Protein AF-A0A7S1HY92-F1 (afdb_monomer_lite)

Secondary structure (DSSP, 8-state):
---S-PPEEEE---S--HHHHHHHHHHHHHHHHHTTTT-EEEEPPGGGHHHHHHHH---TT--EEEE---SSS--EEE--S-SSHHHHHHHHHHHHTT-PPPP---PPPP-SPP-TT-EEE--HHHHHHHHSS-SSEEEEEEESSPPPHHHHHHHHHHHHHHTT-TTEEEEEEETTTS---HHHH-SSPPSSSEEEEEE-TTPPTTPPPEE---S--SHHHHHHHHTTT-HHHHHTHHHHHHHHHHHHHHHHHHHHHHHHHHHHHHHHHHHS--EESSTTSSEEEEEEE---SPPPPTT-EEEEEEEEEETT--EEEETTTTTS-EEEETTTTSS-HHHHHHHTTPPTT-EEEEEE-GGGTTTTT-BTTBPTT--EEEEEEEEEEEPPPP--------TT--

Radius of gyration: 32.61 Å; chains: 1; bounding box: 104×43×84 Å

Foldseek 3Di:
DPPPQAKEWEWEADPPPPVSSVVLVVQLVLLCVLCVPRYHYDYDDPVCLVVLCQAQVEPPRISIWIWRPDDPDTFIYHDHDDSGSVSVNVVSVCVSVVVDDGDWFWDDADPDDFAQLDEHEDIQVCVVVQQAADQAKEKEKEAADPDDPVRNVLLSLLRNLRSVVSSYHYYYYHCSRTPDPCLAVPPDDDPDRIKIWIHAHHDDPSDHTDTDPDPDSHSVVVLVVVCVVYVSCVVCVVSSVVRSVVVVVVVVVVVVVVVVVVVVLVVVQVPFDWDQLDPVSQKTKGWSDAAPADQADAQWWWWKWKWKAFPVRHTPDTPVVVVGTDIDGAPPPPAFQNCNRVSNVGGAFIWMKMWHFCNSHVEQPADDVGHGRTTMIMGMHGNDIGHHDDDDDPPPPPPPPD

pLDDT: mean 85.61, std 13.32, range [37.25, 98.31]

InterPro domains:
  IPR001179 FKBP-type peptidyl-prolyl cis-trans isomerase domain [PF00254] (296-383)
  IPR001179 FKBP-type peptidyl-prolyl cis-trans isomerase domain [PS50059] (299-386)
  IPR036249 Thioredoxin-like superfamily [SSF52833] (25-112)
  IPR046357 Peptidyl-prolyl cis-trans isomerase domain superfamily [G3DSA:3.10.50.40] (241-387)
  IPR050689 FKBP-type Peptidyl-prolyl cis-trans Isomerase [PTHR10516] (276-386)

Structure (mmCIF, N/CA/C/O backbone):
data_AF-A0A7S1HY92-F1
#
_entry.id   AF-A0A7S1HY92-F1
#
loop_
_atom_site.group_PDB
_atom_site.id
_atom_site.type_symbol
_atom_site.label_atom_id
_atom_site.label_alt_id
_atom_site.label_comp_id
_atom_site.label_asym_id
_atom_site.label_entity_id
_atom_site.label_seq_id
_atom_site.pdbx_PDB_ins_code
_atom_site.Cartn_x
_atom_site.Cartn_y
_atom_site.Cartn_z
_atom_site.occupancy
_atom_site.B_iso_or_equiv
_atom_site.auth_seq_id
_atom_site.auth_comp_id
_atom_site.auth_asym_id
_atom_site.auth_atom_id
_atom_site.pdbx_PDB_model_num
ATOM 1 N N . MET A 1 1 ? -12.632 -8.263 -39.621 1.00 41.94 1 MET A N 1
ATOM 2 C CA . MET A 1 1 ? -12.166 -8.726 -40.944 1.00 41.94 1 MET A CA 1
ATOM 3 C C . MET A 1 1 ? -10.680 -8.966 -40.778 1.00 41.94 1 MET A C 1
ATOM 5 O O . MET A 1 1 ? -9.899 -8.063 -41.022 1.00 41.94 1 MET A O 1
ATOM 9 N N . ASP A 1 2 ? -10.315 -10.159 -40.315 1.00 42.47 2 ASP A N 1
ATOM 10 C CA . ASP A 1 2 ? -8.938 -10.502 -39.920 1.00 42.47 2 ASP A CA 1
ATOM 11 C C . ASP A 1 2 ? -8.290 -11.429 -40.969 1.00 42.47 2 ASP A C 1
ATOM 13 O O . ASP A 1 2 ? -7.554 -12.352 -40.644 1.00 42.47 2 ASP A O 1
ATOM 17 N N . GLY A 1 3 ? -8.643 -11.241 -42.250 1.00 45.25 3 GLY A N 1
ATOM 18 C CA . GLY A 1 3 ? -8.473 -12.259 -43.296 1.00 45.25 3 GLY A CA 1
ATOM 19 C C . GLY A 1 3 ? -7.424 -12.001 -44.384 1.00 45.25 3 GLY A C 1
ATOM 20 O O . GLY A 1 3 ? -7.211 -12.901 -45.188 1.00 45.25 3 GLY A O 1
ATOM 21 N N . LEU A 1 4 ? -6.780 -10.825 -44.462 1.00 53.75 4 LEU A N 1
ATOM 22 C CA . LEU A 1 4 ? -5.767 -10.545 -45.510 1.00 53.75 4 LEU A CA 1
ATOM 23 C C . LEU A 1 4 ? -4.324 -10.462 -44.998 1.00 53.75 4 LEU A C 1
ATOM 25 O O . LEU A 1 4 ? -3.423 -10.249 -45.801 1.00 53.75 4 LEU A O 1
ATOM 29 N N . GLY A 1 5 ? -4.084 -10.607 -43.691 1.00 64.00 5 GLY A N 1
ATOM 30 C CA . GLY A 1 5 ? -2.724 -10.537 -43.150 1.00 64.00 5 GLY A CA 1
ATOM 31 C C . GLY A 1 5 ? -2.011 -9.197 -43.399 1.00 64.00 5 GLY A C 1
ATOM 32 O O . GLY A 1 5 ? -0.789 -9.148 -43.481 1.00 64.00 5 GLY A O 1
ATOM 33 N N . LEU A 1 6 ? -2.752 -8.100 -43.569 1.00 76.75 6 LEU A N 1
ATOM 34 C CA . LEU A 1 6 ? -2.146 -6.775 -43.658 1.00 76.75 6 LEU A CA 1
ATOM 35 C C . LEU A 1 6 ? -2.113 -6.126 -42.267 1.00 76.75 6 LEU A C 1
ATOM 37 O O . LEU A 1 6 ? -3.067 -6.281 -41.499 1.00 76.75 6 LEU A O 1
ATOM 41 N N . PRO A 1 7 ? -1.049 -5.382 -41.940 1.00 82.50 7 PRO A N 1
ATOM 42 C CA . PRO A 1 7 ? -0.940 -4.673 -40.675 1.00 82.50 7 PRO A CA 1
ATOM 43 C C . PRO A 1 7 ? -1.939 -3.512 -40.594 1.00 82.50 7 PRO A C 1
ATOM 45 O O . PRO A 1 7 ? -2.324 -2.915 -41.606 1.00 82.50 7 PRO A O 1
ATOM 48 N N . GLY A 1 8 ? -2.384 -3.206 -39.375 1.00 85.06 8 GLY A N 1
ATOM 49 C CA . GLY A 1 8 ? -3.387 -2.180 -39.108 1.00 85.06 8 GLY A CA 1
ATOM 50 C C . GLY A 1 8 ? -2.750 -0.871 -38.658 1.00 85.06 8 GLY A C 1
ATOM 51 O O . GLY A 1 8 ? -2.101 -0.831 -37.622 1.00 85.06 8 GLY A O 1
ATOM 52 N N . LEU A 1 9 ? -2.954 0.214 -39.401 1.00 86.75 9 LEU A N 1
ATOM 53 C CA . LEU A 1 9 ? -2.748 1.583 -38.943 1.00 86.75 9 LEU A CA 1
ATOM 54 C C . LEU A 1 9 ? -3.997 2.044 -38.187 1.00 86.75 9 LEU A C 1
ATOM 56 O O . LEU A 1 9 ? -5.055 2.299 -38.764 1.00 86.75 9 LEU A O 1
ATOM 60 N N . HIS A 1 10 ? -3.861 2.157 -36.879 1.00 85.00 10 HIS A N 1
ATOM 61 C CA . HIS A 1 10 ? -4.924 2.529 -35.970 1.00 85.00 10 HIS A CA 1
ATOM 62 C C . HIS A 1 10 ? -4.791 3.984 -35.554 1.00 85.00 10 HIS A C 1
ATOM 64 O O . HIS A 1 10 ? -3.690 4.462 -35.283 1.00 85.00 10 HIS A O 1
ATOM 70 N N . PHE A 1 11 ? -5.914 4.687 -35.467 1.00 81.12 11 PHE A N 1
ATOM 71 C CA . PHE A 1 11 ? -5.925 6.056 -34.977 1.00 81.12 11 PHE A CA 1
ATOM 72 C C . PHE A 1 11 ? -7.196 6.367 -34.191 1.00 81.12 11 PHE A C 1
ATOM 74 O O . PHE A 1 11 ? -8.260 5.781 -34.415 1.00 81.12 11 PHE A O 1
ATOM 81 N N . TRP A 1 12 ? -7.075 7.329 -33.286 1.00 73.88 12 TRP A N 1
ATOM 82 C CA . TRP A 1 12 ? -8.185 7.925 -32.563 1.00 73.88 12 TRP A CA 1
ATOM 83 C C . TRP A 1 12 ? -8.228 9.432 -32.801 1.00 73.88 12 TRP A C 1
ATOM 85 O O . TRP A 1 12 ? -7.205 10.091 -33.003 1.00 73.88 12 TRP A O 1
ATOM 95 N N . VAL A 1 13 ? -9.443 9.972 -32.810 1.00 67.81 13 VAL A N 1
ATOM 96 C CA . VAL A 1 13 ? -9.703 11.398 -32.991 1.00 67.81 13 VAL A CA 1
ATOM 97 C C . VAL A 1 13 ? -10.521 11.860 -31.797 1.00 67.81 13 VAL A C 1
ATOM 99 O O . VAL A 1 13 ? -11.641 11.397 -31.613 1.00 67.81 13 VAL A O 1
ATOM 102 N N . ASP A 1 14 ? -9.917 12.750 -31.017 1.00 62.69 14 ASP A N 1
ATOM 103 C CA . ASP A 1 14 ? -10.452 13.356 -29.797 1.00 62.69 14 ASP A CA 1
ATOM 104 C C . ASP A 1 14 ? -11.813 14.052 -29.974 1.00 62.69 14 ASP A C 1
ATOM 106 O O . ASP A 1 14 ? -12.181 14.445 -31.086 1.00 62.69 14 ASP A O 1
ATOM 110 N N . GLU A 1 15 ? -12.516 14.283 -28.862 1.00 59.25 15 GLU A N 1
ATOM 111 C CA . GLU A 1 15 ? -13.766 15.054 -28.731 1.00 59.25 15 GLU A CA 1
ATOM 112 C C . GLU A 1 15 ? -13.559 16.574 -28.902 1.00 59.25 15 GLU A C 1
ATOM 114 O O . GLU A 1 15 ? -14.285 17.409 -28.361 1.00 59.25 15 GLU A O 1
ATOM 119 N N . LYS A 1 16 ? -12.553 16.969 -29.686 1.00 61.12 16 LYS A N 1
ATOM 120 C CA . LYS A 1 16 ? -12.303 18.368 -30.052 1.00 61.12 16 LYS A CA 1
ATOM 121 C C . LYS A 1 16 ? -13.486 18.927 -30.863 1.00 61.12 16 LYS A C 1
ATOM 123 O O . LYS A 1 16 ? -14.225 18.152 -31.475 1.00 61.12 16 LYS A O 1
ATOM 128 N N . PRO A 1 17 ? -13.643 20.267 -30.946 1.00 69.00 17 PRO A N 1
ATOM 129 C CA . PRO A 1 17 ? -14.709 20.895 -31.726 1.00 69.00 17 PRO A CA 1
ATOM 130 C C . PRO A 1 17 ? -14.830 20.291 -33.130 1.00 69.00 17 PRO A C 1
ATOM 132 O O . PRO A 1 17 ? -13.816 20.004 -33.771 1.00 69.00 17 PRO A O 1
ATOM 135 N N . GLU A 1 18 ? -16.062 20.140 -33.623 1.00 70.06 18 GLU A N 1
ATOM 136 C CA . GLU A 1 18 ? -16.416 19.372 -34.831 1.00 70.06 18 GLU A CA 1
ATOM 137 C C . GLU A 1 18 ? -15.555 19.708 -36.073 1.00 70.06 18 GLU A C 1
ATOM 139 O O . GLU A 1 18 ? -15.280 18.848 -36.912 1.00 70.06 18 GLU A O 1
ATOM 144 N N . ALA A 1 19 ? -15.053 20.944 -36.171 1.00 69.94 19 ALA A N 1
ATOM 145 C CA . ALA A 1 19 ? -14.124 21.381 -37.215 1.00 69.94 19 ALA A CA 1
ATOM 146 C C . ALA A 1 19 ? -12.757 20.659 -37.176 1.00 69.94 19 ALA A C 1
ATOM 148 O O . ALA A 1 19 ? -12.262 20.214 -38.213 1.00 69.94 19 ALA A O 1
ATOM 149 N N . THR A 1 20 ? -12.162 20.484 -35.993 1.00 70.50 20 THR A N 1
ATOM 150 C CA . THR A 1 20 ? -10.869 19.802 -35.801 1.00 70.50 20 THR A CA 1
ATOM 151 C C . THR A 1 20 ? -10.981 18.310 -36.099 1.00 70.50 20 THR A C 1
ATOM 153 O O . THR A 1 20 ? -10.090 17.721 -36.714 1.00 70.50 20 THR A O 1
ATOM 156 N N . LYS A 1 21 ? -12.109 17.700 -35.719 1.00 74.31 21 LYS A N 1
ATOM 157 C CA . LYS A 1 21 ? -12.421 16.301 -36.025 1.00 74.31 21 LYS A CA 1
ATOM 158 C C . LYS A 1 21 ? -12.499 16.067 -37.534 1.00 74.31 21 LYS A C 1
ATOM 160 O O . LYS A 1 21 ? -11.854 15.153 -38.044 1.00 74.31 21 LYS A O 1
ATOM 165 N N . ARG A 1 22 ? -13.217 16.931 -38.264 1.00 77.00 22 ARG A N 1
ATOM 166 C CA . ARG A 1 22 ? -13.315 16.864 -39.734 1.00 77.00 22 ARG A CA 1
ATOM 167 C C . ARG A 1 22 ? -11.957 17.006 -40.418 1.00 77.00 22 ARG A C 1
ATOM 169 O O . ARG A 1 22 ? -11.656 16.214 -41.305 1.00 77.00 22 ARG A O 1
ATOM 176 N N . ALA A 1 23 ? -11.128 17.953 -39.976 1.00 80.00 23 ALA A N 1
ATOM 177 C CA . ALA A 1 23 ? -9.786 18.144 -40.527 1.00 80.00 23 ALA A CA 1
ATOM 178 C C . ALA A 1 23 ? -8.900 16.897 -40.345 1.00 80.00 23 ALA A C 1
ATOM 180 O O . ALA A 1 23 ? -8.249 16.453 -41.288 1.00 80.00 23 ALA A O 1
ATOM 181 N N . ARG A 1 24 ? -8.921 16.280 -39.154 1.00 80.81 24 ARG A N 1
ATOM 182 C CA . ARG A 1 24 ? -8.141 15.064 -38.875 1.00 80.81 24 ARG A CA 1
ATOM 183 C C . ARG A 1 24 ? -8.626 13.848 -39.675 1.00 80.81 24 ARG A C 1
ATOM 185 O O . ARG A 1 24 ? -7.812 13.053 -40.137 1.00 80.81 24 ARG A O 1
ATOM 192 N N . VAL A 1 25 ? -9.938 13.712 -39.873 1.00 82.00 25 VAL A N 1
ATOM 193 C CA . VAL A 1 25 ? -10.512 12.641 -40.707 1.00 82.00 25 VAL A CA 1
ATOM 194 C C . VAL A 1 25 ? -10.105 12.793 -42.174 1.00 82.00 25 VAL A C 1
ATOM 196 O O . VAL A 1 25 ? -9.821 11.784 -42.816 1.00 82.00 25 VAL A O 1
ATOM 199 N N . GLU A 1 26 ? -10.032 14.018 -42.706 1.00 85.00 26 GLU A N 1
ATOM 200 C CA . GLU A 1 26 ? -9.596 14.235 -44.094 1.00 85.00 26 GLU A CA 1
ATOM 201 C C . GLU A 1 26 ? -8.131 13.834 -44.295 1.00 85.00 26 GLU A C 1
ATOM 203 O O . GLU A 1 26 ? -7.828 13.076 -45.213 1.00 85.00 26 GLU A O 1
ATOM 208 N N . VAL A 1 27 ? -7.248 14.221 -43.368 1.00 86.12 27 VAL A N 1
ATOM 209 C CA . VAL A 1 27 ? -5.843 13.781 -43.365 1.00 86.12 27 VAL A CA 1
ATOM 210 C C . VAL A 1 27 ? -5.742 12.252 -43.391 1.00 86.12 27 VAL A C 1
ATOM 212 O O . VAL A 1 27 ? -5.028 11.685 -44.215 1.00 86.12 27 VAL A O 1
ATOM 215 N N . MET A 1 28 ? -6.498 11.554 -42.538 1.00 87.44 28 MET A N 1
ATOM 216 C CA . MET A 1 28 ? -6.467 10.086 -42.507 1.00 87.44 28 MET A CA 1
ATOM 217 C C . MET A 1 28 ? -7.100 9.440 -43.741 1.00 87.44 28 MET A C 1
ATOM 219 O O . MET A 1 28 ? -6.715 8.331 -44.108 1.00 87.44 28 MET A O 1
ATOM 223 N N . ARG A 1 29 ? -8.036 10.117 -44.415 1.00 87.25 29 ARG A N 1
ATOM 224 C CA . ARG A 1 29 ? -8.592 9.665 -45.696 1.00 87.25 29 ARG A CA 1
ATOM 225 C C . ARG A 1 29 ? -7.550 9.742 -46.810 1.00 87.25 29 ARG A C 1
ATOM 227 O O . ARG A 1 29 ? -7.493 8.832 -47.635 1.00 87.25 29 ARG A O 1
ATOM 234 N N . GLU A 1 30 ? -6.732 10.790 -46.836 1.00 89.75 30 GLU A N 1
ATOM 235 C CA . GLU A 1 30 ? -5.598 10.896 -47.762 1.00 89.75 30 GLU A CA 1
ATOM 236 C C . GLU A 1 30 ? -4.566 9.794 -47.505 1.00 89.75 30 GLU A C 1
ATOM 238 O O . GLU A 1 30 ? -4.200 9.069 -48.431 1.00 89.75 30 GLU A O 1
ATOM 243 N N . VAL A 1 31 ? -4.188 9.586 -46.240 1.00 88.25 31 VAL A N 1
ATOM 244 C CA . VAL A 1 31 ? -3.299 8.486 -45.825 1.00 88.25 31 VAL A CA 1
ATOM 245 C C . VAL A 1 31 ? -3.876 7.126 -46.232 1.00 88.25 31 VAL A C 1
ATOM 247 O O . VAL A 1 31 ? -3.178 6.298 -46.811 1.00 88.25 31 VAL A O 1
ATOM 250 N N . ALA A 1 32 ? -5.170 6.890 -45.999 1.00 87.88 32 ALA A N 1
ATOM 251 C CA . ALA A 1 32 ? -5.822 5.635 -46.364 1.00 87.88 32 ALA A CA 1
ATOM 252 C C . ALA A 1 32 ? -5.780 5.370 -47.873 1.00 87.88 32 ALA A C 1
ATOM 254 O O . ALA A 1 32 ? -5.561 4.230 -48.274 1.00 87.88 32 ALA A O 1
ATOM 255 N N . LYS A 1 33 ? -5.935 6.408 -48.710 1.00 88.19 33 LYS A N 1
ATOM 256 C CA . LYS A 1 33 ? -5.778 6.294 -50.170 1.00 88.19 33 LYS A CA 1
ATOM 257 C C . LYS A 1 33 ? -4.345 5.924 -50.562 1.00 88.19 33 LYS A C 1
ATOM 259 O O . LYS A 1 33 ? -4.168 5.118 -51.470 1.00 88.19 33 LYS A O 1
ATOM 264 N N . ALA A 1 34 ? -3.342 6.479 -49.882 1.00 86.38 34 ALA A N 1
ATOM 265 C CA . ALA A 1 34 ? -1.933 6.180 -50.144 1.00 86.38 34 ALA A CA 1
ATOM 266 C C . ALA A 1 34 ? -1.529 4.749 -49.731 1.00 86.38 34 ALA A C 1
ATOM 268 O O . ALA A 1 34 ? -0.628 4.160 -50.330 1.00 86.38 34 ALA A O 1
ATOM 269 N N . LEU A 1 35 ? -2.212 4.174 -48.736 1.00 86.50 35 LEU A N 1
ATOM 270 C CA . LEU A 1 35 ? -1.892 2.865 -48.154 1.00 86.50 35 LEU A CA 1
ATOM 271 C C . LEU A 1 35 ? -2.777 1.708 -48.650 1.00 86.50 35 LEU A C 1
ATOM 273 O O . LEU A 1 35 ? -2.658 0.586 -48.144 1.00 86.50 35 LEU A O 1
ATOM 277 N N . VAL A 1 36 ? -3.640 1.941 -49.648 1.00 87.12 36 VAL A N 1
ATOM 278 C CA . VAL A 1 36 ? -4.514 0.903 -50.225 1.00 87.12 36 VAL A CA 1
ATOM 279 C C . VAL A 1 36 ? -3.694 -0.315 -50.658 1.00 87.12 36 VAL A C 1
ATOM 281 O O . VAL A 1 36 ? -2.725 -0.203 -51.405 1.00 87.12 36 VAL A O 1
ATOM 284 N N . GLY A 1 37 ? -4.099 -1.496 -50.185 1.00 81.50 37 GLY A N 1
ATOM 285 C CA . GLY A 1 37 ? -3.450 -2.771 -50.505 1.00 81.50 37 GLY A CA 1
ATOM 286 C C . GLY A 1 37 ? -2.151 -3.049 -49.740 1.00 81.50 37 GLY A C 1
ATOM 287 O O . GLY A 1 37 ? -1.630 -4.153 -49.852 1.00 81.50 37 GLY A O 1
ATOM 288 N N . LYS A 1 38 ? -1.650 -2.091 -48.948 1.00 84.94 38 LYS A N 1
ATOM 289 C CA . LYS A 1 38 ? -0.455 -2.250 -48.103 1.00 84.94 38 LYS A CA 1
ATOM 290 C C . LYS A 1 38 ? -0.800 -2.387 -46.620 1.00 84.94 38 LYS A C 1
ATOM 292 O O . LYS A 1 38 ? -0.151 -3.149 -45.914 1.00 84.94 38 LYS A O 1
ATOM 297 N N . MET A 1 39 ? -1.804 -1.648 -46.143 1.00 85.50 39 MET A N 1
ATOM 298 C CA . MET A 1 39 ? -2.209 -1.612 -44.732 1.00 85.50 39 MET A CA 1
ATOM 299 C C . MET A 1 39 ? -3.705 -1.332 -44.585 1.00 85.50 39 MET A C 1
ATOM 301 O O . MET A 1 39 ? -4.328 -0.737 -45.465 1.00 85.50 39 MET A O 1
ATOM 305 N N . TYR A 1 40 ? -4.275 -1.697 -43.437 1.00 86.25 40 TYR A N 1
ATOM 306 C CA . TYR A 1 40 ? -5.625 -1.282 -43.062 1.00 86.25 40 TYR A CA 1
ATOM 307 C C . TYR A 1 40 ? -5.593 -0.013 -42.234 1.00 86.25 40 TYR A C 1
ATOM 309 O O . TYR A 1 40 ? -4.953 0.012 -41.195 1.00 86.25 40 TYR A O 1
ATOM 317 N N . VAL A 1 41 ? -6.341 1.012 -42.630 1.00 85.31 41 VAL A N 1
ATOM 318 C CA . VAL A 1 41 ? -6.515 2.208 -41.800 1.00 85.31 41 VAL A CA 1
ATOM 319 C C . VAL A 1 41 ? -7.824 2.087 -41.027 1.00 85.31 41 VAL A C 1
ATOM 321 O O . VAL A 1 41 ? -8.895 2.034 -41.630 1.00 85.31 41 VAL A O 1
ATOM 324 N N . MET A 1 42 ? -7.748 2.016 -39.696 1.00 80.81 42 MET A N 1
ATOM 325 C CA . MET A 1 42 ? -8.911 1.849 -38.822 1.00 80.81 42 MET A CA 1
ATOM 326 C C . MET A 1 42 ? -9.010 2.964 -37.785 1.00 80.81 42 MET A C 1
ATOM 328 O O . MET A 1 42 ? -8.074 3.217 -37.027 1.00 80.81 42 MET A O 1
ATOM 332 N N . GLN A 1 43 ? -10.189 3.578 -37.716 1.00 78.62 43 GLN A N 1
ATOM 333 C CA . GLN A 1 43 ? -10.554 4.493 -36.642 1.00 78.62 43 GLN A CA 1
ATOM 334 C C . GLN A 1 43 ? -11.147 3.699 -35.474 1.00 78.62 43 GLN A C 1
ATOM 336 O O . GLN A 1 43 ? -12.044 2.880 -35.683 1.00 78.62 43 GLN A O 1
ATOM 341 N N . PHE A 1 44 ? -10.674 3.945 -34.255 1.00 70.44 44 PHE A N 1
ATOM 342 C CA . PHE A 1 44 ? -11.258 3.355 -33.050 1.00 70.44 44 PHE A CA 1
ATOM 343 C C . PHE A 1 44 ? -12.295 4.265 -32.390 1.00 70.44 44 PHE A C 1
ATOM 345 O O . PHE A 1 44 ? -12.208 5.492 -32.465 1.00 70.44 44 PHE A O 1
ATOM 352 N N . ASP A 1 45 ? -13.269 3.630 -31.738 1.00 61.62 45 ASP A N 1
ATOM 353 C CA . ASP A 1 45 ? -14.276 4.280 -30.905 1.00 61.62 45 ASP A CA 1
ATOM 354 C C . ASP A 1 45 ? -13.787 4.471 -29.457 1.00 61.62 45 ASP A C 1
ATOM 356 O O . ASP A 1 45 ? -12.736 3.973 -29.041 1.00 61.62 45 ASP A O 1
ATOM 360 N N . GLU A 1 46 ? -14.576 5.201 -28.673 1.00 57.09 46 GLU A N 1
ATOM 361 C CA . GLU A 1 46 ? -14.313 5.521 -27.265 1.00 57.09 46 GLU A CA 1
ATOM 362 C C . GLU A 1 46 ? -14.102 4.280 -26.383 1.00 57.09 46 GLU A C 1
ATOM 364 O O . GLU A 1 46 ? -13.267 4.279 -25.479 1.00 57.09 46 GLU A O 1
ATOM 369 N N . ARG A 1 47 ? -14.799 3.174 -26.679 1.00 54.62 47 ARG A N 1
ATOM 370 C CA . ARG A 1 47 ? -14.724 1.929 -25.894 1.00 54.62 47 ARG A CA 1
ATOM 371 C C . ARG A 1 47 ? -13.353 1.259 -25.977 1.00 54.62 47 ARG A C 1
ATOM 373 O O . ARG A 1 47 ? -13.040 0.404 -25.153 1.00 54.62 47 ARG A O 1
ATOM 380 N N . ARG A 1 48 ? -12.532 1.634 -26.962 1.00 57.78 48 ARG A N 1
ATOM 381 C CA . ARG A 1 48 ? -11.165 1.130 -27.171 1.00 57.78 48 ARG A CA 1
ATOM 382 C C . ARG A 1 48 ? -10.098 2.210 -26.952 1.00 57.78 48 ARG A C 1
ATOM 384 O O . ARG A 1 48 ? -8.928 1.984 -27.253 1.00 57.78 48 ARG A O 1
ATOM 391 N N . HIS A 1 49 ? -10.471 3.348 -26.365 1.00 58.97 49 HIS A N 1
ATOM 392 C CA . HIS A 1 49 ? -9.557 4.436 -26.017 1.00 58.97 49 HIS A CA 1
ATOM 393 C C . HIS A 1 49 ? -8.494 4.000 -24.989 1.00 58.97 49 HIS A C 1
ATOM 395 O O . HIS A 1 49 ? -7.302 4.202 -25.219 1.00 58.97 49 HIS A O 1
ATOM 401 N N . SER A 1 50 ? -8.899 3.307 -23.914 1.00 58.91 50 SER A N 1
ATOM 402 C CA . SER A 1 50 ? -7.957 2.707 -22.947 1.00 58.91 50 SER A CA 1
ATOM 403 C C . SER A 1 50 ? -7.012 1.716 -23.629 1.00 58.91 50 SER A C 1
ATOM 405 O O . SER A 1 50 ? -5.809 1.782 -23.404 1.00 58.91 50 SER A O 1
ATOM 407 N N . TYR A 1 51 ? -7.515 0.895 -24.560 1.00 60.47 51 TYR A N 1
ATOM 408 C CA . TYR A 1 51 ? -6.672 -0.025 -25.324 1.00 60.47 51 TYR A CA 1
ATOM 409 C C . TYR A 1 51 ? -5.581 0.715 -26.107 1.00 60.47 51 TYR A C 1
ATOM 411 O O . TYR A 1 51 ? -4.436 0.286 -26.079 1.00 60.47 51 TYR A O 1
ATOM 419 N N . LEU A 1 52 ? -5.881 1.825 -26.784 1.00 61.38 52 LEU A N 1
ATOM 420 C CA . LEU A 1 52 ? -4.850 2.578 -27.505 1.00 61.38 52 LEU A CA 1
ATOM 421 C C . LEU A 1 52 ? -3.842 3.248 -26.564 1.00 61.38 52 LEU A C 1
ATOM 423 O O . LEU A 1 52 ? -2.641 3.215 -26.833 1.00 61.38 52 LEU A O 1
ATOM 427 N N . LYS A 1 53 ? -4.317 3.803 -25.447 1.00 60.91 53 LYS A N 1
ATOM 428 C CA . LYS A 1 53 ? -3.478 4.421 -24.414 1.00 60.91 53 LYS A CA 1
ATOM 429 C C . LYS A 1 53 ? -2.485 3.422 -23.810 1.00 60.91 53 LYS A C 1
ATOM 431 O O . LYS A 1 53 ? -1.298 3.719 -23.705 1.00 60.91 53 LYS A O 1
ATOM 436 N N . ASP A 1 54 ? -2.957 2.217 -23.505 1.00 57.34 54 ASP A N 1
ATOM 437 C CA . ASP A 1 54 ? -2.165 1.163 -22.864 1.00 57.34 54 ASP A CA 1
ATOM 438 C C . ASP A 1 54 ? -1.154 0.489 -23.802 1.00 57.34 54 ASP A C 1
ATOM 440 O O . ASP A 1 54 ? -0.320 -0.286 -23.332 1.00 57.34 54 ASP A O 1
ATOM 444 N N . ASN A 1 55 ? -1.247 0.746 -25.113 1.00 58.16 55 ASN A N 1
ATOM 445 C CA . ASN A 1 55 ? -0.530 -0.010 -26.138 1.00 58.16 55 ASN A CA 1
ATOM 446 C C . ASN A 1 55 ? 0.280 0.838 -27.134 1.00 58.16 55 ASN A C 1
ATOM 448 O O . ASN A 1 55 ? 1.186 0.296 -27.769 1.00 58.16 55 ASN A O 1
ATOM 452 N N . PHE A 1 56 ? -0.023 2.131 -27.294 1.00 61.88 56 PHE A N 1
ATOM 453 C CA . PHE A 1 56 ? 0.652 3.011 -28.256 1.00 61.88 56 PHE A CA 1
ATOM 454 C C . PHE A 1 56 ? 1.388 4.200 -27.624 1.00 61.88 56 PHE A C 1
ATOM 456 O O . PHE A 1 56 ? 2.026 4.920 -28.371 1.00 61.88 56 PHE A O 1
ATOM 463 N N . HIS A 1 57 ? 1.368 4.391 -26.295 1.00 55.91 57 HIS A N 1
ATOM 464 C CA . HIS A 1 57 ? 2.290 5.255 -25.515 1.00 55.91 57 HIS A CA 1
ATOM 465 C C . HIS A 1 57 ? 2.792 6.549 -26.213 1.00 55.91 57 HIS A C 1
ATOM 467 O O . HIS A 1 57 ? 3.987 6.867 -26.196 1.00 55.91 57 HIS A O 1
ATOM 473 N N . GLY A 1 58 ? 1.885 7.270 -26.877 1.00 52.44 58 GLY A N 1
ATOM 474 C CA . GLY A 1 58 ? 2.126 8.540 -27.567 1.00 52.44 58 GLY A CA 1
ATOM 475 C C . GLY A 1 58 ? 1.510 9.715 -26.797 1.00 52.44 58 GLY A C 1
ATOM 476 O O . GLY A 1 58 ? 0.753 9.485 -25.853 1.00 52.44 58 GLY A O 1
ATOM 477 N N . PRO A 1 59 ? 1.817 10.973 -27.165 1.00 51.50 59 PRO A N 1
ATOM 478 C CA . PRO A 1 59 ? 1.211 12.145 -26.531 1.00 51.50 59 PRO A CA 1
ATOM 479 C C . PRO A 1 59 ? -0.329 12.072 -26.580 1.00 51.50 59 PRO A C 1
ATOM 481 O O . PRO A 1 59 ? -0.893 11.704 -27.612 1.00 51.50 59 PRO A O 1
ATOM 484 N N . TYR A 1 60 ? -0.992 12.433 -25.468 1.00 47.94 60 TYR A N 1
ATOM 485 C CA . TYR A 1 60 ? -2.443 12.275 -25.218 1.00 47.94 60 TYR A CA 1
ATOM 486 C C . TYR A 1 60 ? -3.345 12.744 -26.375 1.00 47.94 60 TYR A C 1
ATOM 488 O O . TYR A 1 60 ? -4.386 12.152 -26.643 1.00 47.94 60 TYR A O 1
ATOM 496 N N . ASP A 1 61 ? -2.913 13.767 -27.108 1.00 51.62 61 ASP A N 1
ATOM 497 C CA . ASP A 1 61 ? -3.675 14.408 -28.179 1.00 51.62 61 ASP A CA 1
ATOM 498 C C . ASP A 1 61 ? -3.681 13.645 -29.518 1.00 51.62 61 ASP A C 1
ATOM 500 O O . ASP A 1 61 ? -4.372 14.076 -30.461 1.00 51.62 61 ASP A O 1
ATOM 504 N N . LEU A 1 62 ? -2.884 12.570 -29.631 1.00 60.50 62 LEU A N 1
ATOM 505 C CA . LEU A 1 62 ? -2.572 11.885 -30.886 1.00 60.50 62 LEU A CA 1
ATOM 506 C C . LEU A 1 62 ? -2.321 10.372 -30.720 1.00 60.50 62 LEU A C 1
ATOM 508 O O . LEU A 1 62 ? -1.228 9.867 -30.972 1.00 60.50 62 LEU A O 1
ATOM 512 N N . LEU A 1 63 ? -3.345 9.615 -30.331 1.00 68.75 63 LEU A N 1
ATOM 513 C CA . LEU A 1 6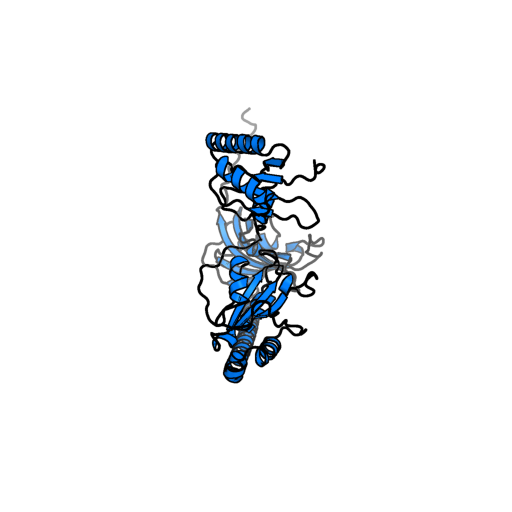3 ? -3.259 8.152 -30.291 1.00 68.75 63 LEU A CA 1
ATOM 514 C C . LEU A 1 63 ? -3.329 7.568 -31.716 1.00 68.75 63 LEU A C 1
ATOM 516 O O . LEU A 1 63 ? -4.406 7.235 -32.213 1.00 68.75 63 LEU A O 1
ATOM 520 N N . LEU A 1 64 ? -2.172 7.474 -32.380 1.00 77.31 64 LEU A N 1
ATOM 521 C CA . LEU A 1 64 ? -1.982 6.872 -33.704 1.00 77.31 64 LEU A CA 1
ATOM 522 C C . LEU A 1 64 ? -0.821 5.873 -33.666 1.00 77.31 64 LEU A C 1
ATOM 524 O O . LEU A 1 64 ? 0.234 6.150 -33.094 1.00 77.31 64 LEU A O 1
ATOM 528 N N . GLY A 1 65 ? -0.994 4.714 -34.295 1.00 82.19 65 GLY A N 1
ATOM 529 C CA . GLY A 1 65 ? 0.066 3.722 -34.374 1.00 82.19 65 GLY A CA 1
ATOM 530 C C . GLY A 1 65 ? -0.277 2.492 -35.202 1.00 82.19 65 GLY A C 1
ATOM 531 O O . GLY A 1 65 ? -1.423 2.276 -35.583 1.00 82.19 65 GLY A O 1
ATOM 532 N N . ILE A 1 66 ? 0.734 1.684 -35.504 1.00 83.31 66 ILE A N 1
ATOM 533 C CA . ILE A 1 66 ? 0.603 0.471 -36.314 1.00 83.31 66 ILE A CA 1
ATOM 534 C C . ILE A 1 66 ? 0.581 -0.744 -35.397 1.00 83.31 66 ILE A C 1
ATOM 536 O O . ILE A 1 66 ? 1.487 -0.915 -34.585 1.00 83.31 66 ILE A O 1
ATOM 540 N N . GLN A 1 67 ? -0.435 -1.591 -35.525 1.00 79.38 67 GLN A N 1
ATOM 541 C CA . GLN A 1 67 ? -0.466 -2.918 -34.929 1.00 79.38 67 GLN A CA 1
ATOM 542 C C . GLN A 1 67 ? -0.180 -3.959 -36.003 1.00 79.38 67 GLN A C 1
ATOM 544 O O . GLN A 1 67 ? -0.949 -4.143 -36.952 1.00 79.38 67 GLN A O 1
ATOM 549 N N . ASP A 1 68 ? 0.906 -4.687 -35.805 1.00 77.00 68 ASP A N 1
ATOM 550 C CA . ASP A 1 68 ? 1.209 -5.871 -36.581 1.00 77.00 68 ASP A CA 1
ATOM 551 C C . ASP A 1 68 ? 0.389 -7.046 -36.028 1.00 77.00 68 ASP A C 1
ATOM 553 O O . ASP A 1 68 ? 0.550 -7.451 -34.875 1.00 77.00 68 ASP A O 1
ATOM 557 N N . SER A 1 69 ? -0.575 -7.535 -36.808 1.00 62.22 69 SER A N 1
ATOM 558 C CA . SER A 1 69 ? -1.667 -8.396 -36.318 1.00 62.22 69 SER A CA 1
ATOM 559 C C . SER A 1 69 ? -1.337 -9.895 -36.323 1.00 62.22 69 SER A C 1
ATOM 561 O O . SER A 1 69 ? -2.241 -10.728 -36.344 1.00 62.22 69 SER A O 1
ATOM 563 N N . PHE A 1 70 ? -0.057 -10.268 -36.289 1.00 54.91 70 PHE A N 1
ATOM 564 C CA . PHE A 1 70 ? 0.368 -11.664 -36.376 1.00 54.91 70 PHE A CA 1
ATOM 565 C C . PHE A 1 70 ? 0.876 -12.209 -35.034 1.00 54.91 70 PHE A C 1
ATOM 567 O O . PHE A 1 70 ? 1.932 -11.817 -34.544 1.00 54.91 70 PHE A O 1
ATOM 574 N N . GLY A 1 71 ? 0.137 -13.168 -34.463 1.00 48.81 71 GLY A N 1
ATOM 575 C CA . GLY A 1 71 ? 0.543 -13.956 -33.291 1.00 48.81 71 GLY A CA 1
ATOM 576 C C . GLY A 1 71 ? -0.067 -13.516 -31.954 1.00 48.81 71 GLY A C 1
ATOM 577 O O . GLY A 1 71 ? -0.847 -12.572 -31.874 1.00 48.81 71 GLY A O 1
ATOM 578 N N . SER A 1 72 ? 0.283 -14.231 -30.881 1.00 45.50 72 SER A N 1
ATOM 579 C CA . SER A 1 72 ? -0.217 -14.003 -29.513 1.00 45.50 72 SER A CA 1
ATOM 580 C C . SER A 1 72 ? 0.350 -12.747 -28.832 1.00 45.50 72 SER A C 1
ATOM 582 O O . SER A 1 72 ? -0.120 -12.383 -27.756 1.00 45.50 72 SER A O 1
ATOM 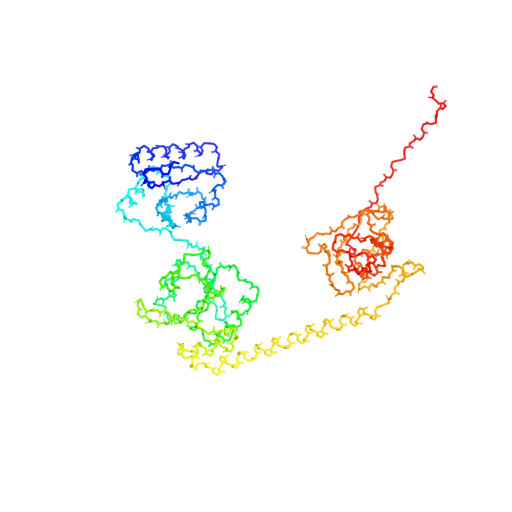584 N N . ASN A 1 73 ? 1.329 -12.073 -29.448 1.00 54.25 73 ASN A N 1
ATOM 585 C CA . ASN A 1 73 ? 1.936 -10.840 -28.948 1.00 54.25 73 ASN A CA 1
ATOM 586 C C . ASN A 1 73 ? 2.170 -9.844 -30.107 1.00 54.25 73 ASN A C 1
ATOM 588 O O . ASN A 1 73 ? 3.251 -9.842 -30.702 1.00 54.25 73 ASN A O 1
ATOM 592 N N . PRO A 1 74 ? 1.156 -9.044 -30.488 1.00 66.81 74 PRO A N 1
ATOM 593 C CA . PRO A 1 74 ? 1.249 -8.158 -31.643 1.00 66.81 74 PRO A CA 1
ATOM 594 C C . PRO A 1 74 ? 2.303 -7.068 -31.415 1.00 66.81 74 PRO A C 1
ATOM 596 O O . PRO A 1 74 ? 2.286 -6.381 -30.389 1.00 66.81 74 PRO A O 1
ATOM 599 N N . LYS A 1 75 ? 3.209 -6.878 -32.383 1.00 74.44 75 LYS A N 1
ATOM 600 C CA . LYS A 1 75 ? 4.158 -5.755 -32.362 1.00 74.44 75 LYS A CA 1
ATOM 601 C C . LYS A 1 75 ? 3.397 -4.464 -32.624 1.00 74.44 75 LYS A C 1
ATOM 603 O O . LYS A 1 75 ? 2.540 -4.405 -33.504 1.00 74.44 75 LYS A O 1
ATOM 608 N N . ARG A 1 76 ? 3.704 -3.426 -31.855 1.00 79.81 76 ARG A N 1
ATOM 609 C CA . ARG A 1 76 ? 3.018 -2.136 -31.948 1.00 79.81 76 ARG A CA 1
ATOM 610 C C . ARG A 1 76 ? 4.018 -1.035 -32.204 1.00 79.81 76 ARG A C 1
ATOM 612 O O . ARG A 1 76 ? 5.120 -1.100 -31.683 1.00 79.81 76 ARG A O 1
ATOM 619 N N . TYR A 1 77 ? 3.637 -0.035 -32.980 1.00 82.56 77 TYR A N 1
ATOM 620 C CA . TYR A 1 77 ? 4.488 1.088 -33.354 1.00 82.56 77 TYR A CA 1
ATOM 621 C C . TYR A 1 77 ? 3.716 2.376 -33.098 1.00 82.56 77 TYR A C 1
ATOM 623 O O . TYR A 1 77 ? 2.680 2.608 -33.709 1.00 82.56 77 TYR A O 1
ATOM 631 N N . ALA A 1 78 ? 4.195 3.190 -32.172 1.00 79.31 78 ALA A N 1
ATOM 632 C CA . ALA A 1 78 ? 3.622 4.460 -31.771 1.00 79.31 78 ALA A CA 1
ATOM 633 C C . ALA A 1 78 ? 4.085 5.578 -32.696 1.00 79.31 78 ALA A C 1
ATOM 635 O O . ALA A 1 78 ? 5.279 5.708 -32.977 1.00 79.31 78 ALA A O 1
ATOM 636 N N . TYR A 1 79 ? 3.160 6.437 -33.101 1.00 81.94 79 TYR A N 1
ATOM 637 C CA . TYR A 1 79 ? 3.493 7.647 -33.829 1.00 81.94 79 TYR A CA 1
ATOM 638 C C . TYR A 1 79 ? 3.700 8.828 -32.874 1.00 81.94 79 TYR A C 1
ATOM 640 O O . TYR A 1 79 ? 2.890 9.067 -31.982 1.00 81.94 79 TYR A O 1
ATOM 648 N N . LYS A 1 80 ? 4.787 9.584 -33.067 1.00 75.25 80 LYS A N 1
ATOM 649 C CA . LYS A 1 80 ? 5.153 10.749 -32.231 1.00 75.25 80 LYS A CA 1
ATOM 650 C C . LYS A 1 80 ? 5.361 12.043 -33.037 1.00 75.25 80 LYS A C 1
ATOM 652 O O . LYS A 1 80 ? 5.933 12.998 -32.523 1.00 75.25 80 LYS A O 1
ATOM 657 N N . GLY A 1 81 ? 4.953 12.062 -34.308 1.00 78.25 81 GLY A N 1
ATOM 658 C CA . GLY A 1 81 ? 5.165 13.185 -35.227 1.00 78.25 81 GLY A CA 1
ATOM 659 C C . GLY A 1 81 ? 3.971 14.139 -35.356 1.00 78.25 81 GLY A C 1
ATOM 660 O O . GLY A 1 81 ? 2.972 14.030 -34.646 1.00 78.25 81 GLY A O 1
ATOM 661 N N . ALA A 1 82 ? 4.073 15.083 -36.294 1.00 82.31 82 ALA A N 1
ATOM 662 C CA . ALA A 1 82 ? 2.993 16.011 -36.626 1.00 82.31 82 ALA A CA 1
ATOM 663 C C . ALA A 1 82 ? 1.837 15.297 -37.347 1.00 82.31 82 ALA A C 1
ATOM 665 O O . ALA A 1 82 ? 2.062 14.494 -38.242 1.00 82.31 82 ALA A O 1
ATOM 666 N N . PHE A 1 83 ? 0.585 15.624 -37.024 1.00 84.00 83 PHE A N 1
ATOM 667 C CA . PHE A 1 83 ? -0.575 14.986 -37.661 1.00 84.00 83 PHE A CA 1
ATOM 668 C C . PHE A 1 83 ? -0.847 15.543 -39.069 1.00 84.00 83 PHE A C 1
ATOM 670 O O . PHE A 1 83 ? -1.786 16.309 -39.283 1.00 84.00 83 PHE A O 1
ATOM 677 N N . THR A 1 84 ? -0.000 15.177 -40.030 1.00 87.31 84 THR A N 1
ATOM 678 C CA . THR A 1 84 ? -0.128 15.517 -41.453 1.00 87.31 84 THR A CA 1
ATOM 679 C C . THR A 1 84 ? -0.083 14.253 -42.305 1.00 87.31 84 THR A C 1
ATOM 681 O O . THR A 1 84 ? 0.516 13.249 -41.912 1.00 87.31 84 THR A O 1
ATOM 684 N N . ALA A 1 85 ? -0.706 14.288 -43.487 1.00 86.94 85 ALA A N 1
ATOM 685 C CA . ALA A 1 85 ? -0.766 13.116 -44.360 1.00 86.94 85 ALA A CA 1
ATOM 686 C C . ALA A 1 85 ? 0.635 12.656 -44.783 1.00 86.94 85 ALA A C 1
ATOM 688 O O . ALA A 1 85 ? 0.913 11.460 -44.800 1.00 86.94 85 ALA A O 1
ATOM 689 N N . GLU A 1 86 ? 1.537 13.603 -45.044 1.00 88.50 86 GLU A N 1
ATOM 690 C CA . GLU A 1 86 ? 2.934 13.339 -45.388 1.00 88.50 86 GLU A CA 1
ATOM 691 C C . GLU A 1 86 ? 3.680 12.622 -44.256 1.00 88.50 86 GLU A C 1
ATOM 693 O O . GLU A 1 86 ? 4.266 11.562 -44.471 1.00 88.50 86 GLU A O 1
ATOM 698 N N . ALA A 1 87 ? 3.616 13.150 -43.031 1.00 87.81 87 ALA A N 1
ATOM 699 C CA . ALA A 1 87 ? 4.378 12.604 -41.915 1.00 87.81 87 ALA A CA 1
ATOM 700 C C . ALA A 1 87 ? 3.835 11.241 -41.445 1.00 87.81 87 ALA A C 1
ATOM 702 O O . ALA A 1 87 ? 4.613 10.382 -41.028 1.00 87.81 87 ALA A O 1
ATOM 703 N N . ILE A 1 88 ? 2.519 11.020 -41.540 1.00 89.56 88 ILE A N 1
ATOM 704 C CA . ILE A 1 88 ? 1.890 9.729 -41.228 1.00 89.56 88 ILE A CA 1
ATOM 705 C C . ILE A 1 88 ? 2.171 8.704 -42.337 1.00 89.56 88 ILE A C 1
ATOM 707 O O . ILE A 1 88 ? 2.475 7.552 -42.032 1.00 89.56 88 ILE A O 1
ATOM 711 N N . SER A 1 89 ? 2.124 9.106 -43.613 1.00 89.88 89 SER A N 1
ATOM 712 C CA . SER A 1 89 ? 2.455 8.210 -44.733 1.00 89.88 89 SER A CA 1
ATOM 713 C C . SER A 1 89 ? 3.919 7.787 -44.680 1.00 89.88 89 SER A C 1
ATOM 715 O O . SER A 1 89 ? 4.206 6.602 -44.805 1.00 89.88 89 SER A O 1
ATOM 717 N N . LYS A 1 90 ? 4.835 8.720 -44.375 1.00 90.44 90 LYS A N 1
ATOM 718 C CA . LYS A 1 90 ? 6.248 8.396 -44.158 1.00 90.44 90 LYS A CA 1
ATOM 719 C C . LYS A 1 90 ? 6.427 7.381 -43.026 1.00 90.44 90 LYS A C 1
ATOM 721 O O . LYS A 1 90 ? 7.183 6.436 -43.182 1.00 90.44 90 LYS A O 1
ATOM 726 N N . PHE A 1 91 ? 5.725 7.546 -41.907 1.00 88.81 91 PHE A N 1
ATOM 727 C CA . PHE A 1 91 ? 5.771 6.584 -40.802 1.00 88.81 91 PHE A CA 1
ATOM 728 C C . PHE A 1 91 ? 5.278 5.187 -41.212 1.00 88.81 91 PHE A C 1
ATOM 730 O O . PHE A 1 91 ? 5.894 4.186 -40.853 1.00 88.81 91 PHE A O 1
ATOM 737 N N . ALA A 1 92 ? 4.201 5.109 -41.995 1.00 89.06 92 ALA A N 1
ATOM 738 C CA . ALA A 1 92 ? 3.716 3.845 -42.541 1.00 89.06 92 ALA A CA 1
ATOM 739 C C . ALA A 1 92 ? 4.717 3.212 -43.524 1.00 89.06 92 ALA A C 1
ATOM 741 O O . ALA A 1 92 ? 4.963 2.010 -43.452 1.00 89.06 92 ALA A O 1
ATOM 742 N N . ASP A 1 93 ? 5.342 4.008 -44.392 1.00 90.00 93 ASP A N 1
ATOM 743 C CA . ASP A 1 93 ? 6.388 3.532 -45.298 1.00 90.00 93 ASP A CA 1
ATOM 744 C C . ASP A 1 93 ? 7.640 3.080 -44.531 1.00 90.00 93 ASP A C 1
ATOM 746 O O . ASP A 1 93 ? 8.196 2.027 -44.837 1.00 90.00 93 ASP A O 1
ATOM 750 N N . ASP A 1 94 ? 8.072 3.814 -43.502 1.00 89.00 94 ASP A N 1
ATOM 751 C CA . ASP A 1 94 ? 9.194 3.422 -42.643 1.00 89.00 94 ASP A CA 1
ATOM 752 C C . ASP A 1 94 ? 8.901 2.065 -41.966 1.00 89.00 94 ASP A C 1
ATOM 754 O O . ASP A 1 94 ? 9.773 1.196 -41.927 1.00 89.00 94 ASP A O 1
ATOM 758 N N . TYR A 1 95 ? 7.666 1.835 -41.497 1.00 88.56 95 TYR A N 1
ATOM 759 C CA . TYR A 1 95 ? 7.236 0.531 -40.977 1.00 88.56 95 TYR A CA 1
ATOM 760 C C . TYR A 1 95 ? 7.305 -0.571 -42.046 1.00 88.56 95 TYR A C 1
ATOM 762 O O . TYR A 1 95 ? 7.912 -1.615 -41.807 1.00 88.56 95 TYR A O 1
ATOM 770 N N . LEU A 1 96 ? 6.714 -0.348 -43.226 1.00 87.00 96 LEU A N 1
ATOM 771 C CA . LEU A 1 96 ? 6.670 -1.338 -44.311 1.00 87.00 96 LEU A CA 1
ATOM 772 C C . LEU A 1 96 ? 8.069 -1.712 -44.822 1.00 87.00 96 LEU A C 1
ATOM 774 O O . LEU A 1 96 ? 8.277 -2.833 -45.281 1.00 87.00 96 LEU A O 1
ATOM 778 N N . ASN A 1 97 ? 9.028 -0.791 -44.715 1.00 88.06 97 ASN A N 1
ATOM 779 C CA . ASN A 1 97 ? 10.432 -1.014 -45.057 1.00 88.06 97 ASN A CA 1
ATOM 780 C C . ASN A 1 97 ? 11.264 -1.594 -43.896 1.00 88.06 97 ASN A C 1
ATOM 782 O O . ASN A 1 97 ? 12.472 -1.769 -44.045 1.00 88.06 97 ASN A O 1
ATOM 786 N N . GLY A 1 98 ? 10.651 -1.884 -42.743 1.00 83.12 98 GLY A N 1
ATOM 787 C CA . GLY A 1 98 ? 11.339 -2.440 -41.576 1.00 83.12 98 GLY A CA 1
ATOM 788 C C . GLY A 1 98 ? 12.314 -1.469 -40.903 1.00 83.12 98 GLY A C 1
ATOM 789 O O . GLY A 1 98 ? 13.240 -1.909 -40.231 1.00 83.12 98 GLY A O 1
ATOM 790 N N . LEU A 1 99 ? 12.128 -0.159 -41.091 1.00 84.69 99 LEU A N 1
ATOM 791 C CA . LEU A 1 99 ? 12.983 0.894 -40.529 1.00 84.69 99 LEU A CA 1
ATOM 792 C C . LEU A 1 99 ? 12.547 1.336 -39.127 1.00 84.69 99 LEU A C 1
ATOM 794 O O . LEU A 1 99 ? 13.226 2.149 -38.501 1.00 84.69 99 LEU A O 1
ATOM 798 N N . LEU A 1 100 ? 11.403 0.844 -38.646 1.00 80.75 100 LEU A N 1
ATOM 799 C CA . LEU A 1 100 ? 10.872 1.187 -37.334 1.00 80.75 100 LEU A CA 1
ATOM 800 C C . LEU A 1 100 ? 11.091 0.073 -36.322 1.00 80.75 100 LEU A C 1
ATOM 802 O O . LEU A 1 100 ? 10.890 -1.108 -36.602 1.00 80.75 100 LEU A O 1
ATOM 806 N N . GLU A 1 101 ? 11.400 0.497 -35.103 1.00 74.25 101 GLU A N 1
ATOM 807 C CA . GLU A 1 101 ? 11.439 -0.369 -33.935 1.00 74.25 101 GLU A CA 1
ATOM 808 C C . GLU A 1 101 ? 10.065 -0.405 -33.249 1.00 74.25 101 GLU A C 1
ATOM 810 O O . GLU A 1 101 ? 9.405 0.637 -33.130 1.00 74.25 101 GLU A O 1
ATOM 815 N N . PRO A 1 102 ? 9.609 -1.579 -32.772 1.00 75.06 102 PRO A N 1
ATOM 816 C CA . PRO A 1 102 ? 8.373 -1.682 -32.015 1.00 75.06 102 PRO A CA 1
ATOM 817 C C . PRO A 1 102 ? 8.406 -0.778 -30.782 1.00 75.06 102 PRO A C 1
ATOM 819 O O . PRO A 1 102 ? 9.359 -0.771 -30.002 1.00 75.06 102 PRO A O 1
ATOM 822 N N . SER A 1 103 ? 7.322 -0.048 -30.575 1.00 70.00 103 SER A N 1
ATOM 823 C CA . SER A 1 103 ? 7.064 0.675 -29.343 1.00 70.00 103 SER A CA 1
ATOM 824 C C . SER A 1 103 ? 6.877 -0.289 -28.192 1.00 70.00 103 SER A C 1
ATOM 826 O O . SER A 1 103 ? 6.090 -1.236 -28.238 1.00 70.00 103 SER A O 1
ATOM 828 N N . ARG A 1 104 ? 7.644 -0.022 -27.146 1.00 68.56 104 ARG A N 1
ATOM 829 C CA . ARG A 1 104 ? 7.674 -0.811 -25.930 1.00 68.56 104 ARG A CA 1
ATOM 830 C C . ARG A 1 104 ? 6.957 -0.040 -24.839 1.00 68.56 104 ARG A C 1
ATOM 832 O O . ARG A 1 104 ? 7.114 1.173 -24.717 1.00 68.56 104 ARG A O 1
ATOM 839 N N . LYS A 1 105 ? 6.160 -0.767 -24.066 1.00 69.88 105 LYS A N 1
ATOM 840 C CA . LYS A 1 105 ? 5.440 -0.224 -22.923 1.00 69.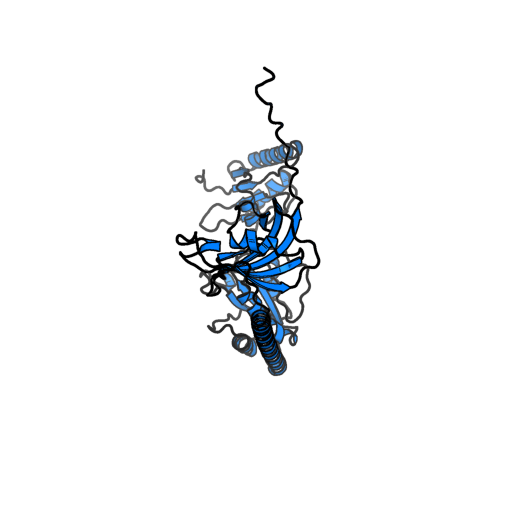88 105 LYS A CA 1
ATOM 841 C C . LYS A 1 105 ? 6.421 0.413 -21.936 1.00 69.88 105 LYS A C 1
ATOM 843 O O . LYS A 1 105 ? 7.420 -0.210 -21.584 1.00 69.88 105 LYS A O 1
ATOM 848 N N . SER A 1 106 ? 6.165 1.647 -21.524 1.00 75.81 106 SER A N 1
ATOM 849 C CA . SER A 1 106 ? 6.961 2.356 -20.520 1.00 75.81 106 SER A CA 1
ATOM 850 C C . SER A 1 106 ? 6.072 3.331 -19.777 1.00 75.81 106 SER A C 1
ATOM 852 O O . SER A 1 106 ? 5.230 3.986 -20.392 1.00 75.81 106 SER A O 1
ATOM 854 N N . GLU A 1 107 ? 6.285 3.443 -18.477 1.00 78.31 107 GLU A N 1
ATOM 855 C CA . GLU A 1 107 ? 5.730 4.534 -17.684 1.00 78.31 107 GLU A CA 1
ATOM 856 C C . GLU A 1 107 ? 6.536 5.819 -17.892 1.00 78.31 107 GLU A C 1
ATOM 858 O O . GLU A 1 107 ? 7.657 5.777 -18.414 1.00 78.31 107 GLU A O 1
ATOM 863 N N . ASP A 1 108 ? 5.964 6.939 -17.446 1.00 74.94 108 ASP A N 1
ATOM 864 C CA . ASP A 1 108 ? 6.674 8.210 -17.356 1.00 74.94 108 ASP A CA 1
ATOM 865 C C . ASP A 1 108 ? 7.818 8.109 -16.342 1.00 74.94 108 ASP A C 1
ATOM 867 O O . ASP A 1 108 ? 7.692 7.490 -15.275 1.00 74.94 108 ASP A O 1
ATOM 871 N N . GLU A 1 109 ? 8.950 8.706 -16.706 1.00 78.81 109 GLU A N 1
ATOM 872 C CA . GLU A 1 109 ? 10.138 8.743 -15.866 1.00 78.81 109 GLU A CA 1
ATOM 873 C C . GLU A 1 109 ? 9.876 9.621 -14.632 1.00 78.81 109 GLU A C 1
ATOM 875 O O . GLU A 1 109 ? 9.348 10.727 -14.770 1.00 78.81 109 GLU A O 1
ATOM 880 N N . PRO A 1 110 ? 10.210 9.154 -13.419 1.00 80.81 110 PRO A N 1
ATOM 881 C CA . PRO A 1 110 ? 10.079 9.983 -12.229 1.00 80.81 110 PRO A CA 1
ATOM 882 C C . PRO A 1 110 ? 11.061 11.164 -12.283 1.00 80.81 110 PRO A C 1
ATOM 884 O O . PRO A 1 110 ? 12.250 10.969 -12.514 1.00 80.81 110 PRO A O 1
ATOM 887 N N . GLU A 1 111 ? 10.583 12.380 -12.004 1.00 81.12 111 GLU A N 1
ATOM 888 C CA . GLU A 1 111 ? 11.420 13.596 -11.998 1.00 81.12 111 GLU A CA 1
ATOM 889 C C . GLU A 1 111 ? 12.389 13.665 -10.803 1.00 81.12 111 GLU A C 1
ATOM 891 O O . GLU A 1 111 ? 13.370 14.407 -10.808 1.00 81.12 111 GLU A O 1
ATOM 896 N N . GLU A 1 112 ? 12.117 12.902 -9.748 1.00 81.38 112 GLU A N 1
ATOM 897 C CA . GLU A 1 112 ? 12.864 12.968 -8.500 1.00 81.38 112 GLU A CA 1
ATOM 898 C C . GLU A 1 112 ? 14.291 12.390 -8.624 1.00 81.38 112 GLU A C 1
ATOM 900 O O . GLU A 1 112 ? 14.503 11.295 -9.158 1.00 81.38 112 GLU A O 1
ATOM 905 N N . ALA A 1 113 ? 15.265 13.033 -7.973 1.00 85.00 113 ALA A N 1
ATOM 906 C CA . ALA A 1 113 ? 16.650 12.560 -7.894 1.00 85.00 113 ALA A CA 1
ATOM 907 C C . ALA A 1 113 ? 16.816 11.318 -6.996 1.00 85.00 113 ALA A C 1
ATOM 909 O O . ALA A 1 113 ? 16.054 11.107 -6.055 1.00 85.00 113 ALA A O 1
ATOM 910 N N . TRP A 1 114 ? 17.818 10.485 -7.284 1.00 87.00 114 TRP A N 1
ATOM 911 C CA . TRP A 1 114 ? 18.165 9.306 -6.481 1.00 87.00 114 TRP A CA 1
ATOM 912 C C . TRP A 1 114 ? 18.716 9.676 -5.100 1.00 87.00 114 TRP A C 1
ATOM 914 O O . TRP A 1 114 ? 19.739 10.349 -5.004 1.00 87.00 114 TRP A O 1
ATOM 924 N N . GLU A 1 115 ? 18.081 9.163 -4.044 1.00 90.19 115 GLU A N 1
ATOM 925 C CA . GLU A 1 115 ? 18.520 9.349 -2.659 1.00 90.19 115 GLU A CA 1
ATOM 926 C C . GLU A 1 115 ? 18.995 8.016 -2.051 1.00 90.19 115 GLU A C 1
ATOM 928 O O . GLU A 1 115 ? 18.276 7.011 -2.142 1.00 90.19 115 GLU A O 1
ATOM 933 N N . PRO A 1 116 ? 20.182 7.963 -1.415 1.00 90.50 116 PRO A N 1
ATOM 934 C CA . PRO A 1 116 ? 20.680 6.747 -0.782 1.00 90.50 116 PRO A CA 1
ATOM 935 C C . PRO A 1 116 ? 19.693 6.154 0.230 1.00 90.50 116 PRO A C 1
ATOM 937 O O . PRO A 1 116 ? 19.178 6.837 1.112 1.00 90.50 116 PRO A O 1
ATOM 940 N N . GLY A 1 117 ? 19.451 4.850 0.113 1.00 90.44 117 GLY A N 1
ATOM 941 C CA . GLY A 1 117 ? 18.541 4.111 0.990 1.00 90.44 117 GLY A CA 1
ATOM 942 C C . GLY A 1 117 ? 17.050 4.281 0.705 1.00 90.44 117 GLY A C 1
ATOM 943 O O . GLY A 1 117 ? 16.223 3.781 1.473 1.00 90.44 117 GLY A O 1
ATOM 944 N N . THR A 1 118 ? 16.697 4.936 -0.398 1.00 92.50 118 THR A N 1
ATOM 945 C CA . THR A 1 118 ? 15.320 5.004 -0.897 1.00 92.50 118 THR A CA 1
ATOM 946 C C . THR A 1 118 ? 15.094 4.009 -2.034 1.00 92.50 118 THR A C 1
ATOM 948 O O . THR A 1 118 ? 16.037 3.495 -2.640 1.00 92.50 118 THR A O 1
ATOM 951 N N . LEU A 1 119 ? 13.824 3.695 -2.290 1.00 93.00 119 LEU A N 1
ATOM 952 C CA . LEU A 1 119 ? 13.415 2.930 -3.462 1.00 93.00 119 LEU A CA 1
ATOM 953 C C . LEU A 1 119 ? 13.077 3.894 -4.591 1.00 93.00 119 LEU A C 1
ATOM 955 O O . LEU A 1 119 ? 12.350 4.862 -4.380 1.00 93.00 119 LEU A O 1
ATOM 959 N N . LYS A 1 120 ? 13.546 3.591 -5.798 1.00 91.94 120 LYS A N 1
ATOM 960 C CA . LYS A 1 120 ? 13.284 4.404 -6.987 1.00 91.94 120 LYS A CA 1
ATOM 961 C C . LYS A 1 120 ? 12.586 3.604 -8.060 1.00 91.94 120 LYS A C 1
ATOM 963 O O . LYS A 1 120 ? 12.933 2.459 -8.326 1.00 91.94 120 LYS A O 1
ATOM 968 N N . LYS A 1 121 ? 11.613 4.218 -8.717 1.00 91.75 121 LYS A N 1
ATOM 969 C CA . LYS A 1 121 ? 10.977 3.621 -9.886 1.00 91.75 121 LYS A CA 1
ATOM 970 C C . LYS A 1 121 ? 11.949 3.650 -11.066 1.00 91.75 121 LYS A C 1
ATOM 972 O O . LYS A 1 121 ? 12.529 4.689 -11.362 1.00 91.75 121 LYS A O 1
ATOM 977 N N . ILE A 1 122 ? 12.108 2.512 -11.731 1.00 90.81 122 ILE A N 1
ATOM 978 C CA . ILE A 1 122 ? 12.834 2.381 -12.994 1.00 90.81 122 ILE A CA 1
ATOM 979 C C . ILE A 1 122 ? 11.815 2.038 -14.073 1.00 90.81 122 ILE A C 1
ATOM 981 O O . ILE A 1 122 ? 10.980 1.150 -13.893 1.00 90.81 122 ILE A O 1
ATOM 985 N N . VAL A 1 123 ? 11.901 2.738 -15.198 1.00 89.06 123 VAL A N 1
ATOM 986 C CA . VAL A 1 123 ? 11.004 2.560 -16.341 1.00 89.06 123 VAL A CA 1
ATOM 987 C C . VAL A 1 123 ? 11.744 1.901 -17.495 1.00 89.06 123 VAL A C 1
ATOM 989 O O . VAL A 1 123 ? 12.969 1.761 -17.478 1.00 89.06 123 VAL A O 1
ATOM 992 N N . HIS A 1 124 ? 11.015 1.445 -18.510 1.00 85.12 124 HIS A N 1
ATOM 993 C CA . HIS A 1 124 ? 11.633 0.730 -19.624 1.00 85.12 124 HIS A CA 1
ATOM 994 C C . HIS A 1 124 ? 12.721 1.544 -20.342 1.00 85.12 124 HIS A C 1
ATOM 996 O O . HIS A 1 124 ? 13.768 0.987 -20.668 1.00 85.12 124 HIS A O 1
ATOM 1002 N N . THR A 1 125 ? 12.504 2.844 -20.546 1.00 82.94 125 THR A N 1
ATOM 1003 C CA . THR A 1 125 ? 13.453 3.725 -21.246 1.00 82.94 125 THR A CA 1
ATOM 1004 C C . THR A 1 125 ? 14.778 3.906 -20.505 1.00 82.94 125 THR A C 1
ATOM 1006 O O . THR A 1 125 ? 15.811 4.047 -21.156 1.00 82.94 125 THR A O 1
ATOM 1009 N N . THR A 1 126 ? 14.775 3.859 -19.169 1.00 86.56 126 THR A N 1
ATOM 1010 C CA . THR A 1 126 ? 15.976 4.058 -18.340 1.00 86.56 126 THR A CA 1
ATOM 1011 C C . THR A 1 126 ? 16.630 2.754 -17.893 1.00 86.56 126 THR A C 1
ATOM 1013 O O . THR A 1 126 ? 17.805 2.753 -17.523 1.00 86.56 126 THR A O 1
ATOM 1016 N N . LEU A 1 127 ? 15.916 1.623 -17.977 1.00 88.19 127 LEU A N 1
ATOM 1017 C CA . LEU A 1 127 ? 16.388 0.315 -17.516 1.00 88.19 127 LEU A CA 1
ATOM 1018 C C . LEU A 1 127 ? 17.780 -0.039 -18.058 1.00 88.19 127 LEU A C 1
ATOM 1020 O O . LEU A 1 127 ? 18.644 -0.443 -17.286 1.00 88.19 127 LEU A O 1
ATOM 1024 N N . ALA A 1 128 ? 18.024 0.156 -19.356 1.00 84.31 128 ALA A N 1
ATOM 1025 C CA . ALA A 1 128 ? 19.297 -0.205 -19.983 1.00 84.31 128 ALA A CA 1
ATOM 1026 C C . ALA A 1 128 ? 20.505 0.518 -19.356 1.00 84.31 128 ALA A C 1
ATOM 1028 O O . ALA A 1 128 ? 21.550 -0.102 -19.158 1.00 84.31 128 ALA A O 1
ATOM 1029 N N . GLY A 1 129 ? 20.353 1.795 -18.981 1.00 83.50 129 GLY A N 1
ATOM 1030 C CA . GLY A 1 129 ? 21.409 2.566 -18.313 1.00 83.50 129 GLY A CA 1
ATOM 1031 C C . GLY A 1 129 ? 21.699 2.086 -16.888 1.00 83.50 129 GLY A C 1
ATOM 1032 O O . GLY A 1 129 ? 22.817 2.223 -16.397 1.00 83.50 129 GLY A O 1
ATOM 1033 N N . HIS A 1 130 ? 20.713 1.466 -16.238 1.00 85.19 130 HIS A N 1
ATOM 1034 C CA . HIS A 1 130 ? 20.879 0.829 -14.932 1.00 85.19 130 HIS A CA 1
ATOM 1035 C C . HIS A 1 130 ? 21.442 -0.597 -15.022 1.00 85.19 130 HIS A C 1
ATOM 1037 O O . HIS A 1 130 ? 22.028 -1.084 -14.055 1.00 85.19 130 HIS A O 1
ATOM 1043 N N . MET A 1 131 ? 21.285 -1.261 -16.171 1.00 83.56 131 MET A N 1
ATOM 1044 C CA . MET A 1 131 ? 21.848 -2.589 -16.426 1.00 83.56 131 MET A CA 1
ATOM 1045 C C . MET A 1 131 ? 23.328 -2.534 -16.813 1.00 83.56 131 MET A C 1
ATOM 1047 O O . MET A 1 131 ? 24.100 -3.409 -16.418 1.00 83.56 131 MET A O 1
ATOM 1051 N N . HIS A 1 132 ? 23.719 -1.537 -17.615 1.00 73.62 132 HIS A N 1
ATOM 1052 C CA . HIS A 1 132 ? 25.040 -1.463 -18.235 1.00 73.62 132 HIS A CA 1
ATOM 1053 C C . HIS A 1 132 ? 25.597 -0.034 -18.199 1.00 73.62 132 HIS A C 1
ATOM 1055 O O . HIS A 1 132 ? 24.925 0.917 -18.585 1.00 73.62 132 HIS A O 1
ATOM 1061 N N . GLY A 1 133 ? 26.864 0.111 -17.797 1.00 62.34 133 GLY A N 1
ATOM 1062 C CA . GLY A 1 133 ? 27.622 1.360 -17.968 1.00 62.34 133 GLY A CA 1
ATOM 1063 C C . GLY A 1 133 ? 27.466 2.416 -16.868 1.00 62.34 133 GLY A C 1
ATOM 1064 O O . GLY A 1 133 ? 28.094 3.468 -16.962 1.00 62.34 133 GLY A O 1
ATOM 1065 N N . GLY A 1 134 ? 26.688 2.148 -15.817 1.00 72.44 134 GLY A N 1
ATOM 1066 C CA . GLY A 1 134 ? 26.607 3.017 -14.642 1.00 72.44 134 GLY A CA 1
ATOM 1067 C C . GLY A 1 134 ? 27.810 2.869 -13.691 1.00 72.44 134 GLY A C 1
ATOM 1068 O O . GLY A 1 134 ? 28.392 1.784 -13.602 1.00 72.44 134 GLY A O 1
ATOM 1069 N N . PRO A 1 135 ? 28.169 3.924 -12.930 1.00 81.00 135 PRO A N 1
ATOM 1070 C CA . PRO A 1 135 ? 29.215 3.857 -11.901 1.00 81.00 135 PRO A CA 1
ATOM 1071 C C . PRO A 1 135 ? 28.781 3.077 -10.647 1.00 81.00 135 PRO A C 1
ATOM 1073 O O . PRO A 1 135 ? 29.613 2.741 -9.808 1.00 81.00 135 PRO A O 1
ATOM 1076 N N . ASN A 1 136 ? 27.482 2.796 -10.522 1.00 87.94 136 ASN A N 1
ATOM 1077 C CA . ASN A 1 136 ? 26.858 2.233 -9.333 1.00 87.94 136 ASN A CA 1
ATOM 1078 C C . ASN A 1 136 ? 26.365 0.806 -9.585 1.00 87.94 136 ASN A C 1
ATOM 1080 O O . ASN A 1 136 ? 25.935 0.472 -10.691 1.00 87.94 136 ASN A O 1
ATOM 1084 N N . ALA A 1 137 ? 26.369 -0.016 -8.537 1.00 91.38 137 ALA A N 1
ATOM 1085 C CA . ALA A 1 137 ? 25.634 -1.273 -8.555 1.00 91.38 137 ALA A CA 1
ATOM 1086 C C . ALA A 1 137 ? 24.134 -0.974 -8.457 1.00 91.38 137 ALA A C 1
ATOM 1088 O O . ALA A 1 137 ? 23.724 -0.159 -7.629 1.00 91.38 137 ALA A O 1
ATOM 1089 N N . THR A 1 138 ? 23.312 -1.649 -9.259 1.00 93.06 138 THR A N 1
ATOM 1090 C CA . THR A 1 138 ? 21.854 -1.492 -9.203 1.00 93.06 138 THR A CA 1
ATOM 1091 C C . THR A 1 138 ? 21.191 -2.813 -8.837 1.00 93.06 138 THR A C 1
ATOM 1093 O O . THR A 1 138 ? 21.380 -3.830 -9.499 1.00 93.06 138 THR A O 1
ATOM 1096 N N . VAL A 1 139 ? 20.385 -2.802 -7.782 1.00 94.69 139 VAL A N 1
ATOM 1097 C CA . VAL A 1 139 ? 19.527 -3.904 -7.355 1.00 94.69 139 VAL A CA 1
ATOM 1098 C C . VAL A 1 139 ? 18.111 -3.603 -7.832 1.00 94.69 139 VAL A C 1
ATOM 1100 O O . VAL A 1 139 ? 17.503 -2.645 -7.369 1.00 94.69 139 VAL A O 1
ATOM 1103 N N . ILE A 1 140 ? 17.566 -4.396 -8.751 1.00 94.75 140 ILE A N 1
ATOM 1104 C CA . ILE A 1 140 ? 16.236 -4.162 -9.329 1.00 94.75 140 ILE A CA 1
ATOM 1105 C C . ILE A 1 140 ? 15.264 -5.243 -8.864 1.00 94.75 140 ILE A C 1
ATOM 1107 O O . ILE A 1 140 ? 15.508 -6.438 -9.046 1.00 94.75 140 ILE A O 1
ATOM 1111 N N . ALA A 1 141 ? 14.146 -4.815 -8.280 1.00 94.69 141 ALA A N 1
ATOM 1112 C CA . ALA A 1 141 ? 13.005 -5.657 -7.954 1.00 94.69 141 ALA A CA 1
ATOM 1113 C C . ALA A 1 141 ? 11.951 -5.568 -9.070 1.00 94.69 141 ALA A C 1
ATOM 1115 O O . ALA A 1 141 ? 11.238 -4.573 -9.196 1.00 94.69 141 ALA A O 1
ATOM 1116 N N . PHE A 1 142 ? 11.842 -6.625 -9.871 1.00 92.88 142 PHE A N 1
ATOM 1117 C CA . PHE A 1 142 ? 10.829 -6.776 -10.913 1.00 92.88 142 PHE A CA 1
ATOM 1118 C C . PHE A 1 142 ? 9.544 -7.360 -10.327 1.00 92.88 142 PHE A C 1
ATOM 1120 O O . PHE A 1 142 ? 9.590 -8.410 -9.681 1.00 92.88 142 PHE A O 1
ATOM 1127 N N . HIS A 1 143 ? 8.401 -6.724 -10.579 1.00 90.69 143 HIS A N 1
ATOM 1128 C CA . HIS A 1 143 ? 7.102 -7.139 -10.044 1.00 90.69 143 HIS A CA 1
ATOM 1129 C C . HIS A 1 143 ? 5.984 -6.984 -11.080 1.00 90.69 143 HIS A C 1
ATOM 1131 O O . HIS A 1 143 ? 6.072 -6.137 -11.962 1.00 90.69 143 HIS A O 1
ATOM 1137 N N . LYS A 1 144 ? 4.940 -7.820 -11.009 1.00 81.31 144 LYS A N 1
ATOM 1138 C CA . LYS A 1 144 ? 3.809 -7.768 -11.959 1.00 81.31 144 LYS A CA 1
ATOM 1139 C C . LYS A 1 144 ? 2.682 -6.851 -11.493 1.00 81.31 144 LYS A C 1
ATOM 1141 O O . LYS A 1 144 ? 2.212 -6.044 -12.271 1.00 81.31 144 LYS A O 1
ATOM 1146 N N . SER A 1 145 ? 2.229 -6.965 -10.252 1.00 72.88 145 SER A N 1
ATOM 1147 C CA . SER A 1 145 ? 1.153 -6.125 -9.708 1.00 72.88 145 SER A CA 1
ATOM 1148 C C . SER A 1 145 ? 1.715 -4.903 -8.999 1.00 72.88 145 SER A C 1
ATOM 1150 O O . SER A 1 145 ? 2.907 -4.879 -8.701 1.00 72.88 145 SER A O 1
ATOM 1152 N N . GLU A 1 146 ? 0.872 -3.934 -8.640 1.00 75.38 146 GLU A N 1
ATOM 1153 C CA . GLU A 1 146 ? 1.242 -3.009 -7.565 1.00 75.38 146 GLU A CA 1
ATOM 1154 C C . GLU A 1 146 ? 1.743 -3.808 -6.356 1.00 75.38 146 GLU A C 1
ATOM 1156 O O . GLU A 1 146 ? 1.237 -4.897 -6.046 1.00 75.38 146 GLU A O 1
ATOM 1161 N N . LEU A 1 147 ? 2.825 -3.319 -5.753 1.00 79.00 147 LEU A N 1
ATOM 1162 C CA . LEU A 1 147 ? 3.373 -3.941 -4.562 1.00 79.00 147 LEU A CA 1
ATOM 1163 C C . LEU A 1 147 ? 2.390 -3.692 -3.425 1.00 79.00 147 LEU A C 1
ATOM 1165 O O . LEU A 1 147 ? 2.063 -2.544 -3.144 1.00 79.00 147 LEU A O 1
ATOM 1169 N N . ASP A 1 148 ? 1.953 -4.760 -2.762 1.00 82.00 148 ASP A N 1
ATOM 1170 C CA . ASP A 1 148 ? 1.225 -4.608 -1.507 1.00 82.00 148 ASP A CA 1
ATOM 1171 C C . ASP A 1 148 ? 2.112 -3.924 -0.447 1.00 82.00 148 ASP A C 1
ATOM 1173 O O . ASP A 1 148 ? 3.350 -3.919 -0.537 1.00 82.00 148 ASP A O 1
ATOM 1177 N N . ASP A 1 149 ? 1.482 -3.383 0.599 1.00 81.81 149 ASP A N 1
ATOM 1178 C CA . ASP A 1 149 ? 2.184 -2.699 1.695 1.00 81.81 149 ASP A CA 1
ATOM 1179 C C . ASP A 1 149 ? 3.288 -3.571 2.307 1.00 81.81 149 ASP A C 1
ATOM 1181 O O . ASP A 1 149 ? 4.335 -3.088 2.746 1.00 81.81 149 ASP A O 1
ATOM 1185 N N . LYS A 1 150 ? 3.097 -4.895 2.294 1.00 87.00 150 LYS A N 1
ATOM 1186 C CA . LYS A 1 150 ? 4.051 -5.863 2.835 1.00 87.00 150 LYS A CA 1
ATOM 1187 C C . LYS A 1 150 ? 5.330 -5.929 2.000 1.00 87.00 150 LYS A C 1
ATOM 1189 O O . LYS A 1 150 ? 6.420 -5.992 2.580 1.00 87.00 150 LYS A O 1
ATOM 1194 N N . TRP A 1 151 ? 5.231 -5.953 0.673 1.00 89.19 151 TRP A N 1
ATOM 1195 C CA . TRP A 1 151 ? 6.369 -5.962 -0.243 1.00 89.19 151 TRP A CA 1
ATOM 1196 C C . TRP A 1 151 ? 7.051 -4.605 -0.327 1.00 89.19 151 TRP A C 1
ATOM 1198 O O . TRP A 1 151 ? 8.281 -4.572 -0.246 1.00 89.19 151 TRP A O 1
ATOM 1208 N N . ALA A 1 152 ? 6.283 -3.517 -0.410 1.00 87.00 152 ALA A N 1
ATOM 1209 C CA . ALA A 1 152 ? 6.825 -2.162 -0.374 1.00 87.00 152 ALA A CA 1
ATOM 1210 C C . ALA A 1 152 ? 7.657 -1.959 0.902 1.00 87.00 152 ALA A C 1
ATOM 1212 O O . ALA A 1 152 ? 8.858 -1.698 0.840 1.00 87.00 152 ALA A O 1
ATOM 1213 N N . SER A 1 153 ? 7.069 -2.255 2.066 1.00 89.38 153 SER A N 1
ATOM 1214 C CA . SER A 1 153 ? 7.750 -2.185 3.362 1.00 89.38 153 SER A CA 1
ATOM 1215 C C . SER A 1 153 ? 8.992 -3.085 3.425 1.00 89.38 153 SER A C 1
ATOM 1217 O O . SER A 1 153 ? 10.019 -2.718 3.998 1.00 89.38 153 SER A O 1
ATOM 1219 N N . ARG A 1 154 ? 8.947 -4.273 2.810 1.00 91.44 154 ARG A N 1
ATOM 1220 C CA . ARG A 1 154 ? 10.094 -5.189 2.769 1.00 91.44 154 ARG A CA 1
ATOM 1221 C C . ARG A 1 154 ? 11.264 -4.644 1.958 1.00 91.44 154 ARG A C 1
ATOM 1223 O O . ARG A 1 154 ? 12.395 -4.743 2.428 1.00 91.44 154 ARG A O 1
ATOM 1230 N N . LEU A 1 155 ? 11.012 -4.119 0.765 1.00 92.50 155 LEU A N 1
ATOM 1231 C CA . LEU A 1 155 ? 12.065 -3.559 -0.079 1.00 92.50 155 LEU A CA 1
ATOM 1232 C C . LEU A 1 155 ? 12.619 -2.269 0.536 1.00 92.50 155 LEU A C 1
ATOM 1234 O O . LEU A 1 155 ? 13.832 -2.082 0.544 1.00 92.50 155 LEU A O 1
ATOM 1238 N N . THR A 1 156 ? 11.777 -1.458 1.180 1.00 92.56 156 THR A N 1
ATOM 1239 C CA . THR A 1 156 ? 12.231 -0.277 1.928 1.00 92.56 156 THR A CA 1
ATOM 1240 C C . THR A 1 156 ? 13.159 -0.679 3.072 1.00 92.56 156 THR A C 1
ATOM 1242 O O . THR A 1 156 ? 14.219 -0.084 3.246 1.00 92.56 156 THR A O 1
ATOM 1245 N N . ARG A 1 157 ? 12.839 -1.757 3.805 1.00 91.81 157 ARG A N 1
ATOM 1246 C CA . ARG A 1 157 ? 13.738 -2.304 4.837 1.00 91.81 157 ARG A CA 1
ATOM 1247 C C . ARG A 1 157 ? 15.065 -2.814 4.280 1.00 91.81 157 ARG A C 1
ATOM 1249 O O . ARG A 1 157 ? 16.046 -2.798 5.014 1.00 91.81 157 ARG A O 1
ATOM 1256 N N . LEU A 1 158 ? 15.117 -3.285 3.035 1.00 94.56 158 LEU A N 1
ATOM 1257 C CA . LEU A 1 158 ? 16.385 -3.622 2.382 1.00 94.56 158 LEU A CA 1
ATOM 1258 C C . LEU A 1 158 ? 17.175 -2.356 2.017 1.00 94.56 158 LEU A C 1
ATOM 1260 O O . LEU A 1 158 ? 18.393 -2.341 2.171 1.00 94.56 158 LEU A O 1
ATOM 1264 N N . ALA A 1 159 ? 16.488 -1.310 1.555 1.00 94.44 159 ALA A N 1
ATOM 1265 C CA . ALA A 1 159 ? 17.109 -0.064 1.121 1.00 94.44 159 ALA A CA 1
ATOM 1266 C C . ALA A 1 159 ? 17.745 0.719 2.265 1.00 94.44 159 ALA A C 1
ATOM 1268 O O . ALA A 1 159 ? 18.891 1.141 2.151 1.00 94.44 159 ALA A O 1
ATOM 1269 N N . GLN A 1 160 ? 17.047 0.859 3.389 1.00 94.69 160 GLN A N 1
ATOM 1270 C CA . GLN A 1 160 ? 17.479 1.734 4.480 1.00 94.69 160 GLN A CA 1
ATOM 1271 C C . GLN A 1 160 ? 18.896 1.439 5.017 1.00 94.69 160 GLN A C 1
ATOM 1273 O O . GLN A 1 160 ? 19.676 2.384 5.120 1.00 94.69 160 GLN A O 1
ATOM 1278 N N . PRO A 1 161 ? 19.305 0.180 5.280 1.00 96.25 161 PRO A N 1
ATOM 1279 C CA . PRO A 1 161 ? 20.686 -0.127 5.664 1.00 96.25 161 PRO A CA 1
ATOM 1280 C C . PRO A 1 161 ? 21.722 0.222 4.595 1.00 96.25 161 PRO A C 1
ATOM 1282 O O . PRO A 1 161 ? 22.853 0.561 4.922 1.00 96.25 161 PRO A O 1
ATOM 1285 N N . LEU A 1 162 ? 21.348 0.157 3.315 1.00 95.56 162 LEU A N 1
ATOM 1286 C CA . LEU A 1 162 ? 22.242 0.432 2.191 1.00 95.56 162 LEU A CA 1
ATOM 1287 C C . LEU A 1 162 ? 22.466 1.929 1.947 1.00 95.56 162 LEU A C 1
ATOM 1289 O O . LEU A 1 162 ? 23.300 2.277 1.118 1.00 95.56 162 LEU A O 1
ATOM 1293 N N . LYS A 1 163 ? 21.819 2.827 2.704 1.00 94.88 163 LYS A N 1
ATOM 1294 C CA . LYS A 1 163 ? 22.097 4.273 2.638 1.00 94.88 163 LYS A CA 1
ATOM 1295 C C . LYS A 1 163 ? 23.555 4.628 2.944 1.00 94.88 163 LYS A C 1
ATOM 1297 O O . LYS A 1 163 ? 24.051 5.630 2.442 1.00 94.88 163 LYS A O 1
ATOM 1302 N N . VAL A 1 164 ? 24.237 3.804 3.747 1.00 94.94 164 VAL A N 1
ATOM 1303 C CA . VAL A 1 164 ? 25.667 3.970 4.067 1.00 94.94 164 VAL A CA 1
ATOM 1304 C C . VAL A 1 164 ? 26.571 3.609 2.879 1.00 94.94 164 VAL A C 1
ATOM 1306 O O . VAL A 1 164 ? 27.757 3.917 2.884 1.00 94.94 164 VAL A O 1
ATOM 1309 N N . VAL A 1 165 ? 26.004 3.000 1.830 1.00 94.94 165 VAL A N 1
ATOM 1310 C CA . VAL A 1 165 ? 26.682 2.631 0.584 1.00 94.94 165 VAL A CA 1
ATOM 1311 C C . VAL A 1 165 ? 25.999 3.344 -0.594 1.00 94.94 165 VAL A C 1
ATOM 1313 O O . VAL A 1 165 ? 25.266 2.717 -1.359 1.00 94.94 165 VAL A O 1
ATOM 1316 N N . PRO A 1 166 ? 26.231 4.656 -0.796 1.00 90.75 166 PRO A N 1
ATOM 1317 C CA . PRO A 1 166 ? 25.524 5.450 -1.811 1.00 90.75 166 PRO A CA 1
ATOM 1318 C C . PRO A 1 166 ? 25.798 5.006 -3.259 1.00 90.75 166 PRO A C 1
ATOM 1320 O O . PRO A 1 166 ? 25.093 5.421 -4.174 1.00 90.75 166 PRO A O 1
ATOM 1323 N N . SER A 1 167 ? 26.799 4.146 -3.479 1.00 91.38 167 SER A N 1
ATOM 1324 C CA . SER A 1 167 ? 27.069 3.498 -4.768 1.00 91.38 167 SER A CA 1
ATOM 1325 C C . SER A 1 167 ? 26.139 2.320 -5.083 1.00 91.38 167 SER A C 1
ATOM 1327 O O . SER A 1 167 ? 26.301 1.683 -6.126 1.00 91.38 167 SER A O 1
ATOM 1329 N N . VAL A 1 168 ? 25.182 2.008 -4.201 1.00 93.69 168 VAL A N 1
ATOM 1330 C CA . VAL A 1 168 ? 24.152 0.988 -4.415 1.00 93.69 168 VAL A CA 1
ATOM 1331 C C . VAL A 1 168 ? 22.796 1.648 -4.602 1.00 93.69 168 VAL A C 1
ATOM 1333 O O . VAL A 1 168 ? 22.284 2.346 -3.731 1.00 93.69 168 VAL A O 1
ATOM 1336 N N . LEU A 1 169 ? 22.197 1.368 -5.750 1.00 93.38 169 LEU A N 1
ATOM 1337 C CA . LEU A 1 169 ? 20.897 1.863 -6.162 1.00 93.38 169 LEU A CA 1
ATOM 1338 C C . LEU A 1 169 ? 19.860 0.731 -6.038 1.00 93.38 169 LEU A C 1
ATOM 1340 O O . LEU A 1 169 ? 20.110 -0.364 -6.530 1.00 93.38 169 LEU A O 1
ATOM 1344 N N . ILE A 1 170 ? 18.700 0.955 -5.406 1.00 94.12 170 ILE A N 1
ATOM 1345 C CA . ILE A 1 170 ? 17.582 -0.004 -5.354 1.00 94.12 170 ILE A CA 1
ATOM 1346 C C . ILE A 1 170 ? 16.368 0.474 -6.154 1.00 94.12 170 ILE A C 1
ATOM 1348 O O . ILE A 1 170 ? 15.697 1.445 -5.802 1.00 94.12 170 ILE A O 1
ATOM 1352 N N . GLY A 1 171 ? 16.107 -0.227 -7.251 1.00 93.69 171 GLY A N 1
ATOM 1353 C CA . GLY A 1 171 ? 15.065 0.084 -8.214 1.00 93.69 171 GLY A CA 1
ATOM 1354 C C . GLY A 1 171 ? 13.846 -0.830 -8.113 1.00 93.69 171 GLY A C 1
ATOM 1355 O O . GLY A 1 171 ? 13.970 -2.021 -7.828 1.00 93.69 171 GLY A O 1
ATOM 1356 N N . LEU A 1 172 ? 12.672 -0.289 -8.422 1.00 94.31 172 LEU A N 1
ATOM 1357 C CA . LEU A 1 172 ? 11.425 -1.021 -8.629 1.00 94.31 172 LEU A CA 1
ATOM 1358 C C . LEU A 1 172 ? 11.057 -0.979 -10.109 1.00 94.31 172 LEU A C 1
ATOM 1360 O O . LEU A 1 172 ? 11.028 0.100 -10.700 1.00 94.31 172 LEU A O 1
ATOM 1364 N N . TYR A 1 173 ? 10.756 -2.136 -10.693 1.00 92.69 173 TYR A N 1
ATOM 1365 C CA . TYR A 1 173 ? 10.357 -2.246 -12.093 1.00 92.69 173 TYR A CA 1
ATOM 1366 C C . TYR A 1 173 ? 9.016 -2.966 -12.225 1.00 92.69 173 TYR A C 1
ATOM 1368 O O . TYR A 1 173 ? 8.917 -4.181 -12.015 1.00 92.69 173 TYR A O 1
ATOM 1376 N N . ASN A 1 174 ? 7.986 -2.216 -12.613 1.00 90.00 174 ASN A N 1
ATOM 1377 C CA . ASN A 1 174 ? 6.643 -2.746 -12.801 1.00 90.00 174 ASN A CA 1
ATOM 1378 C C . ASN A 1 174 ? 6.492 -3.351 -14.205 1.00 90.00 174 ASN A C 1
ATOM 1380 O O . ASN A 1 174 ? 6.415 -2.631 -15.198 1.00 90.00 174 ASN A O 1
ATOM 1384 N N . LEU A 1 175 ? 6.403 -4.676 -14.286 1.00 85.88 175 LEU A N 1
ATOM 1385 C CA . LEU A 1 175 ? 6.263 -5.455 -15.518 1.00 85.88 175 LEU A CA 1
ATOM 1386 C C . LEU A 1 175 ? 4.889 -5.328 -16.179 1.00 85.88 175 LEU A C 1
ATOM 1388 O O . LEU A 1 175 ? 4.764 -5.606 -17.368 1.00 85.88 175 LEU A O 1
ATOM 1392 N N . ASN A 1 176 ? 3.850 -4.936 -15.437 1.00 81.62 176 ASN A N 1
ATOM 1393 C CA . ASN A 1 176 ? 2.561 -4.641 -16.055 1.00 81.62 176 ASN A CA 1
ATOM 1394 C C . ASN A 1 176 ? 2.564 -3.263 -16.700 1.00 81.62 176 ASN A C 1
ATOM 1396 O O . ASN A 1 176 ? 1.804 -3.047 -17.639 1.00 81.62 176 ASN A O 1
ATOM 1400 N N . ALA A 1 177 ? 3.381 -2.338 -16.203 1.00 78.06 177 ALA A N 1
ATOM 1401 C CA . ALA A 1 177 ? 3.402 -0.956 -16.653 1.00 78.06 177 ALA A CA 1
ATOM 1402 C C . ALA A 1 177 ? 4.580 -0.638 -17.595 1.00 78.06 177 ALA A C 1
ATOM 1404 O O . ALA A 1 177 ? 4.545 0.371 -18.293 1.00 78.06 177 ALA A O 1
ATOM 1405 N N . ASN A 1 178 ? 5.561 -1.539 -17.693 1.00 80.31 178 ASN A N 1
ATOM 1406 C CA . ASN A 1 178 ? 6.739 -1.436 -18.551 1.00 80.31 178 ASN A CA 1
ATOM 1407 C C . ASN A 1 178 ? 6.976 -2.734 -19.343 1.00 80.31 178 ASN A C 1
ATOM 1409 O O . ASN A 1 178 ? 6.478 -3.800 -18.992 1.00 80.31 178 ASN A O 1
ATOM 1413 N N . HIS A 1 179 ? 7.749 -2.660 -20.423 1.00 82.00 179 HIS A N 1
ATOM 1414 C CA . HIS A 1 179 ? 8.076 -3.800 -21.272 1.00 82.00 179 HIS A CA 1
ATOM 1415 C C . HIS A 1 179 ? 8.902 -4.851 -20.524 1.00 82.00 179 HIS A C 1
ATOM 1417 O O . HIS A 1 179 ? 9.979 -4.565 -20.013 1.00 82.00 179 HIS A O 1
ATOM 1423 N N . VAL A 1 180 ? 8.443 -6.102 -20.546 1.00 82.69 180 VAL A N 1
ATOM 1424 C CA . VAL A 1 180 ? 9.110 -7.222 -19.872 1.00 82.69 180 VAL A CA 1
ATOM 1425 C C . VAL A 1 180 ? 10.483 -7.503 -20.505 1.00 82.69 180 VAL A C 1
ATOM 1427 O O . VAL A 1 180 ? 10.537 -7.842 -21.688 1.00 82.69 180 VAL A O 1
ATOM 1430 N N . PRO A 1 181 ? 11.598 -7.397 -19.759 1.00 84.56 181 PRO A N 1
ATOM 1431 C CA . PRO A 1 181 ? 12.923 -7.748 -20.266 1.00 84.56 181 PRO A CA 1
ATOM 1432 C C . PRO A 1 181 ? 13.109 -9.275 -20.240 1.00 84.56 181 PRO A C 1
ATOM 1434 O O . PRO A 1 181 ? 13.559 -9.850 -19.245 1.00 84.56 181 PRO A O 1
ATOM 1437 N N . THR A 1 182 ? 12.687 -9.955 -21.308 1.00 82.44 182 THR A N 1
ATOM 1438 C CA . THR A 1 182 ? 12.740 -11.428 -21.423 1.00 82.44 182 THR A CA 1
ATOM 1439 C C . THR A 1 182 ? 14.167 -11.971 -21.495 1.00 82.44 182 THR A C 1
ATOM 1441 O O . THR A 1 182 ? 14.418 -13.092 -21.066 1.00 82.44 182 THR A O 1
ATOM 1444 N N . ASP A 1 183 ? 15.120 -11.158 -21.941 1.00 81.25 183 ASP A N 1
ATOM 1445 C CA . ASP A 1 183 ? 16.559 -11.426 -21.892 1.00 81.25 183 ASP A CA 1
ATOM 1446 C C . ASP A 1 183 ? 17.095 -11.572 -20.457 1.00 81.25 183 ASP A C 1
ATOM 1448 O O . ASP A 1 183 ? 18.064 -12.293 -20.225 1.00 81.25 183 ASP A O 1
ATOM 1452 N N . ILE A 1 184 ? 16.437 -10.931 -19.486 1.00 83.31 184 ILE A N 1
ATOM 1453 C CA . ILE A 1 184 ? 16.789 -10.992 -18.062 1.00 83.31 184 ILE A CA 1
ATOM 1454 C C . ILE A 1 184 ? 15.952 -12.040 -17.327 1.00 83.31 184 ILE A C 1
ATOM 1456 O O . ILE A 1 184 ? 16.466 -12.831 -16.535 1.00 83.31 184 ILE A O 1
ATOM 1460 N N . LEU A 1 185 ? 14.633 -11.996 -17.524 1.00 84.00 185 LEU A N 1
ATOM 1461 C CA . LEU A 1 185 ? 13.682 -12.765 -16.719 1.00 84.00 185 LEU A CA 1
ATOM 1462 C C . LEU A 1 185 ? 13.375 -14.149 -17.300 1.00 84.00 185 LEU A C 1
ATOM 1464 O O . LEU A 1 185 ? 12.854 -14.996 -16.567 1.00 84.00 185 LEU A O 1
ATOM 1468 N N . GLY A 1 186 ? 13.732 -14.382 -18.565 1.00 80.69 186 GLY A N 1
ATOM 1469 C CA . GLY A 1 186 ? 13.288 -15.526 -19.351 1.00 80.69 186 GLY A CA 1
ATOM 1470 C C . GLY A 1 186 ? 11.822 -15.407 -19.774 1.00 80.69 186 GLY A C 1
ATOM 1471 O O . GLY A 1 186 ? 11.116 -14.466 -19.405 1.00 80.69 186 GLY A O 1
ATOM 1472 N N . ASP A 1 187 ? 11.357 -16.402 -20.529 1.00 71.25 187 ASP A N 1
ATOM 1473 C CA . ASP A 1 187 ? 9.967 -16.483 -21.002 1.00 71.25 187 ASP A CA 1
ATOM 1474 C C . ASP A 1 187 ? 9.010 -17.100 -19.963 1.00 71.25 187 ASP A C 1
ATOM 1476 O O . ASP A 1 187 ? 7.793 -17.134 -20.161 1.00 71.25 187 ASP A O 1
ATOM 1480 N N . GLU A 1 188 ? 9.535 -17.595 -18.838 1.00 62.22 188 GLU A N 1
ATOM 1481 C CA . GLU A 1 188 ? 8.716 -18.253 -17.825 1.00 62.22 188 GLU A CA 1
ATOM 1482 C C . GLU A 1 188 ? 7.914 -17.261 -16.967 1.00 62.22 188 GLU A C 1
ATOM 1484 O O . GLU A 1 188 ? 8.414 -16.206 -16.553 1.00 62.22 188 GLU A O 1
ATOM 1489 N N . PRO A 1 189 ? 6.659 -17.601 -16.619 1.00 65.81 189 PRO A N 1
ATOM 1490 C CA . PRO A 1 189 ? 5.883 -16.798 -15.694 1.00 65.81 189 PRO A CA 1
ATOM 1491 C C . PRO A 1 189 ? 6.585 -16.729 -14.334 1.00 65.81 189 PRO A C 1
ATOM 1493 O O . PRO A 1 189 ? 7.054 -17.729 -13.797 1.00 65.81 189 PRO A O 1
ATOM 1496 N N . LEU A 1 190 ? 6.620 -15.530 -13.745 1.00 68.88 190 LEU A N 1
ATOM 1497 C CA . LEU A 1 190 ? 7.177 -15.353 -12.408 1.00 68.88 190 LEU A CA 1
ATOM 1498 C C . LEU A 1 190 ? 6.475 -16.268 -11.391 1.00 68.88 190 LEU A C 1
ATOM 1500 O O . LEU A 1 190 ? 5.287 -16.104 -11.126 1.00 68.88 190 LEU A O 1
ATOM 1504 N N . SER A 1 191 ? 7.232 -17.190 -10.797 1.00 66.88 191 SER A N 1
ATOM 1505 C CA . SER A 1 191 ? 6.781 -18.068 -9.707 1.00 66.88 191 SER A CA 1
ATOM 1506 C C . SER A 1 191 ? 6.624 -17.342 -8.363 1.00 66.88 191 SER A C 1
ATOM 1508 O O . SER A 1 191 ? 5.993 -17.856 -7.445 1.00 66.88 191 SER A O 1
ATOM 1510 N N . SER A 1 192 ? 7.191 -16.137 -8.249 1.00 71.56 192 SER A N 1
ATOM 1511 C CA . SER A 1 192 ? 7.132 -15.238 -7.094 1.00 71.56 192 SER A CA 1
ATOM 1512 C C . SER A 1 192 ? 6.568 -13.883 -7.535 1.00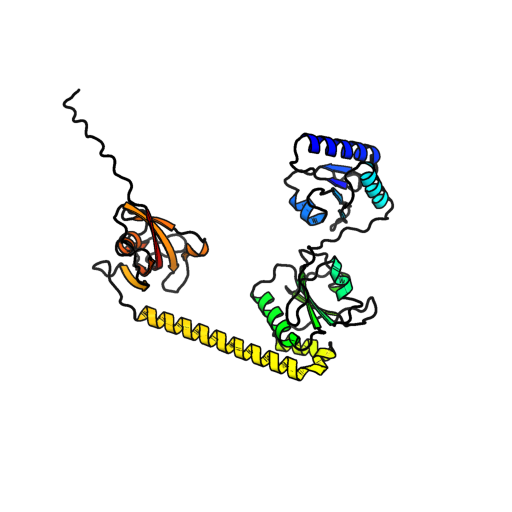 71.56 192 SER A C 1
ATOM 1514 O O . SER A 1 192 ? 6.851 -13.463 -8.660 1.00 71.56 192 SER A O 1
ATOM 1516 N N . PRO A 1 193 ? 5.831 -13.153 -6.674 1.00 81.44 193 PRO A N 1
ATOM 1517 C CA . PRO A 1 193 ? 5.344 -11.808 -6.998 1.00 81.44 193 PRO A CA 1
ATOM 1518 C C . PRO A 1 193 ? 6.478 -10.823 -7.320 1.00 81.44 193 PRO A C 1
ATOM 1520 O O . PRO A 1 193 ? 6.256 -9.859 -8.053 1.00 81.44 193 PRO A O 1
ATOM 1523 N N . VAL A 1 194 ? 7.687 -11.086 -6.805 1.00 89.06 194 VAL A N 1
ATOM 1524 C CA . VAL A 1 194 ? 8.891 -10.278 -7.033 1.00 89.06 194 VAL A CA 1
ATOM 1525 C C . VAL A 1 194 ? 10.072 -11.159 -7.451 1.00 89.06 194 VAL A C 1
ATOM 1527 O O . VAL A 1 194 ? 10.301 -12.224 -6.868 1.00 89.06 194 VAL A O 1
ATOM 1530 N N . ARG A 1 195 ? 10.860 -10.690 -8.425 1.00 91.56 195 ARG A N 1
ATOM 1531 C CA . ARG A 1 195 ? 12.213 -11.183 -8.741 1.00 91.56 195 ARG A CA 1
ATOM 1532 C C . ARG A 1 195 ? 13.225 -10.087 -8.454 1.00 91.56 195 ARG A C 1
ATOM 1534 O O . ARG A 1 195 ? 13.022 -8.954 -8.870 1.00 91.56 195 ARG A O 1
ATOM 1541 N N . LEU A 1 196 ? 14.315 -10.432 -7.778 1.00 94.06 196 LEU A N 1
ATOM 1542 C CA . LEU A 1 196 ? 15.392 -9.495 -7.473 1.00 94.06 196 LEU A CA 1
ATOM 1543 C C . LEU A 1 196 ? 16.616 -9.833 -8.326 1.00 94.06 196 LEU A C 1
ATOM 1545 O O . LEU A 1 196 ? 17.026 -10.995 -8.374 1.00 94.06 196 LEU A O 1
ATOM 1549 N N . ALA A 1 197 ? 17.180 -8.827 -8.980 1.00 94.25 197 ALA A N 1
ATOM 1550 C CA . ALA A 1 197 ? 18.357 -8.948 -9.827 1.00 94.25 197 ALA A CA 1
ATOM 1551 C C . ALA A 1 197 ? 19.401 -7.905 -9.422 1.00 94.25 197 ALA A C 1
ATOM 1553 O O . ALA A 1 197 ? 19.045 -6.772 -9.100 1.00 94.25 197 ALA A O 1
ATOM 1554 N N . VAL A 1 198 ? 20.677 -8.277 -9.454 1.00 94.88 198 VAL A N 1
ATOM 1555 C CA . VAL A 1 198 ? 21.798 -7.369 -9.193 1.00 94.88 198 VAL A CA 1
ATOM 1556 C C . VAL A 1 198 ? 22.582 -7.151 -10.480 1.00 94.88 198 VAL A C 1
ATOM 1558 O O . VAL A 1 198 ? 23.040 -8.107 -11.110 1.00 94.88 198 VAL A O 1
ATOM 1561 N N . PHE A 1 199 ? 22.752 -5.883 -10.834 1.00 92.44 199 PHE A N 1
ATOM 1562 C CA . PHE A 1 199 ? 23.558 -5.401 -11.947 1.00 92.44 199 PHE A CA 1
ATOM 1563 C C . PHE A 1 199 ? 24.807 -4.730 -11.385 1.00 92.44 199 PHE A C 1
ATOM 1565 O O . PHE A 1 199 ? 24.717 -3.836 -10.539 1.00 92.44 199 PHE A O 1
ATOM 1572 N N . LEU A 1 200 ? 25.977 -5.193 -11.820 1.00 89.50 200 LEU A N 1
ATOM 1573 C CA . LEU A 1 200 ? 27.260 -4.706 -11.320 1.00 89.50 200 LEU A CA 1
ATOM 1574 C C . LEU A 1 200 ? 27.782 -3.537 -12.161 1.00 89.50 200 LEU A C 1
ATOM 1576 O O . LEU A 1 200 ? 27.589 -3.530 -13.382 1.00 89.50 200 LEU A O 1
ATOM 1580 N N . PRO A 1 201 ? 28.482 -2.575 -11.532 1.00 83.94 201 PRO A N 1
ATOM 1581 C CA . PRO A 1 201 ? 29.097 -1.477 -12.259 1.00 83.94 201 PRO A CA 1
ATOM 1582 C C . PRO A 1 201 ? 30.151 -2.022 -13.226 1.00 83.94 201 PRO A C 1
ATOM 1584 O O . PRO A 1 201 ? 30.836 -3.004 -12.930 1.00 83.94 201 PRO A O 1
ATOM 1587 N N . SER A 1 202 ? 30.285 -1.379 -14.386 1.00 75.56 202 SER A N 1
ATOM 1588 C CA . SER A 1 202 ? 31.284 -1.733 -15.409 1.00 75.56 202 SER A CA 1
ATOM 1589 C C . SER A 1 202 ? 31.215 -3.178 -15.938 1.00 75.56 202 SER A C 1
ATOM 1591 O O . SER A 1 202 ? 32.173 -3.648 -16.553 1.00 75.56 202 SER A O 1
ATOM 1593 N N . ALA A 1 203 ? 30.099 -3.890 -15.736 1.00 79.06 203 ALA A N 1
ATOM 1594 C CA . ALA A 1 203 ? 29.876 -5.184 -16.371 1.00 79.06 203 ALA A CA 1
ATOM 1595 C C . ALA A 1 203 ? 29.848 -5.023 -17.901 1.00 79.06 203 ALA A C 1
ATOM 1597 O O . ALA A 1 203 ? 29.238 -4.087 -18.425 1.00 79.06 203 ALA A O 1
ATOM 1598 N N . ALA A 1 204 ? 30.507 -5.935 -18.623 1.00 76.94 204 ALA A N 1
ATOM 1599 C CA . ALA A 1 204 ? 30.507 -5.907 -20.082 1.00 76.94 204 ALA A CA 1
ATOM 1600 C C . ALA A 1 204 ? 29.062 -6.013 -20.615 1.00 76.94 204 ALA A C 1
ATOM 1602 O O . ALA A 1 204 ? 28.263 -6.758 -20.031 1.00 76.94 204 ALA A O 1
ATOM 1603 N N . PRO A 1 205 ? 28.708 -5.317 -21.711 1.00 74.88 205 PRO A N 1
ATOM 1604 C CA . PRO A 1 205 ? 27.395 -5.459 -22.333 1.00 74.88 205 PRO A CA 1
ATOM 1605 C C . PRO A 1 205 ? 27.049 -6.933 -22.580 1.00 74.88 205 PRO A C 1
ATOM 1607 O O . PRO A 1 205 ? 27.878 -7.690 -23.085 1.00 74.88 205 PRO A O 1
ATOM 1610 N N . GLY A 1 206 ? 25.840 -7.346 -22.194 1.00 75.69 206 GLY A N 1
ATOM 1611 C CA . GLY A 1 206 ? 25.395 -8.742 -22.293 1.00 75.69 206 GLY A CA 1
ATOM 1612 C C . GLY A 1 206 ? 25.798 -9.646 -21.121 1.00 75.69 206 GLY A C 1
ATOM 1613 O O . GLY A 1 206 ? 25.444 -10.823 -21.125 1.00 75.69 206 GLY A O 1
ATOM 1614 N N . THR A 1 207 ? 26.494 -9.129 -20.099 1.00 83.06 207 THR A N 1
ATOM 1615 C CA . THR A 1 207 ? 26.693 -9.875 -18.844 1.00 83.06 207 THR A CA 1
ATOM 1616 C C . THR A 1 207 ? 25.336 -10.068 -18.157 1.00 83.06 207 THR A C 1
ATOM 1618 O O . THR A 1 207 ? 24.664 -9.068 -17.883 1.00 83.06 207 THR A O 1
ATOM 1621 N N . PRO A 1 208 ? 24.913 -11.312 -17.865 1.00 85.69 208 PRO A N 1
ATOM 1622 C CA . PRO A 1 208 ? 23.638 -11.556 -17.205 1.00 85.69 208 PRO A CA 1
ATOM 1623 C C . PRO A 1 208 ? 23.670 -11.038 -15.759 1.00 85.69 208 PRO A C 1
ATOM 1625 O O . PRO A 1 208 ? 24.715 -11.114 -15.103 1.00 85.69 208 PRO A O 1
ATOM 1628 N N . PRO A 1 209 ? 22.542 -10.537 -15.228 1.00 92.00 209 PRO A N 1
ATOM 1629 C CA . PRO A 1 209 ? 22.482 -10.123 -13.838 1.00 92.00 209 PRO A CA 1
ATOM 1630 C C . PRO A 1 209 ? 22.530 -11.310 -12.884 1.00 92.00 209 PRO A C 1
ATOM 1632 O O . PRO A 1 209 ? 22.164 -12.442 -13.210 1.00 92.00 209 PRO A O 1
ATOM 1635 N N . ILE A 1 210 ? 22.915 -11.021 -11.647 1.00 93.75 210 ILE A N 1
ATOM 1636 C CA . ILE A 1 210 ? 22.925 -12.006 -10.570 1.00 93.75 210 ILE A CA 1
ATOM 1637 C C . ILE A 1 210 ? 21.515 -12.063 -9.979 1.00 93.75 210 ILE A C 1
ATOM 1639 O O . ILE A 1 210 ? 21.047 -11.113 -9.348 1.00 93.75 210 ILE A O 1
ATOM 1643 N N . MET A 1 211 ? 20.827 -13.182 -10.194 1.00 93.31 211 MET A N 1
ATOM 1644 C CA . MET A 1 211 ? 19.448 -13.373 -9.744 1.00 93.31 211 MET A CA 1
ATOM 1645 C C . MET A 1 211 ? 19.392 -13.886 -8.304 1.00 93.31 211 MET A C 1
ATOM 1647 O O . MET A 1 211 ? 20.079 -14.840 -7.942 1.00 93.31 211 MET A O 1
ATOM 1651 N N . TYR A 1 212 ? 18.505 -13.309 -7.494 1.00 94.12 212 TYR A N 1
ATOM 1652 C CA . TYR A 1 212 ? 18.184 -13.858 -6.180 1.00 94.12 212 TYR A CA 1
ATOM 1653 C C . TYR A 1 212 ? 17.335 -15.126 -6.319 1.00 94.12 212 TYR A C 1
ATOM 1655 O O . TYR A 1 212 ? 16.221 -15.085 -6.846 1.00 94.12 212 TYR A O 1
ATOM 1663 N N . THR A 1 213 ? 17.849 -16.250 -5.818 1.00 90.69 213 THR A N 1
ATOM 1664 C CA . THR A 1 213 ? 17.197 -17.573 -5.881 1.00 90.69 213 THR A CA 1
ATOM 1665 C C . THR A 1 213 ? 16.778 -18.110 -4.509 1.00 90.69 213 THR A C 1
ATOM 1667 O O . THR A 1 213 ? 16.268 -19.225 -4.403 1.00 90.69 213 THR A O 1
ATOM 1670 N N . GLY A 1 214 ? 16.984 -17.335 -3.440 1.00 88.69 214 GLY A N 1
ATOM 1671 C CA . GLY A 1 214 ? 16.641 -17.749 -2.084 1.00 88.69 214 GLY A CA 1
ATOM 1672 C C . GLY A 1 214 ? 15.132 -17.744 -1.816 1.00 88.69 214 GLY A C 1
ATOM 1673 O O . GLY A 1 214 ? 14.369 -16.963 -2.380 1.00 88.69 214 GLY A O 1
ATOM 1674 N N . SER A 1 215 ? 14.691 -18.603 -0.896 1.00 88.50 215 SER A N 1
ATOM 1675 C CA . SER A 1 215 ? 13.291 -18.658 -0.448 1.00 88.50 215 SER A CA 1
ATOM 1676 C C . SER A 1 215 ? 12.966 -17.653 0.666 1.00 88.50 215 SER A C 1
ATOM 1678 O O . SER A 1 215 ? 11.795 -17.383 0.940 1.00 88.50 215 SER A O 1
ATOM 1680 N N . LYS A 1 216 ? 13.987 -17.088 1.327 1.00 92.00 216 LYS A N 1
ATOM 1681 C CA . LYS A 1 216 ? 13.837 -16.218 2.503 1.00 92.00 216 LYS A CA 1
ATOM 1682 C C . LYS A 1 216 ? 13.989 -14.744 2.151 1.00 92.00 216 LYS A C 1
ATOM 1684 O O . LYS A 1 216 ? 15.087 -14.244 1.996 1.00 92.00 216 LYS A O 1
ATOM 1689 N N . TRP A 1 217 ? 12.899 -13.999 2.209 1.00 92.06 217 TRP A N 1
ATOM 1690 C CA . TRP A 1 217 ? 12.890 -12.568 1.898 1.00 92.06 217 TRP A CA 1
ATOM 1691 C C . TRP A 1 217 ? 13.015 -11.660 3.137 1.00 92.06 217 TRP A C 1
ATOM 1693 O O . TRP A 1 217 ? 12.369 -10.614 3.222 1.00 92.06 217 TRP A O 1
ATOM 1703 N N . SER A 1 218 ? 13.777 -12.080 4.152 1.00 91.44 218 SER A N 1
ATOM 1704 C CA . SER A 1 218 ? 14.077 -11.226 5.312 1.00 91.44 218 SER A CA 1
ATOM 1705 C C . SER A 1 218 ? 15.184 -10.223 4.976 1.00 91.44 218 SER A C 1
ATOM 1707 O O . SER A 1 218 ? 16.001 -10.486 4.096 1.00 91.44 218 SER A O 1
ATOM 1709 N N . GLN A 1 219 ? 15.247 -9.097 5.700 1.00 92.06 219 GLN A N 1
ATOM 1710 C CA . GLN A 1 219 ? 16.302 -8.089 5.515 1.00 92.06 219 GLN A CA 1
ATOM 1711 C C . GLN A 1 219 ? 17.692 -8.734 5.600 1.00 92.06 219 GLN A C 1
ATOM 1713 O O . GLN A 1 219 ? 18.503 -8.571 4.694 1.00 92.06 219 GLN A O 1
ATOM 1718 N N . ARG A 1 220 ? 17.920 -9.570 6.623 1.00 93.31 220 ARG A N 1
ATOM 1719 C CA . ARG A 1 220 ? 19.157 -10.343 6.771 1.00 93.31 220 ARG A CA 1
ATOM 1720 C C . ARG A 1 220 ? 19.486 -11.190 5.541 1.00 93.31 220 ARG A C 1
ATOM 1722 O O . ARG A 1 220 ? 20.597 -11.094 5.042 1.00 93.31 220 ARG A O 1
ATOM 1729 N N . ALA A 1 221 ? 18.548 -12.008 5.065 1.00 94.88 221 ALA A N 1
ATOM 1730 C CA . ALA A 1 221 ? 18.811 -12.928 3.959 1.00 94.88 221 ALA A CA 1
ATOM 1731 C C . ALA A 1 221 ? 19.121 -12.189 2.647 1.00 94.88 221 ALA A C 1
ATOM 1733 O O . ALA A 1 221 ? 19.932 -12.654 1.851 1.00 94.88 221 ALA A O 1
ATOM 1734 N N . LEU A 1 222 ? 18.493 -11.030 2.437 1.00 95.62 222 LEU A N 1
ATOM 1735 C CA . LEU A 1 222 ? 18.760 -10.173 1.287 1.00 95.62 222 LEU A CA 1
ATOM 1736 C C . LEU A 1 222 ? 20.129 -9.490 1.408 1.00 95.62 222 LEU A C 1
ATOM 1738 O O . LEU A 1 222 ? 20.901 -9.534 0.459 1.00 95.62 222 LEU A O 1
ATOM 1742 N N . LEU A 1 223 ? 20.483 -8.938 2.574 1.00 95.81 223 LEU A N 1
ATOM 1743 C CA . LEU A 1 223 ? 21.809 -8.347 2.801 1.00 95.81 223 LEU A CA 1
ATOM 1744 C C . LEU A 1 223 ? 22.937 -9.386 2.682 1.00 95.81 223 LEU A C 1
ATOM 1746 O O . LEU A 1 223 ? 23.949 -9.119 2.040 1.00 95.81 223 LEU A O 1
ATOM 1750 N N . GLU A 1 224 ? 22.751 -10.588 3.236 1.00 95.62 224 GLU A N 1
ATOM 1751 C CA . GLU A 1 224 ? 23.696 -11.707 3.090 1.00 95.62 224 GLU A CA 1
ATOM 1752 C C . GLU A 1 224 ? 23.859 -12.143 1.631 1.00 95.62 224 GLU A C 1
ATOM 1754 O O . GLU A 1 224 ? 24.953 -12.538 1.234 1.00 95.62 224 GLU A O 1
ATOM 1759 N N . PHE A 1 225 ? 22.799 -12.045 0.825 1.00 96.75 225 PHE A N 1
ATOM 1760 C CA . PHE A 1 225 ? 22.885 -12.266 -0.614 1.00 96.75 225 PHE A CA 1
ATOM 1761 C C . PHE A 1 225 ? 23.652 -11.149 -1.327 1.00 96.75 225 PHE A C 1
ATOM 1763 O O . PHE A 1 225 ? 24.460 -11.447 -2.201 1.00 96.75 225 PHE A O 1
ATOM 1770 N N . LEU A 1 226 ? 23.436 -9.879 -0.975 1.00 96.44 226 LEU A N 1
ATOM 1771 C CA . LEU A 1 226 ? 24.116 -8.759 -1.633 1.00 96.44 226 LEU A CA 1
ATOM 1772 C C . LEU A 1 226 ? 25.612 -8.706 -1.311 1.00 96.44 226 LEU A C 1
ATOM 1774 O O . LEU A 1 226 ? 26.403 -8.378 -2.193 1.00 96.44 226 LEU A O 1
ATOM 1778 N N . LYS A 1 227 ? 25.999 -9.066 -0.081 1.00 95.94 227 LYS A N 1
ATOM 1779 C CA . LYS A 1 227 ? 27.378 -8.983 0.416 1.00 95.94 227 LYS A CA 1
ATOM 1780 C C . LYS A 1 227 ? 28.430 -9.556 -0.550 1.00 95.94 227 LYS A C 1
ATOM 1782 O O . LYS A 1 227 ? 29.282 -8.785 -0.965 1.00 95.94 227 LYS A O 1
ATOM 1787 N N . PRO A 1 228 ? 28.402 -10.843 -0.945 1.00 96.31 228 PRO A N 1
ATOM 1788 C CA . PRO A 1 228 ? 29.446 -11.405 -1.808 1.00 96.31 228 PRO A CA 1
ATOM 1789 C C . PRO A 1 228 ? 29.385 -10.911 -3.261 1.00 96.31 228 PRO A C 1
ATOM 1791 O O . PRO A 1 228 ? 30.308 -11.165 -4.028 1.00 96.31 228 PRO A O 1
ATOM 1794 N N . HIS A 1 229 ? 28.293 -10.260 -3.669 1.00 94.31 229 HIS A N 1
ATOM 1795 C CA . HIS A 1 229 ? 28.079 -9.857 -5.057 1.00 94.31 229 HIS A CA 1
ATOM 1796 C C . HIS A 1 229 ? 28.384 -8.379 -5.300 1.00 94.31 229 HIS A C 1
ATOM 1798 O O . HIS A 1 229 ? 28.733 -8.020 -6.418 1.00 94.31 229 HIS A O 1
ATOM 1804 N N . ILE A 1 230 ? 28.274 -7.521 -4.282 1.00 94.06 230 ILE A N 1
ATOM 1805 C CA . ILE A 1 230 ? 28.513 -6.081 -4.406 1.00 94.06 230 ILE A CA 1
ATOM 1806 C C . ILE A 1 230 ? 29.727 -5.692 -3.546 1.00 94.06 230 ILE A C 1
ATOM 1808 O O . ILE A 1 230 ? 29.585 -5.564 -2.328 1.00 94.06 230 ILE A O 1
ATOM 1812 N N . PRO A 1 231 ? 30.903 -5.424 -4.150 1.00 93.00 231 PRO A N 1
ATOM 1813 C CA . PRO A 1 231 ? 32.129 -5.131 -3.402 1.00 93.00 231 PRO A CA 1
ATOM 1814 C C . PRO A 1 231 ? 32.011 -3.955 -2.426 1.00 93.00 231 PRO A C 1
ATOM 1816 O O . PRO A 1 231 ? 32.577 -3.994 -1.337 1.00 93.00 231 PRO A O 1
ATOM 1819 N N . SER A 1 232 ? 31.248 -2.914 -2.777 1.00 94.12 232 SER A N 1
ATOM 1820 C CA . SER A 1 232 ? 31.021 -1.773 -1.882 1.00 94.12 232 SER A CA 1
ATOM 1821 C C . SER A 1 232 ? 30.175 -2.133 -0.654 1.00 94.12 232 SER A C 1
ATOM 1823 O O . SER A 1 232 ? 30.381 -1.551 0.407 1.00 94.12 232 SER A O 1
ATOM 1825 N N . VAL A 1 233 ? 29.278 -3.121 -0.758 1.00 95.69 233 VAL A N 1
ATOM 1826 C CA . VAL A 1 233 ? 28.511 -3.654 0.384 1.00 95.69 233 VAL A CA 1
ATOM 1827 C C . VAL A 1 233 ? 29.391 -4.530 1.263 1.00 95.69 233 VAL A C 1
ATOM 1829 O O . VAL A 1 233 ? 29.285 -4.460 2.483 1.00 95.69 233 VAL A O 1
ATOM 1832 N N . GLU A 1 234 ? 30.266 -5.345 0.670 1.00 96.44 234 GLU A N 1
ATOM 1833 C CA . GLU A 1 234 ? 31.229 -6.138 1.437 1.00 96.44 234 GLU A CA 1
ATOM 1834 C C . GLU A 1 234 ? 32.194 -5.246 2.225 1.00 96.44 234 GLU A C 1
ATOM 1836 O O . GLU A 1 234 ? 32.394 -5.470 3.419 1.00 96.44 234 GLU A O 1
ATOM 1841 N N . ALA A 1 235 ? 32.731 -4.206 1.583 1.00 96.31 235 ALA A N 1
ATOM 1842 C CA . ALA A 1 235 ? 33.647 -3.258 2.209 1.00 96.31 235 ALA A CA 1
ATOM 1843 C C . ALA A 1 235 ? 33.002 -2.488 3.376 1.00 96.31 235 ALA A C 1
ATOM 1845 O O . ALA A 1 235 ? 33.661 -2.245 4.382 1.00 96.31 235 ALA A O 1
ATOM 1846 N N . ALA A 1 236 ? 31.717 -2.139 3.260 1.00 97.06 236 ALA A N 1
ATOM 1847 C CA . ALA A 1 236 ? 30.956 -1.416 4.281 1.00 97.06 236 ALA A CA 1
ATOM 1848 C C . ALA A 1 236 ? 30.087 -2.337 5.164 1.00 97.06 236 ALA A C 1
ATOM 1850 O O . ALA A 1 236 ? 29.139 -1.876 5.803 1.00 97.06 236 ALA A O 1
ATOM 1851 N N . TRP A 1 237 ? 30.364 -3.647 5.189 1.00 97.19 237 TRP A N 1
ATOM 1852 C CA . TRP A 1 237 ? 29.454 -4.637 5.774 1.00 97.19 237 TRP A CA 1
ATOM 1853 C C . TRP A 1 237 ? 29.121 -4.372 7.244 1.00 97.19 237 TRP A C 1
ATOM 1855 O O . TRP A 1 237 ? 27.967 -4.524 7.644 1.00 97.19 237 TRP A O 1
ATOM 1865 N N . ASP A 1 238 ? 30.106 -3.969 8.045 1.00 97.25 238 ASP A N 1
ATOM 1866 C CA . ASP A 1 238 ? 29.902 -3.728 9.475 1.00 97.25 238 ASP A CA 1
ATOM 1867 C C . ASP A 1 238 ? 28.964 -2.538 9.724 1.00 97.25 238 ASP A C 1
ATOM 1869 O O . ASP A 1 238 ? 28.085 -2.623 10.584 1.00 97.25 238 ASP A O 1
ATOM 1873 N N . GLU A 1 239 ? 29.076 -1.472 8.926 1.00 97.19 239 GLU A N 1
ATOM 1874 C CA . GLU A 1 239 ? 28.192 -0.300 8.990 1.00 97.19 239 GLU A CA 1
ATOM 1875 C C . GLU A 1 239 ? 26.778 -0.636 8.506 1.00 97.19 239 GLU A C 1
ATOM 1877 O O . GLU A 1 239 ? 25.798 -0.334 9.192 1.00 97.19 239 GLU A O 1
ATOM 1882 N N . VAL A 1 240 ? 26.662 -1.336 7.370 1.00 97.25 240 VAL A N 1
ATOM 1883 C CA . VAL A 1 240 ? 25.375 -1.813 6.833 1.00 97.25 240 VAL A CA 1
ATOM 1884 C C . VAL A 1 240 ? 24.666 -2.691 7.863 1.00 97.25 240 VAL A C 1
ATOM 1886 O O . VAL A 1 240 ? 23.465 -2.551 8.102 1.00 97.25 240 VAL A O 1
ATOM 1889 N N . TRP A 1 241 ? 25.399 -3.606 8.498 1.00 95.94 241 TRP A N 1
ATOM 1890 C CA . TRP A 1 241 ? 24.836 -4.540 9.465 1.00 95.94 241 TRP A CA 1
ATOM 1891 C C . TRP A 1 241 ? 24.476 -3.870 10.798 1.00 95.94 241 TRP A C 1
ATOM 1893 O O . TRP A 1 241 ? 23.474 -4.241 11.414 1.00 95.94 241 TRP A O 1
ATOM 1903 N N . ALA A 1 242 ? 25.252 -2.878 11.241 1.00 96.62 242 ALA A N 1
ATOM 1904 C CA . ALA A 1 242 ? 24.914 -2.062 12.404 1.00 96.62 242 ALA A CA 1
ATOM 1905 C C . ALA A 1 242 ? 23.623 -1.262 12.170 1.00 96.62 242 ALA A C 1
ATOM 1907 O O . ALA A 1 242 ? 22.731 -1.284 13.020 1.00 96.62 242 ALA A O 1
ATOM 1908 N N . GLU A 1 243 ? 23.478 -0.637 10.999 1.00 95.81 243 GLU A N 1
ATOM 1909 C CA . GLU A 1 243 ? 22.269 0.111 10.648 1.00 95.81 243 GLU A CA 1
ATOM 1910 C C . GLU A 1 243 ? 21.043 -0.803 10.519 1.00 95.81 243 GLU A C 1
ATOM 1912 O O . GLU A 1 243 ? 19.970 -0.477 11.025 1.00 95.81 243 GLU A O 1
ATOM 1917 N N . ALA A 1 244 ? 21.199 -1.986 9.916 1.00 95.44 244 ALA A N 1
ATOM 1918 C CA . ALA A 1 244 ? 20.139 -2.991 9.839 1.00 95.44 244 ALA A CA 1
ATOM 1919 C C . ALA A 1 244 ? 19.609 -3.387 11.227 1.00 95.44 244 ALA A C 1
ATOM 1921 O O . ALA A 1 244 ? 18.400 -3.366 11.461 1.00 95.44 244 ALA A O 1
ATOM 1922 N N . LYS A 1 245 ? 20.511 -3.675 12.175 1.00 95.75 245 LYS A N 1
ATOM 1923 C CA . LYS A 1 245 ? 20.136 -3.995 13.560 1.00 95.75 245 LYS A CA 1
ATOM 1924 C C . LYS A 1 245 ? 19.421 -2.843 14.254 1.00 95.75 245 LYS A C 1
ATOM 1926 O O . LYS A 1 245 ? 18.399 -3.076 14.893 1.00 95.75 245 LYS A O 1
ATOM 1931 N N . ARG A 1 246 ? 19.937 -1.619 14.109 1.00 94.69 246 ARG A N 1
ATOM 1932 C CA . ARG A 1 246 ? 19.337 -0.417 14.702 1.00 94.69 246 ARG A CA 1
ATOM 1933 C C . ARG A 1 246 ? 17.888 -0.245 14.242 1.00 94.69 246 ARG A C 1
ATOM 1935 O O . ARG A 1 246 ? 17.012 0.007 15.060 1.00 94.69 246 ARG A O 1
ATOM 1942 N N . LEU A 1 247 ? 17.633 -0.429 12.945 1.00 92.19 247 LEU A N 1
ATOM 1943 C CA . LEU A 1 247 ? 16.291 -0.341 12.366 1.00 92.19 247 LEU A CA 1
ATOM 1944 C C . LEU A 1 247 ? 15.365 -1.458 12.865 1.00 92.19 247 LEU A C 1
ATOM 1946 O O . LEU A 1 247 ? 14.199 -1.198 13.154 1.00 92.19 247 LEU A O 1
ATOM 1950 N N . ASP A 1 248 ? 15.863 -2.689 12.995 1.00 91.56 248 ASP A N 1
ATOM 1951 C CA . ASP A 1 248 ? 15.083 -3.804 13.549 1.00 91.56 248 ASP A CA 1
ATOM 1952 C C . ASP A 1 248 ? 14.696 -3.557 15.020 1.00 91.56 248 ASP A C 1
ATOM 1954 O O . ASP A 1 248 ? 13.562 -3.842 15.420 1.00 91.56 248 ASP A O 1
ATOM 1958 N N . GLU A 1 249 ? 15.608 -2.998 15.821 1.00 94.12 249 GLU A N 1
ATOM 1959 C CA . GLU A 1 249 ? 15.357 -2.603 17.212 1.00 94.12 249 GLU A CA 1
ATOM 1960 C C . GLU A 1 249 ? 14.349 -1.452 17.307 1.00 94.12 249 GLU A C 1
ATOM 1962 O O . GLU A 1 249 ? 13.394 -1.546 18.077 1.00 94.12 249 GLU A O 1
ATOM 1967 N N . GLU A 1 250 ? 14.496 -0.415 16.479 1.00 93.31 250 GLU A N 1
ATOM 1968 C CA . GLU A 1 250 ? 13.565 0.717 16.387 1.00 93.31 250 GLU A CA 1
ATOM 1969 C C . GLU A 1 250 ? 12.149 0.251 16.007 1.00 93.31 250 GLU A C 1
ATOM 1971 O O . GLU A 1 250 ? 11.168 0.619 16.649 1.00 93.31 250 GLU A O 1
ATOM 1976 N N . GLN A 1 251 ? 12.030 -0.647 15.026 1.00 88.69 251 GLN A N 1
ATOM 1977 C CA . GLN A 1 251 ? 10.751 -1.230 14.606 1.00 88.69 251 GLN A CA 1
ATOM 1978 C C . GLN A 1 251 ? 10.140 -2.162 15.652 1.00 88.69 251 GLN A C 1
ATOM 1980 O O . GLN A 1 251 ? 8.917 -2.288 15.759 1.00 88.69 251 GLN A O 1
ATOM 1985 N N . LYS A 1 252 ? 10.970 -2.884 16.406 1.00 93.38 252 LYS A N 1
ATOM 1986 C CA . LYS A 1 252 ? 10.495 -3.678 17.537 1.00 93.38 252 LYS A CA 1
ATOM 1987 C C . LYS A 1 252 ? 9.957 -2.760 18.637 1.00 93.38 252 LYS A C 1
ATOM 1989 O O . LYS A 1 252 ? 8.841 -2.992 19.091 1.00 93.38 252 LYS A O 1
ATOM 1994 N N . ALA A 1 253 ? 10.698 -1.713 18.993 1.00 95.19 253 ALA A N 1
ATOM 1995 C CA . ALA A 1 253 ? 10.294 -0.737 19.998 1.00 95.19 253 ALA A CA 1
ATOM 1996 C C . ALA A 1 253 ? 9.005 -0.004 19.600 1.00 95.19 253 ALA A C 1
ATOM 1998 O O . ALA A 1 253 ? 8.108 0.123 20.428 1.00 95.19 253 ALA A O 1
ATOM 1999 N N . LEU A 1 254 ? 8.864 0.398 18.332 1.00 93.38 254 LEU A N 1
ATOM 2000 C CA . LEU A 1 254 ? 7.639 1.014 17.818 1.00 93.38 254 LEU A CA 1
ATOM 2001 C C . LEU A 1 254 ? 6.433 0.078 17.966 1.00 93.38 254 LEU A C 1
ATOM 2003 O O . LEU A 1 254 ? 5.419 0.480 18.520 1.00 93.38 254 LEU A O 1
ATOM 2007 N N . ARG A 1 255 ? 6.555 -1.192 17.557 1.00 92.19 255 ARG A N 1
ATOM 2008 C CA . ARG A 1 255 ? 5.466 -2.176 17.695 1.00 92.19 255 ARG A CA 1
ATOM 2009 C C . ARG A 1 255 ? 5.105 -2.462 19.149 1.00 92.19 255 ARG A C 1
ATOM 2011 O O . ARG A 1 255 ? 3.933 -2.648 19.464 1.00 92.19 255 ARG A O 1
ATOM 2018 N N . GLU A 1 256 ? 6.098 -2.533 20.030 1.00 96.12 256 GLU A N 1
ATOM 2019 C CA . GLU A 1 256 ? 5.871 -2.699 21.468 1.00 96.12 256 GLU A CA 1
ATOM 2020 C C . GLU A 1 256 ? 5.182 -1.464 22.062 1.00 96.12 256 GLU A C 1
ATOM 2022 O O . GLU A 1 256 ? 4.243 -1.619 22.841 1.00 96.12 256 GLU A O 1
ATOM 2027 N N . ALA A 1 257 ? 5.572 -0.257 21.643 1.00 95.88 257 ALA A N 1
ATOM 2028 C CA . ALA A 1 257 ? 4.935 0.991 22.045 1.00 95.88 257 ALA A CA 1
ATOM 2029 C C . ALA A 1 257 ? 3.493 1.103 21.522 1.00 95.88 257 ALA A C 1
ATOM 2031 O O . ALA A 1 257 ? 2.602 1.439 22.294 1.00 95.88 257 ALA A O 1
ATOM 2032 N N . GLU A 1 258 ? 3.232 0.762 20.258 1.00 95.50 258 GLU A N 1
ATOM 2033 C CA . GLU A 1 258 ? 1.884 0.720 19.673 1.00 95.50 258 GLU A CA 1
ATOM 2034 C C . GLU A 1 258 ? 0.996 -0.315 20.371 1.00 95.50 258 GLU A C 1
ATOM 2036 O O . GLU A 1 258 ? -0.157 -0.033 20.694 1.00 95.50 258 GLU A O 1
ATOM 2041 N N . ALA A 1 259 ? 1.524 -1.510 20.651 1.00 95.25 259 ALA A N 1
ATOM 2042 C CA . ALA A 1 259 ? 0.796 -2.540 21.383 1.00 95.25 259 ALA A CA 1
ATOM 2043 C C . ALA A 1 259 ? 0.502 -2.111 22.828 1.00 95.25 259 ALA A C 1
ATOM 2045 O O . ALA A 1 259 ? -0.605 -2.337 23.319 1.00 95.25 259 ALA A O 1
ATOM 2046 N N . ALA A 1 260 ? 1.466 -1.472 23.498 1.00 96.19 260 ALA A N 1
ATOM 2047 C CA . ALA A 1 260 ? 1.282 -0.920 24.834 1.00 96.19 260 ALA A CA 1
ATOM 2048 C C . ALA A 1 260 ? 0.260 0.226 24.838 1.00 96.19 260 ALA A C 1
ATOM 2050 O O . ALA A 1 260 ? -0.605 0.247 25.706 1.00 96.19 260 ALA A O 1
ATOM 2051 N N . ALA A 1 261 ? 0.308 1.128 23.853 1.00 95.12 261 ALA A N 1
ATOM 2052 C CA . ALA A 1 261 ? -0.649 2.219 23.693 1.00 95.12 261 ALA A CA 1
ATOM 2053 C C . ALA A 1 261 ? -2.063 1.694 23.418 1.00 95.12 261 ALA A C 1
ATOM 2055 O O . ALA A 1 261 ? -3.007 2.130 24.070 1.00 95.12 261 ALA A O 1
ATOM 2056 N N . ARG A 1 262 ? -2.213 0.703 22.526 1.00 94.69 262 ARG A N 1
ATOM 2057 C CA . ARG A 1 262 ? -3.507 0.061 22.260 1.00 94.69 262 ARG A CA 1
ATOM 2058 C C . ARG A 1 262 ? -4.068 -0.597 23.516 1.00 94.69 262 ARG A C 1
ATOM 2060 O O . ARG A 1 262 ? -5.230 -0.396 23.841 1.00 94.69 262 ARG A O 1
ATOM 2067 N N . LYS A 1 263 ? -3.235 -1.342 24.243 1.00 94.44 263 LYS A N 1
ATOM 2068 C CA . LYS A 1 263 ? -3.632 -1.973 25.503 1.00 94.44 263 LYS A CA 1
ATOM 2069 C C . LYS A 1 263 ? -4.034 -0.933 26.556 1.00 94.44 263 LYS A C 1
ATOM 2071 O O . LYS A 1 263 ? -5.054 -1.105 27.210 1.00 94.44 263 LYS A O 1
ATOM 2076 N N . ALA A 1 264 ? -3.261 0.141 26.707 1.00 95.19 264 ALA A N 1
ATOM 2077 C CA . ALA A 1 264 ? -3.574 1.221 27.640 1.00 95.19 264 ALA A CA 1
ATOM 2078 C C . ALA A 1 264 ? -4.888 1.925 27.273 1.00 95.19 264 ALA A C 1
ATOM 2080 O O . ALA A 1 264 ? -5.667 2.258 28.160 1.00 95.19 264 ALA A O 1
ATOM 2081 N N . GLU A 1 265 ? -5.162 2.110 25.980 1.00 92.62 265 GLU A N 1
ATOM 2082 C CA . GLU A 1 265 ? -6.424 2.673 25.504 1.00 92.62 265 GLU A CA 1
ATOM 2083 C C . GLU A 1 265 ? -7.604 1.728 25.762 1.00 92.62 265 GLU A C 1
ATOM 2085 O O . GLU A 1 265 ? -8.628 2.159 26.283 1.00 92.62 265 GLU A O 1
ATOM 2090 N N . GLU A 1 266 ? -7.457 0.429 25.490 1.00 91.50 266 GLU A N 1
ATOM 2091 C CA . GLU A 1 266 ? -8.463 -0.588 25.824 1.00 91.50 266 GLU A CA 1
ATOM 2092 C C . GLU A 1 266 ? -8.768 -0.605 27.335 1.00 91.50 266 GLU A C 1
ATOM 2094 O O . GLU A 1 266 ? -9.934 -0.627 27.731 1.00 91.50 266 GLU A O 1
ATOM 2099 N N . GLU A 1 267 ? -7.739 -0.541 28.186 1.00 94.50 267 GLU A N 1
ATOM 2100 C CA . GLU A 1 267 ? -7.880 -0.472 29.647 1.00 94.50 267 GLU A CA 1
ATOM 2101 C C . GLU A 1 267 ? -8.530 0.844 30.103 1.00 94.50 267 GLU A C 1
ATOM 2103 O O . GLU A 1 267 ? -9.420 0.824 30.959 1.00 94.50 267 GLU A O 1
ATOM 2108 N N . ARG A 1 268 ? -8.148 1.980 29.503 1.00 95.00 268 ARG A N 1
ATOM 2109 C CA . ARG A 1 268 ? -8.764 3.289 29.760 1.00 95.00 268 ARG A CA 1
ATOM 2110 C C . ARG A 1 268 ? -10.250 3.250 29.432 1.00 95.00 268 ARG A C 1
ATOM 2112 O O . ARG A 1 268 ? -11.060 3.612 30.278 1.00 95.00 268 ARG A O 1
ATOM 2119 N N . ILE A 1 269 ? -10.606 2.781 28.238 1.00 92.25 269 ILE A N 1
ATOM 2120 C CA . ILE A 1 269 ? -11.989 2.641 27.776 1.00 92.25 269 ILE A CA 1
ATOM 2121 C C . ILE A 1 269 ? -12.778 1.686 28.677 1.00 92.25 269 ILE A C 1
ATOM 2123 O O . ILE A 1 269 ? -13.920 1.971 29.039 1.00 92.25 269 ILE A O 1
ATOM 2127 N N . ALA A 1 270 ? -12.183 0.561 29.078 1.00 91.50 270 ALA A N 1
ATOM 2128 C CA . ALA A 1 270 ? -12.825 -0.394 29.975 1.00 91.50 270 ALA A CA 1
ATOM 2129 C C . ALA A 1 270 ? -13.126 0.200 31.362 1.00 91.50 270 ALA A C 1
ATOM 2131 O O . ALA A 1 270 ? -14.102 -0.212 31.992 1.00 91.50 270 ALA A O 1
ATOM 2132 N N . ALA A 1 271 ? -12.322 1.166 31.818 1.00 94.19 271 ALA A N 1
ATOM 2133 C CA . ALA A 1 271 ? -12.511 1.878 33.079 1.00 94.19 271 ALA A CA 1
ATOM 2134 C C . ALA A 1 271 ? -13.523 3.040 33.000 1.00 94.19 271 ALA A C 1
ATOM 2136 O O . ALA A 1 271 ? -13.929 3.554 34.044 1.00 94.19 271 ALA A O 1
ATOM 2137 N N . LEU A 1 272 ? -13.943 3.461 31.799 1.00 94.88 272 LEU A N 1
ATOM 2138 C CA . LEU A 1 272 ? -14.946 4.517 31.635 1.00 94.88 272 LEU A CA 1
ATOM 2139 C C . LEU A 1 272 ? -16.320 4.056 32.143 1.00 94.88 272 LEU A C 1
ATOM 2141 O O . LEU A 1 272 ? -16.685 2.886 31.965 1.00 94.88 272 LEU A O 1
ATOM 2145 N N . PRO A 1 273 ? -17.109 4.967 32.741 1.00 95.81 273 PRO A N 1
ATOM 2146 C CA . PRO A 1 273 ? -18.410 4.626 33.293 1.00 95.81 273 PRO A CA 1
ATOM 2147 C C . PRO A 1 273 ? -19.337 4.072 32.209 1.00 95.81 273 PRO A C 1
ATOM 2149 O O . PRO A 1 273 ? -19.439 4.610 31.106 1.00 95.81 273 PRO A O 1
ATOM 2152 N N . LYS A 1 274 ? -20.027 2.985 32.553 1.00 95.75 274 LYS A N 1
ATOM 2153 C CA . LYS A 1 274 ? -21.083 2.382 31.740 1.00 95.75 274 LYS A CA 1
ATOM 2154 C C . LYS A 1 274 ? -22.413 2.969 32.174 1.00 95.75 274 LYS A C 1
ATOM 2156 O O . LYS A 1 274 ? -22.858 2.726 33.293 1.00 95.75 274 LYS A O 1
ATOM 2161 N N . ILE A 1 275 ? -23.016 3.754 31.296 1.00 96.25 275 ILE A N 1
ATOM 2162 C CA . ILE A 1 275 ? -24.305 4.397 31.517 1.00 96.25 275 ILE A CA 1
ATOM 2163 C C . ILE A 1 275 ? -25.357 3.541 30.826 1.00 96.25 275 ILE A C 1
ATOM 2165 O O . ILE A 1 275 ? -25.289 3.326 29.617 1.00 96.25 275 ILE A O 1
ATOM 2169 N N . SER A 1 276 ? -26.318 3.046 31.595 1.00 96.50 276 SER A N 1
ATOM 2170 C CA . SER A 1 276 ? -27.469 2.355 31.031 1.00 96.50 276 SER A CA 1
ATOM 2171 C C . SER A 1 276 ? -28.477 3.374 30.514 1.00 96.50 276 SER A C 1
ATOM 2173 O O . SER A 1 276 ? -28.913 4.250 31.263 1.00 96.50 276 SER A O 1
ATOM 2175 N N . ILE A 1 277 ? -28.796 3.304 29.223 1.00 96.62 277 ILE A N 1
ATOM 2176 C CA . ILE A 1 277 ? -29.776 4.193 28.581 1.00 96.62 277 ILE A CA 1
ATOM 2177 C C . ILE A 1 277 ? -31.194 3.643 28.768 1.00 96.62 277 ILE A C 1
ATOM 2179 O O . ILE A 1 277 ? -32.154 4.411 28.807 1.00 96.62 277 ILE A O 1
ATOM 2183 N N . THR A 1 278 ? -31.331 2.326 28.936 1.00 95.44 278 THR A N 1
ATOM 2184 C CA . THR A 1 278 ? -32.614 1.649 29.146 1.00 95.44 278 THR A CA 1
ATOM 2185 C C . THR A 1 278 ? -32.667 0.991 30.524 1.00 95.44 278 THR A C 1
ATOM 2187 O O . THR A 1 278 ? -31.646 0.525 31.016 1.00 95.44 278 THR A O 1
ATOM 2190 N N . PRO A 1 279 ? -33.841 0.889 31.173 1.00 93.31 279 PRO A N 1
ATOM 2191 C CA . PRO A 1 279 ? -33.940 0.289 32.510 1.00 93.31 279 PRO A CA 1
ATOM 2192 C C . PRO A 1 279 ? -33.509 -1.185 32.606 1.00 93.31 279 PRO A C 1
ATOM 2194 O O . PRO A 1 279 ? -33.277 -1.680 33.704 1.00 93.31 279 PRO A O 1
ATOM 2197 N N . ASP A 1 280 ? -33.461 -1.892 31.478 1.00 94.69 280 ASP A N 1
ATOM 2198 C CA . ASP A 1 280 ? -33.147 -3.317 31.356 1.00 94.69 280 ASP A CA 1
ATOM 2199 C C . ASP A 1 280 ? -31.705 -3.597 30.895 1.00 94.69 280 ASP A C 1
ATOM 2201 O O . ASP A 1 280 ? -31.396 -4.732 30.535 1.00 94.69 280 ASP A O 1
ATOM 2205 N N . ASP A 1 281 ? -30.833 -2.581 30.857 1.00 94.56 281 ASP A N 1
ATOM 2206 C CA . ASP A 1 281 ? -29.455 -2.686 30.348 1.00 94.56 281 ASP A CA 1
ATOM 2207 C C . ASP A 1 281 ? -29.355 -3.157 28.884 1.00 94.56 281 ASP A C 1
ATOM 2209 O O . ASP A 1 281 ? -28.310 -3.619 28.412 1.00 94.56 281 ASP A O 1
ATOM 2213 N N . GLY A 1 282 ? -30.444 -3.001 28.132 1.00 95.56 282 GLY A N 1
ATOM 2214 C CA . GLY A 1 282 ? -30.510 -3.271 26.704 1.00 95.56 282 GLY A CA 1
ATOM 2215 C C . GLY A 1 282 ? -29.603 -2.377 25.858 1.00 95.56 282 GLY A C 1
ATOM 2216 O O . GLY A 1 282 ? -29.112 -2.813 24.811 1.00 95.56 282 GLY A O 1
ATOM 2217 N N . ILE A 1 283 ? -29.344 -1.151 26.321 1.00 97.81 283 ILE A N 1
ATOM 2218 C CA . ILE A 1 283 ? -28.410 -0.205 25.705 1.00 97.81 283 ILE A CA 1
ATOM 2219 C C . ILE A 1 283 ? -27.453 0.323 26.773 1.00 97.81 283 ILE A C 1
ATOM 2221 O O . ILE A 1 283 ? -27.847 1.087 27.654 1.00 97.81 283 ILE A O 1
ATOM 2225 N N . ILE A 1 284 ? -26.172 -0.020 26.645 1.00 97.94 284 ILE A N 1
ATOM 2226 C CA . ILE A 1 284 ? -25.105 0.528 27.487 1.00 97.94 284 ILE A CA 1
ATOM 2227 C C . ILE A 1 284 ? -24.249 1.488 26.668 1.00 97.94 284 ILE A C 1
ATOM 2229 O O . ILE A 1 284 ? -23.721 1.112 25.623 1.00 97.94 284 ILE A O 1
ATOM 2233 N N . LYS A 1 285 ? -24.061 2.705 27.173 1.00 97.94 285 LYS A N 1
ATOM 2234 C CA . LYS A 1 285 ? -23.229 3.757 26.585 1.00 97.94 285 LYS A CA 1
ATOM 2235 C C . LYS A 1 285 ? -21.980 3.991 27.437 1.00 97.94 285 LYS A C 1
ATOM 2237 O O . LYS A 1 285 ? -22.071 4.123 28.655 1.00 97.94 285 LYS A O 1
ATOM 2242 N N . GLN A 1 286 ? -20.817 4.082 26.799 1.00 97.56 286 GLN A N 1
ATOM 2243 C CA . GLN A 1 286 ? -19.562 4.532 27.407 1.00 97.56 286 GLN A CA 1
ATOM 2244 C C . GLN A 1 286 ? -19.027 5.717 26.607 1.00 97.56 286 GLN A C 1
ATOM 2246 O O . GLN A 1 286 ? -18.676 5.557 25.442 1.00 97.56 286 GLN A O 1
ATOM 2251 N N . VAL A 1 287 ? -18.965 6.901 27.213 1.00 97.75 287 VAL A N 1
ATOM 2252 C CA . VAL A 1 287 ? -18.459 8.105 26.538 1.00 97.75 287 VAL A CA 1
ATOM 2253 C C . VAL A 1 287 ? -16.936 8.035 26.469 1.00 97.75 287 VAL A C 1
ATOM 2255 O O . VAL A 1 287 ? -16.273 8.065 27.501 1.00 97.75 287 VAL A O 1
ATOM 2258 N N . ILE A 1 288 ? -16.384 7.918 25.259 1.00 96.88 288 ILE A N 1
ATOM 2259 C CA . ILE A 1 288 ? -14.937 7.850 24.987 1.00 96.88 288 ILE A CA 1
ATOM 2260 C C . ILE A 1 288 ? -14.321 9.245 24.969 1.00 96.88 288 ILE A C 1
ATOM 2262 O O . ILE A 1 288 ? -13.210 9.438 25.479 1.00 96.88 288 ILE A O 1
ATOM 2266 N N . LYS A 1 289 ? -15.061 10.196 24.395 1.00 96.62 289 LYS A N 1
ATOM 2267 C CA . LYS A 1 289 ? -14.737 11.614 24.311 1.00 96.62 289 LYS A CA 1
ATOM 2268 C C . LYS A 1 289 ? -16.023 12.414 24.481 1.00 96.62 289 LYS A C 1
ATOM 2270 O O . LYS A 1 289 ? -16.984 12.192 23.753 1.00 96.62 289 LYS A O 1
ATOM 2275 N N . GLU A 1 290 ? -16.014 13.347 25.422 1.00 96.38 290 GLU A N 1
ATOM 2276 C CA . GLU A 1 290 ? -17.128 14.267 25.647 1.00 96.38 290 GLU A CA 1
ATOM 2277 C C . GLU A 1 290 ? -17.300 15.222 24.460 1.00 96.38 290 GLU A C 1
ATOM 2279 O O . GLU A 1 290 ? -16.316 15.733 23.916 1.00 96.38 290 GLU A O 1
ATOM 2284 N N . GLY A 1 291 ? -18.554 15.470 24.084 1.00 95.69 291 GLY A N 1
ATOM 2285 C CA . GLY A 1 291 ? -18.915 16.522 23.137 1.00 95.69 291 GLY A CA 1
ATOM 2286 C C . GLY A 1 291 ? -19.114 17.861 23.841 1.00 95.69 291 GLY A C 1
ATOM 2287 O O . GLY A 1 291 ? -19.542 17.920 24.998 1.00 95.69 291 GLY A O 1
ATOM 2288 N N . ASP A 1 292 ? -18.824 18.947 23.136 1.00 94.38 292 ASP A N 1
ATOM 2289 C CA . ASP A 1 292 ? -18.997 20.323 23.606 1.00 94.38 292 ASP A CA 1
ATOM 2290 C C . ASP A 1 292 ? -20.171 21.051 22.934 1.00 94.38 292 ASP A C 1
ATOM 2292 O O . ASP A 1 292 ? -20.545 22.138 23.376 1.00 94.38 292 ASP A O 1
ATOM 2296 N N . GLY A 1 293 ? -20.789 20.445 21.916 1.00 94.56 293 GLY A N 1
ATOM 2297 C CA . GLY A 1 293 ? -21.944 21.002 21.224 1.00 94.56 293 GLY A CA 1
ATOM 2298 C C . GLY A 1 293 ? -23.299 20.650 21.847 1.00 94.56 293 GLY A C 1
ATOM 2299 O O . GLY A 1 293 ? -23.409 20.106 22.950 1.00 94.56 293 GLY A O 1
ATOM 2300 N N . GLU A 1 294 ? -24.362 20.983 21.115 1.00 94.88 294 GLU A N 1
ATOM 2301 C CA . GLU A 1 294 ? -25.746 20.761 21.539 1.00 94.88 294 GLU A CA 1
ATOM 2302 C C . GLU A 1 294 ? -26.177 19.296 21.390 1.00 94.88 294 GLU A C 1
ATOM 2304 O O . GLU A 1 294 ? -25.580 18.519 20.641 1.00 94.88 294 GLU A O 1
ATOM 2309 N N . VAL A 1 295 ? -27.234 18.924 22.113 1.00 96.00 295 VAL A N 1
ATOM 2310 C CA . VAL A 1 295 ? -27.924 17.643 21.925 1.00 96.00 295 VAL A CA 1
ATOM 2311 C C . VAL A 1 295 ? -28.991 17.838 20.840 1.00 96.00 295 VAL A C 1
ATOM 2313 O O . VAL A 1 295 ? -29.796 18.765 20.969 1.00 96.00 295 VAL A O 1
ATOM 2316 N N . PRO A 1 296 ? -29.031 17.000 19.788 1.00 94.94 296 PRO A N 1
ATOM 2317 C CA . PRO A 1 296 ? -29.995 17.145 18.704 1.00 94.94 296 PRO A CA 1
ATOM 2318 C C . PRO A 1 296 ? -31.433 16.947 19.216 1.00 94.94 296 PRO A C 1
ATOM 2320 O O . PRO A 1 296 ? -31.715 15.932 19.862 1.00 94.94 296 PRO A O 1
ATOM 2323 N N . PRO A 1 297 ? -32.375 17.862 18.921 1.00 94.19 297 PRO A N 1
ATOM 2324 C CA . PRO A 1 297 ? -33.780 17.651 19.248 1.00 94.19 297 PRO A CA 1
ATOM 2325 C C . PRO A 1 297 ? -34.380 16.508 18.415 1.00 94.19 297 PRO A C 1
ATOM 2327 O O . PRO A 1 297 ? -33.906 16.195 17.319 1.00 94.19 297 PRO A O 1
ATOM 2330 N N . ALA A 1 298 ? -35.454 15.891 18.913 1.00 92.38 298 ALA A N 1
ATOM 2331 C CA . ALA A 1 298 ? -36.167 14.841 18.185 1.00 92.38 298 ALA A CA 1
ATOM 2332 C C . ALA A 1 298 ? -36.635 15.334 16.802 1.00 92.38 298 ALA A C 1
ATOM 2334 O O . ALA A 1 298 ? -37.074 16.474 16.655 1.00 92.38 298 ALA A O 1
ATOM 2335 N N . GLY A 1 299 ? -36.532 14.474 15.786 1.00 91.81 299 GLY A N 1
ATOM 2336 C CA . GLY A 1 299 ? -36.842 14.810 14.394 1.00 91.81 299 GLY A CA 1
ATOM 2337 C C . GLY A 1 299 ? -35.702 15.473 13.611 1.00 91.81 299 GLY A C 1
ATOM 2338 O O . GLY A 1 299 ? -35.839 15.631 12.399 1.00 91.81 299 GLY A O 1
ATOM 2339 N N . SER A 1 300 ? -34.583 15.820 14.258 1.00 93.69 300 SER A N 1
ATOM 2340 C CA . SER A 1 300 ? -33.394 16.361 13.578 1.00 93.69 300 SER A CA 1
ATOM 2341 C C . SER A 1 300 ? -32.763 15.353 12.617 1.00 93.69 300 SER A C 1
ATOM 2343 O O . SER A 1 300 ? -32.780 14.145 12.873 1.00 93.69 300 SER A O 1
ATOM 2345 N N . GLY A 1 301 ? -32.141 15.855 11.549 1.00 96.00 301 GLY A N 1
ATOM 2346 C CA . GLY A 1 301 ? -31.286 15.068 10.660 1.00 96.00 301 GLY A CA 1
ATOM 2347 C C . GLY A 1 301 ? -29.891 14.917 11.259 1.00 96.00 301 GLY A C 1
ATOM 2348 O O . GLY A 1 301 ? -29.061 15.808 11.123 1.00 96.00 301 GLY A O 1
ATOM 2349 N N . VAL A 1 302 ? -29.633 13.815 11.958 1.00 96.62 302 VAL A N 1
ATOM 2350 C CA . VAL A 1 302 ? -28.358 13.552 12.639 1.00 96.62 302 VAL A CA 1
ATOM 2351 C C . VAL A 1 302 ? -27.320 13.025 11.656 1.00 96.62 302 VAL A C 1
ATOM 2353 O O . VAL A 1 302 ? -27.621 12.132 10.870 1.00 96.62 302 VAL A O 1
ATOM 2356 N N . LYS A 1 303 ? -26.084 13.531 11.755 1.00 97.06 303 LYS A N 1
ATOM 2357 C CA . LYS A 1 303 ? -24.908 13.081 10.996 1.00 97.06 303 LYS A CA 1
ATOM 2358 C C . LYS A 1 303 ? -23.926 12.410 11.943 1.00 97.06 303 LYS A C 1
ATOM 2360 O O . LYS A 1 303 ? -23.427 13.041 12.877 1.00 97.06 303 LYS A O 1
ATOM 2365 N N . ALA A 1 304 ? -23.628 11.141 11.697 1.00 97.25 304 ALA A N 1
ATOM 2366 C CA . ALA A 1 304 ? -22.791 10.348 12.584 1.00 97.25 304 ALA A CA 1
ATOM 2367 C C . ALA A 1 304 ? -21.725 9.558 11.830 1.00 97.25 304 ALA A C 1
ATOM 2369 O O . ALA A 1 304 ? -21.986 8.971 10.777 1.00 97.25 304 ALA A O 1
ATOM 2370 N N . HIS A 1 305 ? -20.536 9.472 12.418 1.00 98.12 305 HIS A N 1
ATOM 2371 C CA . HIS A 1 305 ? -19.615 8.398 12.092 1.00 98.12 305 HIS A CA 1
ATOM 2372 C C . HIS A 1 305 ? -19.838 7.219 13.027 1.00 98.12 305 HIS A C 1
ATOM 2374 O O . HIS A 1 305 ? -20.184 7.369 14.192 1.00 98.12 305 HIS A O 1
ATOM 2380 N N . TYR A 1 306 ? -19.630 6.026 12.494 1.00 97.44 306 TYR A N 1
ATOM 2381 C CA . TYR A 1 306 ? -19.710 4.784 13.234 1.00 97.44 306 TYR A CA 1
ATOM 2382 C C . TYR A 1 306 ? -18.840 3.684 12.637 1.00 97.44 306 TYR A C 1
ATOM 2384 O O . TYR A 1 306 ? -18.624 3.645 11.418 1.00 97.44 306 TYR A O 1
ATOM 2392 N N . THR A 1 307 ? -18.453 2.750 13.501 1.00 97.81 307 THR A N 1
ATOM 2393 C CA . THR A 1 307 ? -17.972 1.408 13.166 1.00 97.81 307 THR A CA 1
ATOM 2394 C C . THR A 1 307 ? -18.718 0.390 14.026 1.00 97.81 307 THR A C 1
ATOM 2396 O O . THR A 1 307 ? -18.682 0.468 15.252 1.00 97.81 307 THR A O 1
ATOM 2399 N N . GLY A 1 308 ? -19.404 -0.555 13.383 1.00 96.88 308 GLY A N 1
ATOM 2400 C CA . GLY A 1 308 ? -20.150 -1.633 14.027 1.00 96.88 308 GLY A CA 1
ATOM 2401 C C . GLY A 1 308 ? -19.375 -2.950 14.030 1.00 96.88 308 GLY A C 1
ATOM 2402 O O . GLY A 1 308 ? -18.887 -3.401 12.989 1.00 96.88 308 GLY A O 1
ATOM 2403 N N . THR A 1 309 ? -19.279 -3.581 15.200 1.00 97.06 309 THR A N 1
ATOM 2404 C CA . T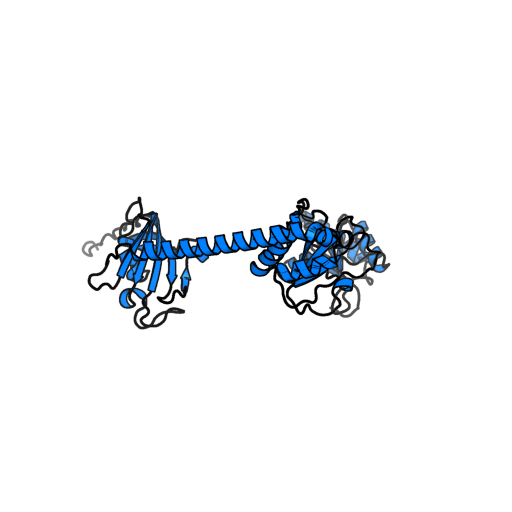HR A 1 309 ? -18.607 -4.869 15.403 1.00 97.06 309 THR A CA 1
ATOM 2405 C C . THR A 1 309 ? -19.461 -5.842 16.216 1.00 97.06 309 THR A C 1
ATOM 2407 O O . THR A 1 309 ? -20.311 -5.457 17.026 1.00 97.06 309 THR A O 1
ATOM 2410 N N . LEU A 1 310 ? -19.242 -7.137 15.996 1.00 95.69 310 LEU A N 1
ATOM 2411 C CA . LEU A 1 310 ? -19.713 -8.192 16.891 1.00 95.69 310 LEU A CA 1
ATOM 2412 C C . LEU A 1 310 ? -18.858 -8.223 18.172 1.00 95.69 310 LEU A C 1
ATOM 2414 O O . LEU A 1 310 ? -17.785 -7.619 18.242 1.00 95.69 310 LEU A O 1
ATOM 2418 N N . LEU A 1 311 ? -19.305 -8.953 19.200 1.00 92.00 311 LEU A N 1
ATOM 2419 C CA . LEU A 1 311 ? -18.562 -9.072 20.467 1.00 92.00 311 LEU A CA 1
ATOM 2420 C C . LEU A 1 311 ? -17.162 -9.685 20.313 1.00 92.00 311 LEU A C 1
ATOM 2422 O O . LEU A 1 311 ? -16.293 -9.398 21.137 1.00 92.00 311 LEU A O 1
ATOM 2426 N N . ASP A 1 312 ? -16.950 -10.494 19.275 1.00 90.19 312 ASP A N 1
ATOM 2427 C CA . ASP A 1 312 ? -15.654 -11.084 18.925 1.00 90.19 312 ASP A CA 1
ATOM 2428 C C . ASP A 1 312 ? -14.716 -10.110 18.180 1.00 90.19 312 ASP A C 1
ATOM 2430 O O . ASP A 1 312 ? -13.577 -10.460 17.879 1.00 90.19 312 ASP A O 1
ATOM 2434 N N . GLY A 1 313 ? -15.176 -8.883 17.908 1.00 91.62 313 GLY A N 1
ATOM 2435 C CA . GLY A 1 313 ? -14.433 -7.848 17.193 1.00 91.62 313 GLY A CA 1
ATOM 2436 C C . GLY A 1 313 ? -14.628 -7.862 15.676 1.00 91.62 313 GLY A C 1
ATOM 2437 O O . GLY A 1 313 ? -14.101 -6.979 14.998 1.00 91.62 313 GLY A O 1
ATOM 2438 N N . THR A 1 314 ? -15.399 -8.803 15.122 1.00 93.75 314 THR A N 1
ATOM 2439 C CA . THR A 1 314 ? -15.676 -8.860 13.682 1.00 93.75 314 THR A CA 1
ATOM 2440 C C . THR A 1 314 ? -16.456 -7.622 13.254 1.00 93.75 314 THR A C 1
ATOM 2442 O O . THR A 1 314 ? -17.616 -7.441 13.629 1.00 93.75 314 THR A O 1
ATOM 2445 N N . LYS A 1 315 ? -15.817 -6.757 12.460 1.00 96.38 315 LYS A N 1
ATOM 2446 C CA . LYS A 1 315 ? -16.450 -5.576 11.863 1.00 96.38 315 LYS A CA 1
ATOM 2447 C C . LYS A 1 315 ? -17.439 -6.009 10.787 1.00 96.38 315 LYS A C 1
ATOM 2449 O O . LYS A 1 315 ? -17.046 -6.691 9.844 1.00 96.38 315 LYS A O 1
ATOM 2454 N N . PHE A 1 316 ? -18.694 -5.588 10.917 1.00 94.44 316 PHE A N 1
ATOM 2455 C CA . PHE A 1 316 ? -19.730 -5.855 9.917 1.00 94.44 316 PHE A CA 1
ATOM 2456 C C . PHE A 1 316 ? -20.046 -4.631 9.054 1.00 94.44 316 PHE A C 1
ATOM 2458 O O . PHE A 1 316 ? -20.480 -4.801 7.919 1.00 94.44 316 PHE A O 1
ATOM 2465 N N . ASP A 1 317 ? -19.826 -3.415 9.566 1.00 93.75 317 ASP A N 1
ATOM 2466 C CA . ASP A 1 317 ? -20.085 -2.181 8.824 1.00 93.75 317 ASP A CA 1
ATOM 2467 C C . ASP A 1 317 ? -19.329 -0.976 9.416 1.00 93.75 317 ASP A C 1
ATOM 2469 O O . ASP A 1 317 ? -19.066 -0.924 10.619 1.00 93.75 317 ASP A O 1
ATOM 2473 N N . SER A 1 318 ? -18.974 0.008 8.587 1.00 96.19 318 SER A N 1
ATOM 2474 C CA . SER A 1 318 ? -18.384 1.275 9.032 1.00 96.19 318 SER A CA 1
ATOM 2475 C C . SER A 1 318 ? -18.606 2.393 8.019 1.00 96.19 318 SER A C 1
ATOM 2477 O O . SER A 1 318 ? -18.253 2.290 6.845 1.00 96.19 318 SER A O 1
ATOM 2479 N N . SER A 1 319 ? -19.137 3.514 8.498 1.00 94.81 319 SER A N 1
ATOM 2480 C CA . SER A 1 319 ? -19.165 4.769 7.727 1.00 94.81 319 SER A CA 1
ATOM 2481 C C . SER A 1 319 ? -17.769 5.358 7.502 1.00 94.81 319 SER A C 1
ATOM 2483 O O . SER A 1 319 ? -17.550 6.041 6.506 1.00 94.81 319 SER A O 1
ATOM 2485 N N . ARG A 1 320 ? -16.812 5.079 8.399 1.00 94.31 320 ARG A N 1
ATOM 2486 C CA . ARG A 1 320 ? -15.446 5.614 8.318 1.00 94.31 320 ARG A CA 1
ATOM 2487 C C . ARG A 1 320 ? -14.694 5.005 7.136 1.00 94.31 320 ARG A C 1
ATOM 2489 O O . ARG A 1 320 ? -14.013 5.730 6.422 1.00 94.31 320 ARG A O 1
ATOM 2496 N N . ASP A 1 321 ? -14.918 3.718 6.858 1.00 91.00 321 ASP A N 1
ATOM 2497 C CA . ASP A 1 321 ? -14.385 3.045 5.662 1.00 91.00 321 ASP A CA 1
ATOM 2498 C C . ASP A 1 321 ? -14.907 3.671 4.355 1.00 91.00 321 ASP A C 1
ATOM 2500 O O . ASP A 1 321 ? -14.236 3.624 3.328 1.00 91.00 321 ASP A O 1
ATOM 2504 N N . ARG A 1 322 ? -16.110 4.261 4.387 1.00 91.88 322 ARG A N 1
ATOM 2505 C CA . ARG A 1 322 ? -16.720 4.952 3.240 1.00 91.88 322 ARG A CA 1
ATOM 2506 C C . ARG A 1 322 ? -16.312 6.421 3.130 1.00 91.88 322 ARG A C 1
ATOM 2508 O O . ARG A 1 322 ? -16.658 7.058 2.142 1.00 91.88 322 ARG A O 1
ATOM 2515 N N . GLY A 1 323 ? -15.636 6.971 4.138 1.00 91.94 323 GLY A N 1
ATOM 2516 C CA . GLY A 1 323 ? -15.202 8.369 4.166 1.00 91.94 323 GLY A CA 1
ATOM 2517 C C . GLY A 1 323 ? -16.329 9.406 4.253 1.00 91.94 323 GLY A C 1
ATOM 2518 O O . GLY A 1 323 ? -16.053 10.591 4.098 1.00 91.94 323 GLY A O 1
ATOM 2519 N N . GLN A 1 324 ? -17.578 8.998 4.505 1.00 93.44 324 GLN A N 1
ATOM 2520 C CA . GLN A 1 324 ? -18.727 9.906 4.602 1.00 93.44 324 GLN A CA 1
ATOM 2521 C C . GLN A 1 324 ? -19.605 9.577 5.823 1.00 93.44 324 GLN A C 1
ATOM 2523 O O . GLN A 1 324 ? -19.814 8.388 6.100 1.00 93.44 324 GLN A O 1
ATOM 2528 N N . PRO A 1 325 ? -20.109 10.586 6.564 1.00 95.31 325 PRO A N 1
ATOM 2529 C CA . PRO A 1 325 ? -21.045 10.368 7.663 1.00 95.31 325 PRO A CA 1
ATOM 2530 C C . PRO A 1 325 ? -22.325 9.668 7.202 1.00 95.31 325 PRO A C 1
ATOM 2532 O O . PRO A 1 325 ? -22.746 9.782 6.052 1.00 95.31 325 PRO A O 1
ATOM 2535 N N . PHE A 1 326 ? -22.950 8.940 8.119 1.00 96.81 326 PHE A N 1
ATOM 2536 C CA . PHE A 1 326 ? -24.280 8.384 7.929 1.00 96.81 326 PHE A CA 1
ATOM 2537 C C . PHE A 1 326 ? -25.325 9.344 8.489 1.00 96.81 326 PHE A C 1
ATOM 2539 O O . PHE A 1 326 ? -25.165 9.848 9.602 1.00 96.81 326 PHE A O 1
ATOM 2546 N N . GLU A 1 327 ? -26.382 9.580 7.715 1.00 95.81 327 GLU A N 1
ATOM 2547 C CA . GLU A 1 327 ? -27.435 10.533 8.052 1.00 95.81 327 GLU A CA 1
ATOM 2548 C C . GLU A 1 327 ? -28.763 9.818 8.303 1.00 95.81 327 GLU A C 1
ATOM 2550 O O . GLU A 1 327 ? -29.159 8.940 7.533 1.00 95.81 327 GLU A O 1
ATOM 2555 N N . PHE A 1 328 ? -29.461 10.189 9.375 1.00 95.06 328 PHE A N 1
ATOM 2556 C CA . PHE A 1 328 ? -30.782 9.647 9.698 1.00 95.06 328 PHE A CA 1
ATOM 2557 C C . PHE A 1 328 ? -31.622 10.640 10.507 1.00 95.06 328 PHE A C 1
ATOM 2559 O O . PHE A 1 328 ? -31.087 11.512 11.191 1.00 95.06 328 PHE A O 1
ATOM 2566 N N . LYS A 1 329 ? -32.954 10.505 10.448 1.00 95.50 329 LYS A N 1
ATOM 2567 C CA . LYS A 1 329 ? -33.873 11.304 11.275 1.00 95.50 329 LYS A CA 1
ATOM 2568 C C . LYS A 1 329 ? -33.977 10.698 12.677 1.00 95.50 329 LYS A C 1
ATOM 2570 O O . LYS A 1 329 ? -34.395 9.549 12.823 1.00 95.50 329 LYS A O 1
ATOM 2575 N N . LEU A 1 330 ? -33.612 11.476 13.694 1.00 95.31 330 LEU A N 1
ATOM 2576 C CA . LEU A 1 330 ? -33.557 11.026 15.084 1.00 95.31 330 LEU A CA 1
ATOM 2577 C C . LEU A 1 330 ? -34.954 10.776 15.664 1.00 95.31 330 LEU A C 1
ATOM 2579 O O . LEU A 1 330 ? -35.801 11.672 15.661 1.00 95.31 330 LEU A O 1
ATOM 2583 N N . GLY A 1 331 ? -35.166 9.584 16.225 1.00 91.69 331 GLY A N 1
ATOM 2584 C CA . GLY A 1 331 ? -36.384 9.237 16.961 1.00 91.69 331 GLY A CA 1
ATOM 2585 C C . GLY A 1 331 ? -37.579 8.879 16.074 1.00 91.69 331 GLY A C 1
ATOM 2586 O O . GLY A 1 331 ? -38.706 8.854 16.562 1.00 91.69 331 GLY A O 1
ATOM 2587 N N . GLN A 1 332 ? -37.352 8.615 14.782 1.00 91.81 332 GLN A N 1
ATOM 2588 C CA . GLN A 1 332 ? -38.403 8.236 13.826 1.00 91.81 332 GLN A CA 1
ATOM 2589 C C . GLN A 1 332 ? -38.432 6.732 13.505 1.00 91.81 332 GLN A C 1
ATOM 2591 O O . GLN A 1 332 ? -39.186 6.312 12.631 1.00 91.81 332 GLN A O 1
ATOM 2596 N N . GLY A 1 333 ? -37.625 5.901 14.176 1.00 90.44 333 GLY A N 1
ATOM 2597 C CA . GLY A 1 333 ? -37.574 4.458 13.919 1.00 90.44 333 GLY A CA 1
ATOM 2598 C C . GLY A 1 333 ? -36.900 4.089 12.595 1.00 90.44 333 GLY A C 1
ATOM 2599 O O . GLY A 1 333 ? -37.083 2.980 12.101 1.00 90.44 333 GLY A O 1
ATOM 2600 N N . MET A 1 334 ? -36.134 5.017 12.011 1.00 89.56 334 MET A N 1
ATOM 2601 C CA . MET A 1 334 ? -35.409 4.825 10.745 1.00 89.56 334 MET A CA 1
ATOM 2602 C C . MET A 1 334 ? -34.131 3.994 10.919 1.00 89.56 334 MET A C 1
ATOM 2604 O O . MET A 1 334 ? -33.578 3.476 9.950 1.00 89.56 334 MET A O 1
ATOM 2608 N N . VAL A 1 335 ? -33.655 3.877 12.158 1.00 94.19 335 VAL A N 1
ATOM 2609 C CA . VAL A 1 335 ? -32.479 3.103 12.561 1.00 94.19 335 VAL A CA 1
ATOM 2610 C C . VAL A 1 335 ? -32.856 2.139 13.686 1.00 94.19 335 VAL A C 1
ATOM 2612 O O . VAL A 1 335 ? -33.971 2.165 14.207 1.00 94.19 335 VAL A O 1
ATOM 2615 N N . ILE A 1 336 ? -31.928 1.261 14.076 1.00 95.69 336 ILE A N 1
ATOM 2616 C CA . ILE A 1 336 ? -32.152 0.365 15.214 1.00 95.69 336 ILE A CA 1
ATOM 2617 C C . ILE A 1 336 ? -32.469 1.163 16.486 1.00 95.69 336 ILE A C 1
ATOM 2619 O O . ILE A 1 336 ? -31.908 2.237 16.714 1.00 95.69 336 ILE A O 1
ATOM 2623 N N . LYS A 1 337 ? -33.321 0.608 17.357 1.00 96.81 337 LYS A N 1
ATOM 2624 C CA . LYS A 1 337 ? -33.763 1.268 18.602 1.00 96.81 337 LYS A CA 1
ATOM 2625 C C . LYS A 1 337 ? -32.595 1.756 19.458 1.00 96.81 337 LYS A C 1
ATOM 2627 O O . LYS A 1 337 ? -32.695 2.802 20.090 1.00 96.81 337 LYS A O 1
ATOM 2632 N N . CYS A 1 338 ? -31.492 1.004 19.454 1.00 97.31 338 CYS A N 1
ATOM 2633 C CA . CYS A 1 338 ? -30.270 1.373 20.152 1.00 97.31 338 CYS A CA 1
ATOM 2634 C C . CYS A 1 338 ? -29.764 2.757 19.749 1.00 97.31 338 CYS A C 1
ATOM 2636 O O . CYS A 1 338 ? -29.422 3.566 20.604 1.00 97.31 338 CYS A O 1
ATOM 2638 N N . TRP A 1 339 ? -29.748 3.037 18.449 1.00 97.44 339 TRP A N 1
ATOM 2639 C CA . TRP A 1 339 ? -29.256 4.296 17.916 1.00 97.44 339 TRP A CA 1
ATOM 2640 C C . TRP A 1 339 ? -30.217 5.443 18.195 1.00 97.44 339 TRP A C 1
ATOM 2642 O O . TRP A 1 339 ? -29.784 6.464 18.719 1.00 97.44 339 TRP A O 1
ATOM 2652 N N . ASP A 1 340 ? -31.510 5.258 17.923 1.00 95.38 340 ASP A N 1
ATOM 2653 C CA . ASP A 1 340 ? -32.517 6.301 18.159 1.00 95.38 340 ASP A CA 1
ATOM 2654 C C . ASP A 1 340 ? -32.505 6.799 19.611 1.00 95.38 340 ASP A C 1
ATOM 2656 O O . ASP A 1 340 ? -32.616 7.998 19.860 1.00 95.38 340 ASP A O 1
ATOM 2660 N N . GLN A 1 341 ? -32.317 5.895 20.576 1.00 96.94 341 GLN A N 1
ATOM 2661 C CA . GLN A 1 341 ? -32.254 6.264 21.990 1.00 96.94 341 GLN A CA 1
ATOM 2662 C C . GLN A 1 341 ? -30.876 6.784 22.404 1.00 96.94 341 GLN A C 1
ATOM 2664 O O . GLN A 1 341 ? -30.790 7.769 23.132 1.00 96.94 341 GLN A O 1
ATOM 2669 N N . ALA A 1 342 ? -29.787 6.157 21.949 1.00 96.94 342 ALA A N 1
ATOM 2670 C CA . ALA A 1 342 ? -28.447 6.564 22.355 1.00 96.94 342 ALA A CA 1
ATOM 2671 C C . ALA A 1 342 ? -28.069 7.947 21.809 1.00 96.94 342 ALA A C 1
ATOM 2673 O O . ALA A 1 342 ? -27.599 8.782 22.582 1.00 96.94 342 ALA A O 1
ATOM 2674 N N . PHE A 1 343 ? -28.309 8.221 20.522 1.00 97.12 343 PHE A N 1
ATOM 2675 C CA . PHE A 1 343 ? -27.962 9.506 19.899 1.00 97.12 343 PHE A CA 1
ATOM 2676 C C . PHE A 1 343 ? -28.771 10.677 20.463 1.00 97.12 343 PHE A C 1
ATOM 2678 O O . PHE A 1 343 ? -28.248 11.785 20.538 1.00 97.12 343 PHE A O 1
ATOM 2685 N N . ALA A 1 344 ? -29.985 10.432 20.964 1.00 96.38 344 ALA A N 1
ATOM 2686 C CA . ALA A 1 344 ? -30.765 11.434 21.693 1.00 96.38 344 ALA A CA 1
ATOM 2687 C C . ALA A 1 344 ? -30.120 11.862 23.028 1.00 96.38 344 ALA A C 1
ATOM 2689 O O . ALA A 1 344 ? -30.528 12.857 23.621 1.00 96.38 344 ALA A O 1
ATOM 2690 N N . THR A 1 345 ? -29.109 1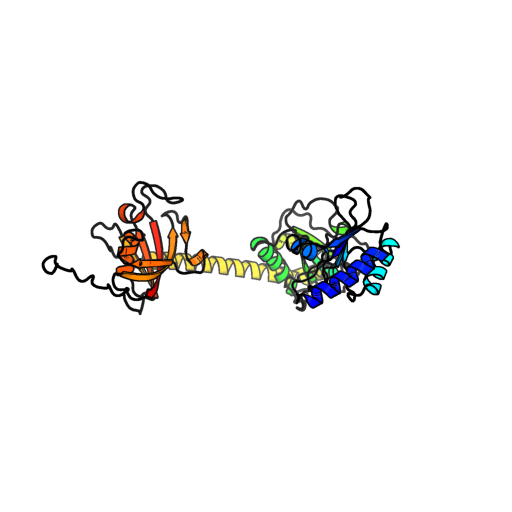1.129 23.509 1.00 96.50 345 THR A N 1
ATOM 2691 C CA . THR A 1 345 ? -28.327 11.475 24.709 1.00 96.50 345 THR A CA 1
ATOM 2692 C C . THR A 1 345 ? -26.935 12.016 24.391 1.00 96.50 345 THR A C 1
ATOM 2694 O O . THR A 1 345 ? -26.167 12.278 25.317 1.00 96.50 345 THR A O 1
ATOM 2697 N N . MET A 1 346 ? -26.559 12.097 23.112 1.00 97.56 346 MET A N 1
ATOM 2698 C CA . MET A 1 346 ? -25.217 12.500 22.693 1.00 97.56 346 MET A CA 1
ATOM 2699 C C . MET A 1 346 ? -25.151 13.993 22.397 1.00 97.56 346 MET A C 1
ATOM 2701 O O . MET A 1 346 ? -26.081 14.563 21.830 1.00 97.56 346 MET A O 1
ATOM 2705 N N . LYS A 1 347 ? -24.023 14.614 22.733 1.00 97.62 347 LYS A N 1
ATOM 2706 C CA . LYS A 1 347 ? -23.692 15.971 22.279 1.00 97.62 347 LYS A CA 1
ATOM 2707 C C . LYS A 1 347 ? -22.937 15.942 20.960 1.00 97.62 347 LYS A C 1
ATOM 2709 O O . LYS A 1 347 ? -22.190 15.004 20.684 1.00 97.62 347 LYS A O 1
ATOM 2714 N N . VAL A 1 348 ? -23.078 16.988 20.152 1.00 97.56 348 VAL A N 1
ATOM 2715 C CA . VAL A 1 348 ? -22.211 17.166 18.979 1.00 97.56 348 VAL A CA 1
ATOM 2716 C C . VAL A 1 348 ? -20.737 17.181 19.411 1.00 97.56 348 VAL A C 1
ATOM 2718 O O . VAL A 1 348 ? -20.375 17.807 20.408 1.00 97.56 348 VAL A O 1
ATOM 2721 N N . GLY A 1 349 ? -19.902 16.438 18.680 1.00 96.94 349 GLY A N 1
ATOM 2722 C CA . GLY A 1 349 ? -18.489 16.196 18.980 1.00 96.94 349 GLY A CA 1
ATOM 2723 C C . GLY A 1 349 ? -18.225 15.027 19.938 1.00 96.94 349 GLY A C 1
ATOM 2724 O O . GLY A 1 349 ? -17.063 14.667 20.144 1.00 96.94 349 GLY A O 1
ATOM 2725 N N . GLU A 1 350 ? -19.272 14.429 20.517 1.00 98.31 350 GLU A N 1
ATOM 2726 C CA . GLU A 1 350 ? -19.149 13.287 21.420 1.00 98.31 350 GLU A CA 1
ATOM 2727 C C . GLU A 1 350 ? -18.830 12.005 20.647 1.00 98.31 350 GLU A C 1
ATOM 2729 O O . GLU A 1 350 ? -19.477 11.691 19.644 1.00 98.31 350 GLU A O 1
ATOM 2734 N N . GLN A 1 351 ? -17.876 11.232 21.168 1.00 97.94 351 GLN A N 1
ATOM 2735 C CA . GLN A 1 351 ? -17.602 9.868 20.735 1.00 97.94 351 GLN A CA 1
ATOM 2736 C C . GLN A 1 351 ? -17.940 8.897 21.864 1.00 97.94 351 GLN A C 1
ATOM 2738 O O . GLN A 1 351 ? -17.489 9.074 22.998 1.00 97.94 351 GLN A O 1
ATOM 2743 N N . ALA A 1 352 ? -18.695 7.847 21.561 1.00 98.00 352 ALA A N 1
ATOM 2744 C CA . ALA A 1 352 ? -19.133 6.862 22.538 1.00 98.00 352 ALA A CA 1
ATOM 2745 C C . ALA A 1 352 ? -19.063 5.434 21.986 1.00 98.00 352 ALA A C 1
ATOM 2747 O O . ALA A 1 352 ? -19.252 5.197 20.796 1.00 98.00 352 ALA A O 1
ATOM 2748 N N . LEU A 1 353 ? -18.843 4.467 22.876 1.00 97.69 353 LEU A N 1
ATOM 2749 C CA . LEU A 1 353 ? -19.107 3.061 22.602 1.00 97.69 353 LEU A CA 1
ATOM 2750 C C . LEU A 1 353 ? -20.514 2.705 23.071 1.00 97.69 353 LEU A C 1
ATOM 2752 O O . LEU A 1 353 ? -20.849 2.885 24.243 1.00 97.69 353 LEU A O 1
ATOM 2756 N N . LEU A 1 354 ? -21.316 2.148 22.173 1.00 98.06 354 LEU A N 1
ATOM 2757 C CA . LEU A 1 354 ? -22.630 1.597 22.473 1.00 98.06 354 LEU A CA 1
ATOM 2758 C C . LEU A 1 354 ? -22.551 0.075 22.461 1.00 98.06 354 LEU A C 1
ATOM 2760 O O . LEU A 1 354 ? -22.057 -0.512 21.504 1.00 98.06 354 LEU A O 1
ATOM 2764 N N . THR A 1 355 ? -23.059 -0.571 23.505 1.00 97.81 355 THR A N 1
ATOM 2765 C CA . THR A 1 355 ? -23.349 -2.006 23.512 1.00 97.81 355 THR A CA 1
ATOM 2766 C C . THR A 1 355 ? -24.857 -2.176 23.438 1.00 97.81 355 THR A C 1
ATOM 2768 O O . THR A 1 355 ? -25.569 -1.809 24.370 1.00 97.81 355 THR A O 1
ATOM 2771 N N . CYS A 1 356 ? -25.328 -2.713 22.319 1.00 97.62 356 CYS A N 1
ATOM 2772 C CA . CYS A 1 356 ? -26.739 -2.876 22.006 1.00 97.62 356 CYS A CA 1
ATOM 2773 C C . CYS A 1 356 ? -27.101 -4.358 22.093 1.00 97.62 356 CYS A C 1
ATOM 2775 O O . CYS A 1 356 ? -26.600 -5.163 21.301 1.00 97.62 356 CYS A O 1
ATOM 2777 N N . GLN A 1 357 ? -27.977 -4.729 23.023 1.00 97.50 357 GLN A N 1
ATOM 2778 C CA . GLN A 1 357 ? -28.558 -6.069 23.042 1.00 97.50 357 GLN A CA 1
ATOM 2779 C C . GLN A 1 357 ? -29.425 -6.298 21.804 1.00 97.50 357 GLN A C 1
ATOM 2781 O O . GLN A 1 357 ? -29.900 -5.348 21.174 1.00 97.50 357 GLN A O 1
ATOM 2786 N N . SER A 1 358 ? -29.643 -7.566 21.454 1.00 96.69 358 SER A N 1
ATOM 2787 C CA . SER A 1 358 ? -30.325 -7.932 20.210 1.00 96.69 358 SER A CA 1
ATOM 2788 C C . SER A 1 358 ? -31.705 -7.294 20.074 1.00 96.69 358 SER A C 1
ATOM 2790 O O . SER A 1 358 ? -32.055 -6.852 18.985 1.00 96.69 358 SER A O 1
ATOM 2792 N N . ASP A 1 359 ? -32.455 -7.165 21.167 1.00 96.38 359 ASP A N 1
ATOM 2793 C CA . ASP A 1 359 ? -33.824 -6.623 21.163 1.00 96.38 359 ASP A CA 1
ATOM 2794 C C . ASP A 1 359 ? -33.879 -5.116 20.850 1.00 96.38 359 ASP A C 1
ATOM 2796 O O . ASP A 1 359 ? -34.906 -4.592 20.401 1.00 96.38 359 ASP A O 1
ATOM 2800 N N . TYR A 1 360 ? -32.743 -4.436 21.029 1.00 96.25 360 TYR A N 1
ATOM 2801 C CA . TYR A 1 360 ? -32.510 -3.041 20.661 1.00 96.25 360 TYR A CA 1
ATOM 2802 C C . TYR A 1 360 ? -31.728 -2.903 19.342 1.00 96.25 360 TYR A C 1
ATOM 2804 O O . TYR A 1 360 ? -31.474 -1.786 18.887 1.00 96.25 360 TYR A O 1
ATOM 2812 N N . ALA A 1 361 ? -31.371 -4.026 18.714 1.00 95.19 361 ALA A N 1
ATOM 2813 C CA . ALA A 1 361 ? -30.683 -4.127 17.433 1.00 95.19 361 ALA A CA 1
ATOM 2814 C C . ALA A 1 361 ? -31.552 -4.883 16.403 1.00 95.19 361 ALA A C 1
ATOM 2816 O O . ALA A 1 361 ? -32.623 -4.398 16.047 1.00 95.19 361 ALA A O 1
ATOM 2817 N N . TYR A 1 362 ? -31.106 -6.049 15.916 1.00 95.31 362 TYR A N 1
ATOM 2818 C CA . TYR A 1 362 ? -31.770 -6.825 14.848 1.00 95.31 362 TYR A CA 1
ATOM 2819 C C . TYR A 1 362 ? -32.527 -8.076 15.340 1.00 95.31 362 TYR A C 1
ATOM 2821 O O . TYR A 1 362 ? -32.946 -8.917 14.544 1.00 95.31 362 TYR A O 1
ATOM 2829 N N . GLY A 1 363 ? -32.713 -8.207 16.654 1.00 93.69 363 GLY A N 1
ATOM 2830 C CA . GLY A 1 363 ? -33.573 -9.205 17.288 1.00 93.69 363 GLY A CA 1
ATOM 2831 C C . GLY A 1 363 ? -33.223 -10.659 16.964 1.00 93.69 363 GLY A C 1
ATOM 2832 O O . GLY A 1 363 ? -32.068 -11.025 16.741 1.00 93.69 363 GLY A O 1
ATOM 2833 N N . GLU A 1 364 ? -34.247 -11.513 16.955 1.00 94.50 364 GLU A N 1
ATOM 2834 C CA . GLU A 1 364 ? -34.095 -12.959 16.750 1.00 94.50 364 GLU A CA 1
ATOM 2835 C C . GLU A 1 364 ? -33.718 -13.356 15.321 1.00 94.50 364 GLU A C 1
ATOM 2837 O O . GLU A 1 364 ? -33.277 -14.480 15.107 1.00 94.50 364 GLU A O 1
ATOM 2842 N N . GLN A 1 365 ? -33.905 -12.467 14.347 1.00 92.44 365 GLN A N 1
ATOM 2843 C CA . GLN A 1 365 ? -33.686 -12.782 12.935 1.00 92.44 365 GLN A CA 1
ATOM 2844 C C . GLN A 1 365 ? -32.269 -12.425 12.474 1.00 92.44 365 GLN A C 1
ATOM 2846 O O . GLN A 1 365 ? -31.723 -13.117 11.616 1.00 92.44 365 GLN A O 1
ATOM 2851 N N . GLY A 1 366 ? -31.651 -11.396 13.066 1.00 91.25 366 GLY A N 1
ATOM 2852 C CA . GLY A 1 366 ? -30.394 -10.850 12.554 1.00 91.25 366 GLY A CA 1
ATOM 2853 C C . GLY A 1 366 ? -30.581 -10.189 11.183 1.00 91.25 366 GLY A C 1
ATOM 2854 O O . GLY A 1 366 ? -31.704 -9.951 10.739 1.00 91.25 366 GLY A O 1
ATOM 2855 N N . THR A 1 367 ? -29.481 -9.862 10.506 1.00 93.56 367 THR A N 1
ATOM 2856 C CA . THR A 1 367 ? -29.519 -9.324 9.136 1.00 93.56 367 THR A CA 1
ATOM 2857 C C . THR A 1 367 ? -28.157 -9.431 8.456 1.00 93.56 367 THR A C 1
ATOM 2859 O O . THR A 1 367 ? -27.139 -9.090 9.052 1.00 93.56 367 THR A O 1
ATOM 2862 N N . GLY A 1 368 ? -28.115 -9.883 7.199 1.00 92.44 368 GLY A N 1
ATOM 2863 C CA . GLY A 1 368 ? -26.877 -9.983 6.416 1.00 92.44 368 GLY A CA 1
ATOM 2864 C C . GLY A 1 368 ? -25.730 -10.671 7.187 1.00 92.44 368 GLY A C 1
ATOM 2865 O O . GLY A 1 368 ? -25.866 -11.847 7.522 1.00 92.44 368 GLY A O 1
ATOM 2866 N N . PRO A 1 369 ? -24.609 -9.977 7.476 1.00 92.06 369 PRO A N 1
ATOM 2867 C CA . PRO A 1 369 ? -23.478 -10.527 8.236 1.00 92.06 369 PRO A CA 1
ATOM 2868 C C . PRO A 1 369 ? -23.717 -10.629 9.757 1.00 92.06 369 PRO A C 1
ATOM 2870 O O . PRO A 1 369 ? -22.858 -11.138 10.473 1.00 92.06 369 PRO A O 1
ATOM 2873 N N . ILE A 1 370 ? -24.845 -10.128 10.266 1.00 94.69 370 ILE A N 1
ATOM 2874 C CA . ILE A 1 370 ? -25.180 -10.072 11.690 1.00 94.69 370 ILE A CA 1
ATOM 2875 C C . ILE A 1 370 ? -26.030 -11.294 12.068 1.00 94.69 370 ILE A C 1
ATOM 2877 O O . ILE A 1 370 ? -27.154 -11.422 11.571 1.00 94.69 370 ILE A O 1
ATOM 2881 N N . PRO A 1 371 ? -25.547 -12.170 12.969 1.00 94.38 371 PRO A N 1
ATOM 2882 C CA . PRO A 1 371 ? -26.299 -13.341 13.404 1.00 94.38 371 PRO A CA 1
ATOM 2883 C C . PRO A 1 371 ? -27.587 -13.000 14.168 1.00 94.38 371 PRO A C 1
ATOM 2885 O O . PRO A 1 371 ? -27.730 -11.933 14.767 1.00 94.38 371 PRO A O 1
ATOM 2888 N N . ALA A 1 372 ? -28.500 -13.969 14.211 1.00 95.94 372 ALA A N 1
ATOM 2889 C CA . ALA A 1 372 ? -29.653 -13.967 15.104 1.00 95.94 372 ALA A CA 1
ATOM 2890 C C . ALA A 1 372 ? -29.235 -13.770 16.572 1.00 95.94 372 ALA A C 1
ATOM 2892 O O . ALA A 1 372 ? -28.271 -14.388 17.029 1.00 95.94 372 ALA A O 1
ATOM 2893 N N . LYS A 1 373 ? -29.988 -12.954 17.324 1.00 95.56 373 LYS A N 1
ATOM 2894 C CA . LYS A 1 373 ? -29.764 -12.688 18.760 1.00 95.56 373 LYS A CA 1
ATOM 2895 C C . LYS A 1 373 ? -28.366 -12.140 19.089 1.00 95.56 373 LYS A C 1
ATOM 2897 O O . LYS A 1 373 ? -27.882 -12.301 20.206 1.00 95.56 373 LYS A O 1
ATOM 2902 N N . ALA A 1 374 ? -27.707 -11.492 18.128 1.00 95.38 374 ALA A N 1
ATOM 2903 C CA . ALA A 1 374 ? -26.386 -10.918 18.339 1.00 95.38 374 ALA A CA 1
ATOM 2904 C C . ALA A 1 374 ? -26.451 -9.607 19.141 1.00 95.38 374 ALA A C 1
ATOM 2906 O O . ALA A 1 374 ? -27.187 -8.683 18.788 1.00 95.38 374 ALA A O 1
ATOM 2907 N N . THR A 1 375 ? -25.621 -9.508 20.180 1.00 97.06 375 THR A N 1
ATOM 2908 C CA . THR A 1 375 ? -25.263 -8.234 20.818 1.00 97.06 375 THR A CA 1
ATOM 2909 C C . THR A 1 375 ? -24.232 -7.519 19.949 1.00 97.06 375 THR A C 1
ATOM 2911 O O . THR A 1 375 ? -23.235 -8.120 19.537 1.00 97.06 375 THR A O 1
ATOM 2914 N N . LEU A 1 376 ? -24.449 -6.232 19.692 1.00 97.44 376 LEU A N 1
ATOM 2915 C CA . LEU A 1 376 ? -23.589 -5.421 18.832 1.00 97.44 376 LEU A CA 1
ATOM 2916 C C . LEU A 1 376 ? -22.833 -4.378 19.640 1.00 97.44 376 LEU A C 1
ATOM 2918 O O . LEU A 1 376 ? -23.360 -3.831 20.610 1.00 97.44 376 LEU A O 1
ATOM 2922 N N . LYS A 1 377 ? -21.615 -4.072 19.202 1.00 97.69 377 LYS A N 1
ATOM 2923 C CA . LYS A 1 377 ? -20.847 -2.925 19.671 1.00 97.69 377 LYS A CA 1
ATOM 2924 C C . LYS A 1 377 ? -20.744 -1.898 18.557 1.00 97.69 377 LYS A C 1
ATOM 2926 O O . LYS A 1 377 ? -20.444 -2.248 17.418 1.00 97.69 377 LYS A O 1
ATOM 2931 N N . PHE A 1 378 ? -20.963 -0.636 18.888 1.00 98.00 378 PHE A N 1
ATOM 2932 C CA . PHE A 1 378 ? -20.756 0.473 17.970 1.00 98.00 378 PHE A CA 1
ATOM 2933 C C . PHE A 1 378 ? -19.805 1.483 18.590 1.00 98.00 378 PHE A C 1
ATOM 2935 O O . PHE A 1 378 ? -20.059 1.954 19.690 1.00 98.00 378 PHE A O 1
ATOM 2942 N N . ASP A 1 379 ? -18.741 1.828 17.875 1.00 97.69 379 ASP A N 1
ATOM 2943 C CA . ASP A 1 379 ? -17.996 3.068 18.096 1.00 97.69 379 ASP A CA 1
ATOM 2944 C C . ASP A 1 379 ? -18.663 4.151 17.267 1.00 97.69 379 ASP A C 1
ATOM 2946 O O . ASP A 1 379 ? -18.614 4.066 16.041 1.00 97.69 379 ASP A O 1
ATOM 2950 N N . VAL A 1 380 ? -19.335 5.098 17.923 1.00 98.06 380 VAL A N 1
ATOM 2951 C CA . VAL A 1 380 ? -20.114 6.168 17.295 1.00 98.06 380 VAL A CA 1
ATOM 2952 C C . VAL A 1 380 ? -19.553 7.537 17.638 1.00 98.06 380 VAL A C 1
ATOM 2954 O O . VAL A 1 380 ? -19.057 7.766 18.736 1.00 98.06 380 VAL A O 1
ATOM 2957 N N . GLU A 1 381 ? -19.687 8.468 16.707 1.00 98.25 381 GLU A N 1
ATOM 2958 C CA . GLU A 1 381 ? -19.326 9.870 16.863 1.00 98.25 381 GLU A CA 1
ATOM 2959 C C . GLU A 1 381 ? -20.432 10.734 16.265 1.00 98.25 381 GLU A C 1
ATOM 2961 O O . GLU A 1 381 ? -20.770 10.586 15.087 1.00 98.25 381 GLU A O 1
ATOM 2966 N N . LEU A 1 382 ? -20.999 11.629 17.073 1.00 97.81 382 LEU A N 1
ATOM 2967 C CA . LEU A 1 382 ? -21.999 12.584 16.612 1.00 97.81 382 LEU A CA 1
ATOM 2968 C C . LEU A 1 382 ? -21.288 13.792 15.994 1.00 97.81 382 LEU A C 1
ATOM 2970 O O . LEU A 1 382 ? -20.735 14.627 16.703 1.00 97.81 382 LEU A O 1
ATOM 2974 N N . VAL A 1 383 ? -21.310 13.887 14.665 1.00 97.00 383 VAL A N 1
ATOM 2975 C CA . VAL A 1 383 ? -20.592 14.928 13.913 1.00 97.00 383 VAL A CA 1
ATOM 2976 C C . VAL A 1 383 ? -21.378 16.238 13.893 1.00 97.00 383 VAL A C 1
ATOM 2978 O O . VAL A 1 383 ? -20.796 17.315 13.973 1.00 97.00 383 VAL A O 1
ATOM 2981 N N . GLY A 1 384 ? -22.702 16.155 13.792 1.00 95.94 384 GLY A N 1
ATOM 2982 C CA . GLY A 1 384 ? -23.583 17.316 13.731 1.00 95.94 384 GLY A CA 1
ATOM 2983 C C . GLY A 1 384 ? -25.033 16.915 13.492 1.00 95.94 384 GLY A C 1
ATOM 2984 O O . GLY A 1 384 ? -25.349 15.728 13.393 1.00 95.94 384 GLY A O 1
ATOM 2985 N N . PHE A 1 385 ? -25.916 17.903 13.383 1.00 96.56 385 PHE A N 1
ATOM 2986 C CA . PHE A 1 385 ? -27.306 17.686 13.000 1.00 96.56 385 PHE A CA 1
ATOM 2987 C C . PHE A 1 385 ? -27.871 18.892 12.249 1.00 96.56 385 PHE A C 1
ATOM 2989 O O . PHE A 1 385 ? -27.431 20.021 12.460 1.00 96.56 385 PHE A O 1
ATOM 2996 N N . ASP A 1 386 ? -28.865 18.635 11.407 1.00 94.75 386 ASP A N 1
ATOM 2997 C CA . ASP A 1 386 ? -29.724 19.649 10.806 1.00 94.75 386 ASP A CA 1
ATOM 2998 C C . ASP A 1 386 ? -31.042 19.723 11.596 1.00 94.75 386 ASP A C 1
ATOM 3000 O O . ASP A 1 386 ? -31.580 18.695 12.024 1.00 94.75 386 ASP A O 1
ATOM 3004 N N . ALA A 1 387 ? -31.546 20.940 11.822 1.00 88.00 387 ALA A N 1
ATOM 3005 C CA . ALA A 1 387 ? -32.763 21.173 12.598 1.00 88.00 387 ALA A CA 1
ATOM 3006 C C . ALA A 1 387 ? -33.978 20.429 12.001 1.00 88.00 387 ALA A C 1
ATOM 3008 O O . ALA A 1 387 ? -34.040 20.242 10.783 1.00 88.00 387 ALA A O 1
ATOM 3009 N N . PRO A 1 388 ? -34.953 20.008 12.831 1.00 83.50 388 PRO A N 1
ATOM 3010 C CA . PRO A 1 388 ? -36.151 19.338 12.343 1.00 83.50 388 PRO A CA 1
ATOM 3011 C C . PRO A 1 388 ? -36.919 20.250 11.380 1.00 83.50 388 PRO A C 1
ATOM 3013 O O . PRO A 1 388 ? -37.049 21.453 11.615 1.00 83.50 388 PRO A O 1
ATOM 3016 N N . GLU A 1 389 ? -37.444 19.668 10.303 1.00 77.44 389 GLU A N 1
ATOM 3017 C CA . GLU A 1 389 ? -38.306 20.395 9.371 1.00 77.44 389 GLU A CA 1
ATOM 3018 C C . GLU A 1 389 ? -39.576 20.871 10.102 1.00 77.44 389 GLU A C 1
ATOM 3020 O O . GLU A 1 389 ? -40.158 20.099 10.875 1.00 77.44 389 GLU A O 1
ATOM 3025 N N . PRO A 1 390 ? -40.013 22.130 9.903 1.00 69.06 390 PRO A N 1
ATOM 3026 C CA . PRO A 1 390 ? -41.242 22.621 10.506 1.00 69.06 390 PRO A CA 1
ATOM 3027 C C . PRO A 1 390 ? -42.429 21.796 10.001 1.00 69.06 390 PRO A C 1
ATOM 3029 O O . PRO A 1 390 ? -42.618 21.625 8.800 1.00 69.06 390 PRO A O 1
ATOM 3032 N N . VAL A 1 391 ? -43.227 21.278 10.934 1.00 61.16 391 VAL A N 1
ATOM 3033 C CA . VAL A 1 391 ? -44.468 20.568 10.615 1.00 61.16 391 VAL A CA 1
ATOM 3034 C C . VAL A 1 391 ? -45.477 21.604 10.120 1.00 61.16 391 VAL A C 1
ATOM 3036 O O . VAL A 1 391 ? -45.930 22.438 10.907 1.00 61.16 391 VAL A O 1
ATOM 3039 N N . GLU A 1 392 ? -45.818 21.583 8.831 1.00 56.81 392 GLU A N 1
ATOM 3040 C CA . GLU A 1 392 ? -46.992 22.303 8.331 1.00 56.81 392 GLU A CA 1
ATOM 3041 C C . GLU A 1 392 ? -48.231 21.682 8.993 1.00 56.81 392 GLU A C 1
ATOM 3043 O O . GLU A 1 392 ? -48.485 20.484 8.867 1.00 56.81 392 GLU A O 1
ATOM 3048 N N . GLN A 1 393 ? -48.958 22.472 9.787 1.00 49.34 393 GLN A N 1
ATOM 3049 C CA . GLN A 1 393 ? -50.237 22.046 10.349 1.00 49.34 393 GLN A CA 1
ATOM 3050 C C . GLN A 1 393 ? -51.228 21.942 9.188 1.00 49.34 393 GLN A C 1
ATOM 3052 O O . GLN A 1 393 ? -51.584 22.961 8.603 1.00 49.34 393 GLN A O 1
ATOM 3057 N N . GLU A 1 394 ? -51.660 20.729 8.838 1.00 52.88 394 GLU A N 1
ATOM 3058 C CA . GLU A 1 394 ? -52.854 20.567 8.010 1.00 52.88 394 GLU A CA 1
ATOM 3059 C C . GLU A 1 394 ? -54.035 21.142 8.804 1.00 52.88 394 GLU A C 1
ATOM 3061 O O . GLU A 1 394 ? -54.413 20.613 9.851 1.00 52.88 394 GLU A O 1
ATOM 3066 N N . GLU A 1 395 ? -54.564 22.280 8.350 1.00 49.19 395 GLU A N 1
ATOM 3067 C CA . GLU A 1 395 ? -55.810 22.837 8.867 1.00 49.19 395 GLU A CA 1
ATOM 3068 C C . GLU A 1 395 ? -56.928 21.817 8.610 1.00 49.19 395 GLU A C 1
ATOM 3070 O O . GLU A 1 395 ? -57.291 21.527 7.469 1.00 49.19 395 GLU A O 1
ATOM 3075 N N . ASP A 1 396 ? -57.440 21.239 9.694 1.00 48.88 396 ASP A N 1
ATOM 3076 C CA . ASP A 1 396 ? -58.623 20.387 9.705 1.00 48.88 396 ASP A CA 1
ATOM 3077 C C . ASP A 1 396 ? -59.831 21.227 9.262 1.00 48.88 396 ASP A C 1
ATOM 3079 O O . ASP A 1 396 ? -60.434 21.955 10.054 1.00 48.88 396 ASP A O 1
ATOM 3083 N N . PHE A 1 397 ? -60.159 21.186 7.968 1.00 48.84 397 PHE A N 1
ATOM 3084 C CA . PHE A 1 397 ? -61.412 21.737 7.462 1.00 48.84 397 PHE A CA 1
ATOM 3085 C C . PHE A 1 397 ? -62.565 20.883 8.005 1.00 48.84 397 PHE A C 1
ATOM 3087 O O . PHE A 1 397 ? -62.947 19.867 7.419 1.00 48.84 397 PHE A O 1
ATOM 3094 N N . SER A 1 398 ? -63.132 21.304 9.138 1.00 54.91 398 SER A N 1
ATOM 3095 C CA . SER A 1 398 ? -64.352 20.717 9.688 1.00 54.91 398 SER A CA 1
ATOM 3096 C C . SER A 1 398 ? -65.481 20.776 8.652 1.00 54.91 398 SER A C 1
ATOM 3098 O O . SER A 1 398 ? -65.748 21.836 8.087 1.00 54.91 398 SER A O 1
ATOM 3100 N N . GLN A 1 399 ? -66.175 19.654 8.442 1.00 56.41 399 GLN A N 1
ATOM 3101 C CA . GLN A 1 399 ? -67.262 19.461 7.462 1.00 56.41 399 GLN A CA 1
ATOM 3102 C C . GLN A 1 399 ? -68.528 20.327 7.660 1.00 56.41 399 GLN A C 1
ATOM 3104 O O . GLN A 1 399 ? -69.527 20.086 6.988 1.00 56.41 399 GLN A O 1
ATOM 3109 N N . ASP A 1 400 ? -68.507 21.335 8.532 1.00 55.72 400 ASP A N 1
ATOM 3110 C CA . ASP A 1 400 ? -69.644 22.238 8.756 1.00 55.72 400 ASP A CA 1
ATOM 3111 C C . ASP A 1 400 ? -69.659 23.462 7.808 1.00 55.72 400 ASP A C 1
ATOM 3113 O O . ASP A 1 400 ? -70.601 24.253 7.853 1.00 55.72 400 ASP A O 1
ATOM 3117 N N . GLU A 1 401 ? -68.674 23.610 6.910 1.00 54.97 401 GLU A N 1
ATOM 3118 C CA . GLU A 1 401 ? -68.627 24.677 5.885 1.00 54.97 401 GLU A CA 1
ATOM 3119 C C . GLU A 1 401 ? -68.684 24.158 4.427 1.00 54.97 401 GLU A C 1
ATOM 3121 O O . GLU A 1 401 ? -67.939 24.625 3.562 1.00 54.97 401 GLU A O 1
ATOM 3126 N N . LEU A 1 402 ? -69.581 23.208 4.122 1.00 37.25 402 LEU A N 1
ATOM 3127 C CA . LEU A 1 402 ? -69.910 22.816 2.736 1.00 37.25 402 LEU A CA 1
ATOM 3128 C C . LEU A 1 402 ? -71.377 23.049 2.367 1.00 37.25 402 LEU A C 1
ATOM 3130 O O . LEU A 1 402 ? -72.268 22.569 3.105 1.00 37.25 402 LEU A O 1
#

Sequence (402 aa):
MDGLGLPGLHFWVDEKPEATKRARVEVMREVAKALVGKMYVMQFDERRHSYLKDNFHGPYDLLLGIQDSFGSNPKRYAYKGAFTAEAISKFADDYLNGLLEPSRKSEDEPEEAWEPGTLKKIVHTTLAGHMHGGPNATVIAFHKSELDDKWASRLTRLAQPLKVVPSVLIGLYNLNANHVPTDILGDEPLSSPVRLAVFLPSAAPGTPPIMYTGSKWSQRALLEFLKPHIPSVEAAWDEVWAEAKRLDEEQKALREAEAAARKAEEERIAALPKISITPDDGIIKQVIKEGDGEVPPAGSGVKAHYTGTLLDGTKFDSSRDRGQPFEFKLGQGMVIKCWDQAFATMKVGEQALLTCQSDYAYGEQGTGPIPAKATLKFDVELVGFDAPEPVEQEEDFSQDEL

Organism: NCBI:txid73025